Protein AF-0000000072983102 (afdb_homodimer)

Radius of gyration: 24.05 Å; Cα contacts (8 Å, |Δi|>4): 1241; chains: 2; bounding box: 44×71×60 Å

Sequence (522 aa):
MTVKVTRDIAYGDAALQKLDFYEPEKSNGAAILDIHGGGWFRGEKNKEGEMAERFAALGYTVAVPNYRLAPEAFFPAARDDVLAAFSWLREHTKGLQLGVFGSSAGGSLSVDVGLAEGVPTVSWSGIFDIRQWFADHPAVVAQPDTKTDFVKTASAKIDQGGRNDPFYKWFILNYVDSDETKFPEVEPFDRLTAQAGPLYLANSQEEIIPISGIYQLAHAAEKLGLPVTLQSIPGGQHAEGYLDEAWQGTVAFFAQYLLKGMTVKVTRDIAYGDAALQKLDFYEPEKSNGAAILDIHGGGWFRGEKNKEGEMAERFAALGYTVAVPNYRLAPEAFFPAARDDVLAAFSWLREHTKGLQLGVFGSSAGGSLSVDVGLAEGVPTVSWSGIFDIRQWFADHPAVVAQPDTKTDFVKTASAKIDQGGRNDPFYKWFILNYVDSDETKFPEVEPFDRLTAQAGPLYLANSQEEIIPISGIYQLAHAAEKLGLPVTLQSIPGGQHAEGYLDEAWQGTVAFFAQYLLKG

Structure (mmCIF, N/CA/C/O backbone):
data_AF-0000000072983102-model_v1
#
loop_
_entity.id
_entity.type
_entity.pdbx_description
1 polymer Esterase/lipase
#
loop_
_atom_site.group_PDB
_atom_site.id
_atom_site.type_symbol
_atom_site.label_atom_id
_atom_site.label_alt_id
_atom_site.label_comp_id
_atom_site.label_asym_id
_atom_site.label_entity_id
_atom_site.label_seq_id
_atom_site.pdbx_PDB_ins_code
_atom_site.Cartn_x
_atom_site.Cartn_y
_atom_site.Cartn_z
_atom_site.occupancy
_atom_site.B_iso_or_equiv
_atom_site.auth_seq_id
_atom_site.auth_comp_id
_atom_site.auth_asym_id
_atom_site.auth_atom_id
_atom_site.pdbx_PDB_model_num
ATOM 1 N N . MET A 1 1 ? -2.184 23.656 -18.609 1 65 1 MET A N 1
ATOM 2 C CA . MET A 1 1 ? -3.475 23.797 -17.953 1 65 1 MET A CA 1
ATOM 3 C C . MET A 1 1 ? -3.436 24.922 -16.922 1 65 1 MET A C 1
ATOM 5 O O . MET A 1 1 ? -2.416 25.125 -16.25 1 65 1 MET A O 1
ATOM 9 N N . THR A 1 2 ? -4.371 25.844 -17.047 1 86.12 2 THR A N 1
ATOM 10 C CA . THR A 1 2 ? -4.328 27.062 -16.25 1 86.12 2 THR A CA 1
ATOM 11 C C . THR A 1 2 ? -4.918 26.812 -14.859 1 86.12 2 THR A C 1
ATOM 13 O O . THR A 1 2 ? -5.98 26.203 -14.727 1 86.12 2 THR A O 1
ATOM 16 N N . VAL A 1 3 ? -4.18 26.938 -13.797 1 95.25 3 VAL A N 1
ATOM 17 C CA . VAL A 1 3 ? -4.625 26.875 -12.406 1 95.25 3 VAL A CA 1
ATOM 18 C C . VAL A 1 3 ? -4.801 28.281 -11.859 1 95.25 3 VAL A C 1
ATOM 20 O O . VAL A 1 3 ? -3.9 29.125 -11.984 1 95.25 3 VAL A O 1
ATOM 23 N N . LYS A 1 4 ? -6.043 28.625 -11.406 1 97.69 4 LYS A N 1
ATOM 24 C CA . LYS A 1 4 ? -6.289 29.891 -10.742 1 97.69 4 LYS A CA 1
ATOM 25 C C . LYS A 1 4 ? -5.953 29.812 -9.25 1 97.69 4 LYS A C 1
ATOM 27 O O . LYS A 1 4 ? -6.477 28.953 -8.539 1 97.69 4 LYS A O 1
ATOM 32 N N . VAL A 1 5 ? -5.129 30.734 -8.844 1 98.12 5 VAL A N 1
ATOM 33 C CA . VAL A 1 5 ? -4.699 30.703 -7.449 1 98.12 5 VAL A CA 1
ATOM 34 C C . VAL A 1 5 ? -5.176 31.969 -6.738 1 98.12 5 VAL A C 1
ATOM 36 O O . VAL A 1 5 ? -4.949 33.094 -7.219 1 98.12 5 VAL A O 1
ATOM 39 N N . THR A 1 6 ? -5.957 31.828 -5.66 1 98.5 6 THR A N 1
ATOM 40 C CA . THR A 1 6 ? -6.293 32.906 -4.727 1 98.5 6 THR A CA 1
ATOM 41 C C . THR A 1 6 ? -5.527 32.75 -3.418 1 98.5 6 THR A C 1
ATOM 43 O O . THR A 1 6 ? -5.602 31.688 -2.775 1 98.5 6 THR A O 1
ATOM 46 N N . ARG A 1 7 ? -4.844 33.781 -3.037 1 98.38 7 ARG A N 1
ATOM 47 C CA . ARG A 1 7 ? -3.926 33.656 -1.911 1 98.38 7 ARG A CA 1
ATOM 48 C C . ARG A 1 7 ? -4.492 34.312 -0.661 1 98.38 7 ARG A C 1
ATOM 50 O O . ARG A 1 7 ? -5.301 35.219 -0.754 1 98.38 7 ARG A O 1
ATOM 57 N N . ASP A 1 8 ? -4.125 33.75 0.488 1 98.5 8 ASP A N 1
ATOM 58 C CA . ASP A 1 8 ? -4.27 34.344 1.806 1 98.5 8 ASP A CA 1
ATOM 59 C C . ASP A 1 8 ? -5.742 34.562 2.158 1 98.5 8 ASP A C 1
ATOM 61 O O . ASP A 1 8 ? -6.129 35.625 2.635 1 98.5 8 ASP A O 1
ATOM 65 N N . ILE A 1 9 ? -6.52 33.531 1.816 1 98.69 9 ILE A N 1
ATOM 66 C CA . ILE A 1 9 ? -7.91 33.531 2.256 1 98.69 9 ILE A CA 1
ATOM 67 C C . ILE A 1 9 ? -7.988 33.156 3.732 1 98.69 9 ILE A C 1
ATOM 69 O O . ILE A 1 9 ? -7.465 32.125 4.145 1 98.69 9 ILE A O 1
ATOM 73 N N . ALA A 1 10 ? -8.594 34 4.578 1 98.75 10 ALA A N 1
ATOM 74 C CA . ALA A 1 10 ? -8.727 33.719 6.004 1 98.75 10 ALA A CA 1
ATOM 75 C C . ALA A 1 10 ? -9.758 32.625 6.246 1 98.75 10 ALA A C 1
ATOM 77 O O . ALA A 1 10 ? -10.875 32.688 5.715 1 98.75 10 ALA A O 1
ATOM 78 N N . TYR A 1 11 ? -9.398 31.578 6.938 1 98.69 11 TYR A N 1
ATOM 79 C CA . TYR A 1 11 ? -10.375 30.562 7.336 1 98.69 11 TYR A CA 1
ATOM 80 C C . TYR A 1 11 ? -10.594 30.594 8.844 1 98.69 11 TYR A C 1
ATOM 82 O O . TYR A 1 11 ? -11.359 29.781 9.375 1 98.69 11 TYR A O 1
ATOM 90 N N . GLY A 1 12 ? -9.961 31.453 9.57 1 98.31 12 GLY A N 1
ATOM 91 C CA . GLY A 1 12 ? -10.055 31.703 11 1 98.31 12 GLY A CA 1
ATOM 92 C C . GLY A 1 12 ? -9.57 33.094 11.406 1 98.31 12 GLY A C 1
ATOM 93 O O . GLY A 1 12 ? -9.258 33.906 10.555 1 98.31 12 GLY A O 1
ATOM 94 N N . ASP A 1 13 ? -9.391 33.344 12.734 1 97.69 13 ASP A N 1
ATOM 95 C CA . ASP A 1 13 ? -9.156 34.688 13.234 1 97.69 13 ASP A CA 1
ATOM 96 C C . ASP A 1 13 ? -7.668 34.938 13.461 1 97.69 13 ASP A C 1
ATOM 98 O O . ASP A 1 13 ? -7.223 36.094 13.477 1 97.69 13 ASP A O 1
ATOM 102 N N . ALA A 1 14 ? -6.945 33.844 13.609 1 98 14 ALA A N 1
ATOM 103 C CA . ALA A 1 14 ? -5.52 34.031 13.867 1 98 14 ALA A CA 1
ATOM 104 C C . ALA A 1 14 ? -4.777 34.438 12.594 1 98 14 ALA A C 1
ATOM 106 O O . ALA A 1 14 ? -5.211 34.094 11.484 1 98 14 ALA A O 1
ATOM 107 N N . ALA A 1 15 ? -3.654 35.062 12.703 1 97.56 15 ALA A N 1
ATOM 108 C CA . ALA A 1 15 ? -2.873 35.594 11.586 1 97.56 15 ALA A CA 1
ATOM 109 C C . ALA A 1 15 ? -2.451 34.469 10.641 1 97.56 15 ALA A C 1
ATOM 111 O O . ALA A 1 15 ? -2.373 34.656 9.43 1 97.56 15 ALA A O 1
ATOM 112 N N . LEU A 1 16 ? -2.188 33.281 11.203 1 97.94 16 LEU A N 1
ATOM 113 C CA . LEU A 1 16 ? -1.693 32.188 10.398 1 97.94 16 LEU A CA 1
ATOM 114 C C . LEU A 1 16 ? -2.848 31.375 9.82 1 97.94 16 LEU A C 1
ATOM 116 O O . LEU A 1 16 ? -2.639 30.5 8.977 1 97.94 16 LEU A O 1
ATOM 120 N N . GLN A 1 17 ? -4.016 31.656 10.172 1 98.69 17 GLN A N 1
ATOM 121 C CA . GLN A 1 17 ? -5.164 30.906 9.688 1 98.69 17 GLN A CA 1
ATOM 122 C C . GLN A 1 17 ? -5.633 31.422 8.328 1 98.69 17 GLN A C 1
ATOM 124 O O . GLN A 1 17 ? -6.785 31.828 8.18 1 98.69 17 GLN A O 1
ATOM 129 N N . LYS A 1 18 ? -4.742 31.297 7.449 1 98.75 18 LYS A N 1
ATOM 130 C CA . LYS A 1 18 ? -4.965 31.641 6.051 1 98.75 18 LYS A CA 1
ATOM 131 C C . LYS A 1 18 ? -4.609 30.484 5.129 1 98.75 18 LYS A C 1
ATOM 133 O O . LYS A 1 18 ? -3.74 29.672 5.453 1 98.75 18 LYS A O 1
ATOM 138 N N . LEU A 1 19 ? -5.316 30.391 4.008 1 98.88 19 LEU A N 1
ATOM 139 C CA . LEU A 1 19 ? -5.023 29.328 3.055 1 98.88 19 LEU A CA 1
ATOM 140 C C . LEU A 1 19 ? -4.957 29.875 1.633 1 98.88 19 LEU A C 1
ATOM 142 O O . LEU A 1 19 ? -5.438 30.984 1.363 1 98.88 19 LEU A O 1
ATOM 146 N N . ASP A 1 20 ? -4.25 29.266 0.793 1 98.88 20 ASP A N 1
ATOM 147 C CA . ASP A 1 20 ? -4.273 29.484 -0.652 1 98.88 20 ASP A CA 1
ATOM 148 C C . ASP A 1 20 ? -5.199 28.469 -1.335 1 98.88 20 ASP A C 1
ATOM 150 O O . ASP A 1 20 ? -5.246 27.297 -0.949 1 98.88 20 ASP A O 1
ATOM 154 N N . PHE A 1 21 ? -5.891 28.969 -2.32 1 98.75 21 PHE A N 1
ATOM 155 C CA . PHE A 1 21 ? -6.914 28.172 -3 1 98.75 21 PHE A CA 1
ATOM 156 C C . PHE A 1 21 ? -6.582 28.016 -4.48 1 98.75 21 PHE A C 1
ATOM 158 O O . PHE A 1 21 ? -6.395 29.016 -5.188 1 98.75 21 PHE A O 1
ATOM 165 N N . TYR A 1 22 ? -6.383 26.781 -4.891 1 98.75 22 TYR A N 1
ATOM 166 C CA . TYR A 1 22 ? -6.027 26.438 -6.262 1 98.75 22 TYR A CA 1
ATOM 167 C C . TYR A 1 22 ? -7.215 25.828 -6.996 1 98.75 22 TYR A C 1
ATOM 169 O O . TYR A 1 22 ? -7.711 24.766 -6.609 1 98.75 22 TYR A O 1
ATOM 177 N N . GLU A 1 23 ? -7.648 26.469 -8.055 1 98.38 23 GLU A N 1
ATOM 178 C CA . GLU A 1 23 ? -8.773 25.984 -8.852 1 98.38 23 GLU A CA 1
ATOM 179 C C . GLU A 1 23 ? -8.312 25.5 -10.227 1 98.38 23 GLU A C 1
ATOM 181 O O . GLU A 1 23 ? -7.715 26.266 -10.984 1 98.38 23 GLU A O 1
ATOM 186 N N . PRO A 1 24 ? -8.609 24.25 -10.453 1 98.19 24 PRO A N 1
ATOM 187 C CA . PRO A 1 24 ? -8.227 23.734 -11.773 1 98.19 24 PRO A CA 1
ATOM 188 C C . PRO A 1 24 ? -9.07 24.328 -12.906 1 98.19 24 PRO A C 1
ATOM 190 O O . PRO A 1 24 ? -10.156 24.859 -12.648 1 98.19 24 PRO A O 1
ATOM 193 N N . GLU A 1 25 ? -8.539 24.266 -14.094 1 95.69 25 GLU A N 1
ATOM 194 C CA . GLU A 1 25 ? -9.297 24.703 -15.258 1 95.69 25 GLU A CA 1
ATOM 195 C C . GLU A 1 25 ? -10.57 23.875 -15.43 1 95.69 25 GLU A C 1
ATOM 197 O O . GLU A 1 25 ? -11.648 24.422 -15.664 1 95.69 25 GLU A O 1
ATOM 202 N N . LYS A 1 26 ? -10.406 22.609 -15.352 1 96.31 26 LYS A N 1
ATOM 203 C CA . LYS A 1 26 ? -11.523 21.672 -15.391 1 96.31 26 LYS A CA 1
ATOM 204 C C . LYS A 1 26 ? -11.57 20.812 -14.133 1 96.31 26 LYS A C 1
ATOM 206 O O . LYS A 1 26 ? -10.719 19.953 -13.93 1 96.31 26 LYS A O 1
ATOM 211 N N . SER A 1 27 ? -12.586 21.062 -13.375 1 97.19 27 SER A N 1
ATOM 212 C CA . SER A 1 27 ? -12.727 20.312 -12.125 1 97.19 27 SER A CA 1
ATOM 213 C C . SER A 1 27 ? -13.055 18.859 -12.391 1 97.19 27 SER A C 1
ATOM 215 O O . SER A 1 27 ? -13.852 18.547 -13.273 1 97.19 27 SER A O 1
ATOM 217 N N . ASN A 1 28 ? -12.484 17.953 -11.625 1 97.94 28 ASN A N 1
ATOM 218 C CA . ASN A 1 28 ? -12.836 16.547 -11.719 1 97.94 28 ASN A CA 1
ATOM 219 C C . ASN A 1 28 ? -13.898 16.156 -10.695 1 97.94 28 ASN A C 1
ATOM 221 O O . ASN A 1 28 ? -14.164 14.977 -10.492 1 97.94 28 ASN A O 1
ATOM 225 N N . GLY A 1 29 ? -14.383 17.172 -9.906 1 98.06 29 GLY A N 1
ATOM 226 C CA . GLY A 1 29 ? -15.469 16.922 -8.969 1 98.06 29 GLY A CA 1
ATOM 227 C C . GLY A 1 29 ? -14.977 16.641 -7.559 1 98.06 29 GLY A C 1
ATOM 228 O O . GLY A 1 29 ? -15.758 16.234 -6.691 1 98.06 29 GLY A O 1
ATOM 229 N N . ALA A 1 30 ? -13.688 16.844 -7.234 1 98.81 30 ALA A N 1
ATOM 230 C CA . ALA A 1 30 ? -13.141 16.562 -5.91 1 98.81 30 ALA A CA 1
ATOM 231 C C . ALA A 1 30 ? -12.227 17.688 -5.441 1 98.81 30 ALA A C 1
ATOM 233 O O . ALA A 1 30 ? -11.703 18.453 -6.254 1 98.81 30 ALA A O 1
ATOM 234 N N . ALA A 1 31 ? -12.031 17.844 -4.18 1 98.88 31 ALA A N 1
ATOM 235 C CA . ALA A 1 31 ? -11.148 18.828 -3.559 1 98.88 31 ALA A CA 1
ATOM 236 C C . ALA A 1 31 ? -10.266 18.188 -2.494 1 98.88 31 ALA A C 1
ATOM 238 O O . ALA A 1 31 ? -10.672 17.219 -1.841 1 98.88 31 ALA A O 1
ATOM 239 N N . ILE A 1 32 ? -9.109 18.688 -2.361 1 98.94 32 ILE A N 1
ATOM 240 C CA . ILE A 1 32 ? -8.125 18.156 -1.429 1 98.94 32 ILE A CA 1
ATOM 241 C C . ILE A 1 32 ? -7.617 19.266 -0.517 1 98.94 32 ILE A C 1
ATOM 243 O O . ILE A 1 32 ? -7.297 20.375 -0.984 1 98.94 32 ILE A O 1
ATOM 247 N N . LEU A 1 33 ? -7.652 19.078 0.792 1 98.94 33 LEU A N 1
ATOM 248 C CA . LEU A 1 33 ? -6.852 19.891 1.705 1 98.94 33 LEU A CA 1
ATOM 249 C C . LEU A 1 33 ? -5.406 19.391 1.74 1 98.94 33 LEU A C 1
ATOM 251 O O . LEU A 1 33 ? -5.152 18.234 2.084 1 98.94 33 LEU A O 1
ATOM 255 N N . ASP A 1 34 ? -4.496 20.188 1.312 1 98.94 34 ASP A N 1
ATOM 256 C CA . ASP A 1 34 ? -3.072 19.859 1.294 1 98.94 34 ASP A CA 1
ATOM 257 C C . ASP A 1 34 ? -2.338 20.531 2.447 1 98.94 34 ASP A C 1
ATOM 259 O O . ASP A 1 34 ? -2.15 21.75 2.436 1 98.94 34 ASP A O 1
ATOM 263 N N . ILE A 1 35 ? -1.804 19.734 3.424 1 98.88 35 ILE A N 1
ATOM 264 C CA . ILE A 1 35 ? -1.27 20.266 4.672 1 98.88 35 ILE A CA 1
ATOM 265 C C . ILE A 1 35 ? 0.255 20.172 4.66 1 98.88 35 ILE A C 1
ATOM 267 O O . ILE A 1 35 ? 0.823 19.094 4.496 1 98.88 35 ILE A O 1
ATOM 271 N N . HIS A 1 36 ? 0.906 21.297 4.859 1 97.88 36 HIS A N 1
ATOM 272 C CA . HIS A 1 36 ? 2.361 21.344 4.789 1 97.88 36 HIS A CA 1
ATOM 273 C C . HIS A 1 36 ? 2.996 20.734 6.031 1 97.88 36 HIS A C 1
ATOM 275 O O . HIS A 1 36 ? 2.367 20.672 7.09 1 97.88 36 HIS A O 1
ATOM 281 N N . GLY A 1 37 ? 4.234 20.297 5.852 1 96.31 37 GLY A N 1
ATOM 282 C CA . GLY A 1 37 ? 5.023 19.812 6.973 1 96.31 37 GLY A CA 1
ATOM 283 C C . GLY A 1 37 ? 5.727 20.922 7.73 1 96.31 37 GLY A C 1
ATOM 284 O O . GLY A 1 37 ? 5.281 22.078 7.707 1 96.31 37 GLY A O 1
ATOM 285 N N . GLY A 1 38 ? 6.742 20.5 8.555 1 94.69 38 GLY A N 1
ATOM 286 C CA . GLY A 1 38 ? 7.535 21.484 9.273 1 94.69 38 GLY A CA 1
ATOM 287 C C . GLY A 1 38 ? 7.672 21.172 10.75 1 94.69 38 GLY A C 1
ATOM 288 O O . GLY A 1 38 ? 8.086 22.031 11.539 1 94.69 38 GLY A O 1
ATOM 289 N N . GLY A 1 39 ? 7.285 19.969 11.156 1 95.25 39 GLY A N 1
ATOM 290 C CA . GLY A 1 39 ? 7.469 19.547 12.531 1 95.25 39 GLY A CA 1
ATOM 291 C C . GLY A 1 39 ? 6.613 20.312 13.516 1 95.25 39 GLY A C 1
ATOM 292 O O . GLY A 1 39 ? 7 20.5 14.672 1 95.25 39 GLY A O 1
ATOM 293 N N . TRP A 1 40 ? 5.578 20.953 13.023 1 97.31 40 TRP A N 1
ATOM 294 C CA . TRP A 1 40 ? 4.598 21.734 13.773 1 97.31 40 TRP A CA 1
ATOM 295 C C . TRP A 1 40 ? 5.199 23.047 14.266 1 97.31 40 TRP A C 1
ATOM 297 O O . TRP A 1 40 ? 4.559 23.781 15.008 1 97.31 40 TRP A O 1
ATOM 307 N N . PHE A 1 41 ? 6.469 23.375 13.93 1 96.38 41 PHE A N 1
ATOM 308 C CA . PHE A 1 41 ? 7.074 24.578 14.484 1 96.38 41 PHE A CA 1
ATOM 309 C C . PHE A 1 41 ? 7.574 25.484 13.375 1 96.38 41 PHE A C 1
ATOM 311 O O . PHE A 1 41 ? 8.047 26.594 13.641 1 96.38 41 PHE A O 1
ATOM 318 N N . ARG A 1 42 ? 7.539 25 12.234 1 93.44 42 ARG A N 1
ATOM 319 C CA . ARG A 1 42 ? 7.855 25.797 11.047 1 93.44 42 ARG A CA 1
ATOM 320 C C . ARG A 1 42 ? 7.008 25.359 9.852 1 93.44 42 ARG A C 1
ATOM 322 O O . ARG A 1 42 ? 6.176 24.453 9.977 1 93.44 42 ARG A O 1
ATOM 329 N N . GLY A 1 43 ? 7.238 26 8.664 1 92.81 43 GLY A N 1
ATOM 330 C CA . GLY A 1 43 ? 6.512 25.703 7.438 1 92.81 43 GLY A CA 1
ATOM 331 C C . GLY A 1 43 ? 5.531 26.781 7.039 1 92.81 43 GLY A C 1
ATOM 332 O O . GLY A 1 43 ? 5.18 27.641 7.855 1 92.81 43 GLY A O 1
ATOM 333 N N . GLU A 1 44 ? 5.141 26.688 5.836 1 94.88 44 GLU A N 1
ATOM 334 C CA . GLU A 1 44 ? 4.199 27.656 5.273 1 94.88 44 GLU A CA 1
ATOM 335 C C . GLU A 1 44 ? 3.527 27.109 4.02 1 94.88 44 GLU A C 1
ATOM 337 O O . GLU A 1 44 ? 4.102 26.266 3.32 1 94.88 44 GLU A O 1
ATOM 342 N N . LYS A 1 45 ? 2.35 27.656 3.721 1 96.19 45 LYS A N 1
ATOM 343 C CA . LYS A 1 45 ? 1.513 27.188 2.615 1 96.19 45 LYS A CA 1
ATOM 344 C C . LYS A 1 45 ? 2.207 27.406 1.274 1 96.19 45 LYS A C 1
ATOM 346 O O . LYS A 1 45 ? 1.999 26.641 0.332 1 96.19 45 LYS A O 1
ATOM 351 N N . ASN A 1 46 ? 3.105 28.359 1.175 1 93.94 46 ASN A N 1
ATOM 352 C CA . ASN A 1 46 ? 3.768 28.672 -0.088 1 93.94 46 ASN A CA 1
ATOM 353 C C . ASN A 1 46 ? 4.664 27.531 -0.547 1 93.94 46 ASN A C 1
ATOM 355 O O . ASN A 1 46 ? 4.941 27.391 -1.74 1 93.94 46 ASN A O 1
ATOM 359 N N . LYS A 1 47 ? 5.105 26.703 0.392 1 92 47 LYS A N 1
ATOM 360 C CA . LYS A 1 47 ? 5.996 25.594 0.078 1 92 47 LYS A CA 1
ATOM 361 C C . LYS A 1 47 ? 5.238 24.453 -0.578 1 92 47 LYS A C 1
ATOM 363 O O . LYS A 1 47 ? 5.844 23.531 -1.139 1 92 47 LYS A O 1
ATOM 368 N N . GLU A 1 48 ? 3.939 24.594 -0.549 1 95.5 48 GLU A N 1
ATOM 369 C CA . GLU A 1 48 ? 3.123 23.516 -1.095 1 95.5 48 GLU A CA 1
ATOM 370 C C . GLU A 1 48 ? 2.605 23.859 -2.488 1 95.5 48 GLU A C 1
ATOM 372 O O . GLU A 1 48 ? 1.749 23.156 -3.031 1 95.5 48 GLU A O 1
ATOM 377 N N . GLY A 1 49 ? 3.045 24.953 -3.043 1 96.06 49 GLY A N 1
ATOM 378 C CA . GLY A 1 49 ? 2.543 25.391 -4.332 1 96.06 49 GLY A CA 1
ATOM 379 C C . GLY A 1 49 ? 2.693 24.344 -5.426 1 96.06 49 GLY A C 1
ATOM 380 O O . GLY A 1 49 ? 1.746 24.078 -6.164 1 96.06 49 GLY A O 1
ATOM 381 N N . GLU A 1 50 ? 3.873 23.734 -5.52 1 95.44 50 GLU A N 1
ATOM 382 C CA . GLU A 1 50 ? 4.121 22.734 -6.555 1 95.44 50 GLU A CA 1
ATOM 383 C C . GLU A 1 50 ? 3.213 21.531 -6.383 1 95.44 50 GLU A C 1
ATOM 385 O O . GLU A 1 50 ? 2.646 21.031 -7.359 1 95.44 50 GLU A O 1
ATOM 390 N N . MET A 1 51 ? 3.113 21.031 -5.172 1 97.31 51 MET A N 1
ATOM 391 C CA . MET A 1 51 ? 2.24 19.891 -4.902 1 97.31 51 MET A CA 1
ATOM 392 C C . MET A 1 51 ? 0.793 20.219 -5.25 1 97.31 51 MET A C 1
ATOM 394 O O . MET A 1 51 ? 0.108 19.438 -5.895 1 97.31 51 MET A O 1
ATOM 398 N N . ALA A 1 52 ? 0.348 21.406 -4.852 1 98.25 52 ALA A N 1
ATOM 399 C CA . ALA A 1 52 ? -1.015 21.844 -5.141 1 98.25 52 ALA A CA 1
ATOM 400 C C . ALA A 1 52 ? -1.265 21.906 -6.645 1 98.25 52 ALA A C 1
ATOM 402 O O . ALA A 1 52 ? -2.322 21.484 -7.121 1 98.25 52 ALA A O 1
ATOM 403 N N . GLU A 1 53 ? -0.322 22.422 -7.328 1 97.88 53 GLU A N 1
ATOM 404 C CA . GLU A 1 53 ? -0.449 22.531 -8.773 1 97.88 53 GLU A CA 1
ATOM 405 C C . GLU A 1 53 ? -0.486 21.156 -9.43 1 97.88 53 GLU A C 1
ATOM 407 O O . GLU A 1 53 ? -1.176 20.953 -10.438 1 97.88 53 GLU A O 1
ATOM 412 N N . ARG A 1 54 ? 0.303 20.203 -8.914 1 97.69 54 ARG A N 1
ATOM 413 C CA . ARG A 1 54 ? 0.25 18.844 -9.43 1 97.69 54 ARG A CA 1
ATOM 414 C C . ARG A 1 54 ? -1.153 18.25 -9.289 1 97.69 54 ARG A C 1
ATOM 416 O O . ARG A 1 54 ? -1.674 17.641 -10.219 1 97.69 54 ARG A O 1
ATOM 423 N N . PHE A 1 55 ? -1.758 18.422 -8.125 1 98.5 55 PHE A N 1
ATOM 424 C CA . PHE A 1 55 ? -3.117 17.938 -7.914 1 98.5 55 PHE A CA 1
ATOM 425 C C . PHE A 1 55 ? -4.102 18.688 -8.812 1 98.5 55 PHE A C 1
ATOM 427 O O . PHE A 1 55 ? -4.992 18.078 -9.406 1 98.5 55 PHE A O 1
ATOM 434 N N . ALA A 1 56 ? -3.922 20 -8.898 1 98.62 56 ALA A N 1
ATOM 435 C CA . ALA A 1 56 ? -4.816 20.797 -9.727 1 98.62 56 ALA A CA 1
ATOM 436 C C . ALA A 1 56 ? -4.742 20.391 -11.188 1 98.62 56 ALA A C 1
ATOM 438 O O . ALA A 1 56 ? -5.746 20.422 -11.906 1 98.62 56 ALA A O 1
ATOM 439 N N . ALA A 1 57 ? -3.58 20.031 -11.648 1 97.81 57 ALA A N 1
ATOM 440 C CA . ALA A 1 57 ? -3.387 19.578 -13.023 1 97.81 57 ALA A CA 1
ATOM 441 C C . ALA A 1 57 ? -4.203 18.328 -13.305 1 97.81 57 ALA A C 1
ATOM 443 O O . ALA A 1 57 ? -4.551 18.047 -14.453 1 97.81 57 ALA A O 1
ATOM 444 N N . LEU A 1 58 ? -4.527 17.594 -12.273 1 97.69 58 LEU A N 1
ATOM 445 C CA . LEU A 1 58 ? -5.34 16.391 -12.414 1 97.69 58 LEU A CA 1
ATOM 446 C C . LEU A 1 58 ? -6.82 16.719 -12.234 1 97.69 58 LEU A C 1
ATOM 448 O O . LEU A 1 58 ? -7.664 15.82 -12.258 1 97.69 58 LEU A O 1
ATOM 452 N N . GLY A 1 59 ? -7.129 17.969 -11.945 1 98.38 59 GLY A N 1
ATOM 453 C CA . GLY A 1 59 ? -8.508 18.422 -11.883 1 98.38 59 GLY A CA 1
ATOM 454 C C . GLY A 1 59 ? -9 18.625 -10.461 1 98.38 59 GLY A C 1
ATOM 455 O O . GLY A 1 59 ? -10.164 18.984 -10.25 1 98.38 59 GLY A O 1
ATOM 456 N N . TYR A 1 60 ? -8.172 18.422 -9.469 1 98.75 60 TYR A N 1
ATOM 457 C CA . TYR A 1 60 ? -8.586 18.609 -8.086 1 98.75 60 TYR A CA 1
ATOM 458 C C . TYR A 1 60 ? -8.578 20.078 -7.703 1 98.75 60 TYR A C 1
ATOM 460 O O . TYR A 1 60 ? -7.656 20.812 -8.07 1 98.75 60 TYR A O 1
ATOM 468 N N . THR A 1 61 ? -9.562 20.516 -7.043 1 98.75 61 THR A N 1
ATOM 469 C CA . THR A 1 61 ? -9.477 21.766 -6.293 1 98.75 61 THR A CA 1
ATOM 470 C C . THR A 1 61 ? -8.664 21.578 -5.016 1 98.75 61 THR A C 1
ATOM 472 O O . THR A 1 61 ? -8.812 20.578 -4.324 1 98.75 61 THR A O 1
ATOM 475 N N . VAL A 1 62 ? -7.766 22.531 -4.762 1 98.94 62 VAL A N 1
ATOM 476 C CA . VAL A 1 62 ? -6.855 22.297 -3.646 1 98.94 62 VAL A CA 1
ATOM 477 C C . VAL A 1 62 ? -6.832 23.516 -2.73 1 98.94 62 VAL A C 1
ATOM 479 O O . VAL A 1 62 ? -6.73 24.656 -3.201 1 98.94 62 VAL A O 1
ATOM 482 N N . ALA A 1 63 ? -6.98 23.344 -1.432 1 98.94 63 ALA A N 1
ATOM 483 C CA . ALA A 1 63 ? -6.715 24.344 -0.411 1 98.94 63 ALA A CA 1
ATOM 484 C C . ALA A 1 63 ? -5.449 24.016 0.374 1 98.94 63 ALA A C 1
ATOM 486 O O . ALA A 1 63 ? -5.258 22.875 0.803 1 98.94 63 ALA A O 1
ATOM 487 N N . VAL A 1 64 ? -4.609 24.969 0.524 1 98.88 64 VAL A N 1
ATOM 488 C CA . VAL A 1 64 ? -3.352 24.812 1.249 1 98.88 64 VAL A CA 1
ATOM 489 C C . VAL A 1 64 ? -3.307 25.781 2.428 1 98.88 64 VAL A C 1
ATOM 491 O O . VAL A 1 64 ? -3.014 26.969 2.254 1 98.88 64 VAL A O 1
ATOM 494 N N . PRO A 1 65 ? -3.521 25.297 3.666 1 98.94 65 PRO A N 1
ATOM 495 C CA . PRO A 1 65 ? -3.566 26.188 4.82 1 98.94 65 PRO A CA 1
ATOM 496 C C . PRO A 1 65 ? -2.203 26.359 5.492 1 98.94 65 PRO A C 1
ATOM 498 O O . PRO A 1 65 ? -1.397 25.422 5.504 1 98.94 65 PRO A O 1
ATOM 501 N N . ASN A 1 66 ? -2.002 27.531 5.953 1 98.75 66 ASN A N 1
ATOM 502 C CA . ASN A 1 66 ? -1.152 27.656 7.133 1 98.75 66 ASN A CA 1
ATOM 503 C C . ASN A 1 66 ? -1.895 27.25 8.398 1 98.75 66 ASN A C 1
ATOM 505 O O . ASN A 1 66 ? -3.123 27.172 8.406 1 98.75 66 ASN A O 1
ATOM 509 N N . TYR A 1 67 ? -1.219 26.891 9.383 1 98.81 67 TYR A N 1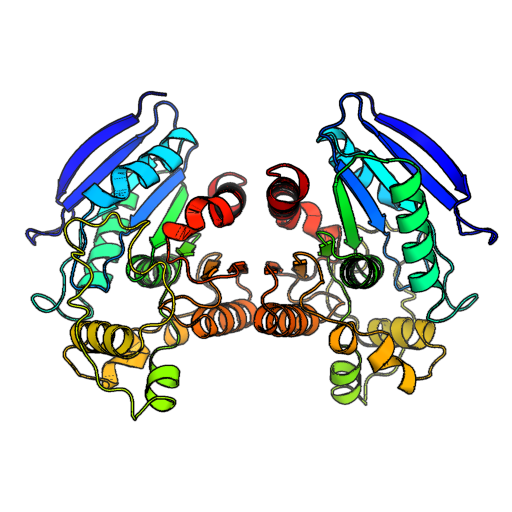
ATOM 510 C CA . TYR A 1 67 ? -1.77 26.625 10.711 1 98.81 67 TYR A CA 1
ATOM 511 C C . TYR A 1 67 ? -0.854 27.172 11.797 1 98.81 67 TYR A C 1
ATOM 513 O O . TYR A 1 67 ? 0.314 27.469 11.539 1 98.81 67 TYR A O 1
ATOM 521 N N . ARG A 1 68 ? -1.335 27.422 12.977 1 98.69 68 ARG A N 1
ATOM 522 C CA . ARG A 1 68 ? -0.535 27.969 14.07 1 98.69 68 ARG A CA 1
ATOM 523 C C . ARG A 1 68 ? 0.579 27 14.469 1 98.69 68 ARG A C 1
ATOM 525 O O . ARG A 1 68 ? 0.402 25.781 14.414 1 98.69 68 ARG A O 1
ATOM 532 N N . LEU A 1 69 ? 1.723 27.531 14.836 1 98.31 69 LEU A N 1
ATOM 533 C CA . LEU A 1 69 ? 2.941 26.766 15.023 1 98.31 69 LEU A CA 1
ATOM 534 C C . LEU A 1 69 ? 3.426 26.844 16.469 1 98.31 69 LEU A C 1
ATOM 536 O O . LEU A 1 69 ? 3.297 27.891 17.109 1 98.31 69 LEU A O 1
ATOM 540 N N . ALA A 1 70 ? 3.895 25.797 16.953 1 97.81 70 ALA A N 1
ATOM 541 C CA . ALA A 1 70 ? 4.641 25.797 18.203 1 97.81 70 ALA A CA 1
ATOM 542 C C . ALA A 1 70 ? 5.969 26.531 18.047 1 97.81 70 ALA A C 1
ATOM 544 O O . ALA A 1 70 ? 6.559 26.547 16.969 1 97.81 70 ALA A O 1
ATOM 545 N N . PRO A 1 71 ? 6.492 27.219 19.016 1 97.25 71 PRO A N 1
ATOM 546 C CA . PRO A 1 71 ? 5.961 27.172 20.375 1 97.25 71 PRO A CA 1
ATOM 547 C C . PRO A 1 71 ? 4.941 28.281 20.641 1 97.25 71 PRO A C 1
ATOM 549 O O . PRO A 1 71 ? 4.41 28.391 21.75 1 97.25 71 PRO A O 1
ATOM 552 N N . GLU A 1 72 ? 4.656 29.109 19.656 1 98.06 72 GLU A N 1
ATOM 553 C CA . GLU A 1 72 ? 3.656 30.156 19.875 1 98.06 72 GLU A CA 1
ATOM 554 C C . GLU A 1 72 ? 2.277 29.547 20.125 1 98.06 72 GLU A C 1
ATOM 556 O O . GLU A 1 72 ? 1.465 30.125 20.859 1 98.06 72 GLU A O 1
ATOM 561 N N . ALA A 1 73 ? 1.981 28.5 19.562 1 98.5 73 ALA A N 1
ATOM 562 C CA . ALA A 1 73 ? 0.753 27.734 19.766 1 98.5 73 ALA A CA 1
ATOM 563 C C . ALA A 1 73 ? 1.048 26.234 19.859 1 98.5 73 ALA A C 1
ATOM 565 O O . ALA A 1 73 ? 1.337 25.578 18.859 1 98.5 73 ALA A O 1
ATOM 566 N N . PHE A 1 74 ? 0.933 25.641 21 1 98.62 74 PHE A N 1
ATOM 567 C CA . PHE A 1 74 ? 1.199 24.219 21.25 1 98.62 74 PHE A CA 1
ATOM 568 C C . PHE A 1 74 ? 0.001 23.375 20.844 1 98.62 74 PHE A C 1
ATOM 570 O O . PHE A 1 74 ? -1.064 23.906 20.531 1 98.62 74 PHE A O 1
ATOM 577 N N . PHE A 1 75 ? 0.122 22.016 20.781 1 98.62 75 PHE A N 1
ATOM 578 C CA . PHE A 1 75 ? -0.995 21.078 20.625 1 98.62 75 PHE A CA 1
ATOM 579 C C . PHE A 1 75 ? -2.119 21.422 21.594 1 98.62 75 PHE A C 1
ATOM 581 O O . PHE A 1 75 ? -1.868 21.734 22.75 1 98.62 75 PHE A O 1
ATOM 588 N N . PRO A 1 76 ? -3.275 21.516 21.016 1 98.62 76 PRO A N 1
ATOM 589 C CA . PRO A 1 76 ? -3.756 20.969 19.75 1 98.62 76 PRO A CA 1
ATOM 590 C C . PRO A 1 76 ? -4.031 22.047 18.703 1 98.62 76 PRO A C 1
ATOM 592 O O . PRO A 1 76 ? -4.871 21.875 17.828 1 98.62 76 PRO A O 1
ATOM 595 N N . ALA A 1 77 ? -3.357 23.172 18.766 1 98.81 77 ALA A N 1
ATOM 596 C CA . ALA A 1 77 ? -3.66 24.328 17.938 1 98.81 77 ALA A CA 1
ATOM 597 C C . ALA A 1 77 ? -3.588 23.984 16.453 1 98.81 77 ALA A C 1
ATOM 599 O O . ALA A 1 77 ? -4.492 24.312 15.688 1 98.81 77 ALA A O 1
ATOM 600 N N . ALA A 1 78 ? -2.512 23.328 16.047 1 98.88 78 ALA A N 1
ATOM 601 C CA . ALA A 1 78 ? -2.338 22.953 14.648 1 98.88 78 ALA A CA 1
ATOM 602 C C . ALA A 1 78 ? -3.477 22.062 14.172 1 98.88 78 ALA A C 1
ATOM 604 O O . ALA A 1 78 ? -4.027 22.266 13.094 1 98.88 78 ALA A O 1
ATOM 605 N N . ARG A 1 79 ? -3.82 21.031 14.969 1 98.81 79 ARG A N 1
ATOM 606 C CA . ARG A 1 79 ? -4.914 20.141 14.625 1 98.81 79 ARG A CA 1
ATOM 607 C C . ARG A 1 79 ? -6.23 20.891 14.492 1 98.81 79 ARG A C 1
ATOM 609 O O . ARG A 1 79 ? -6.973 20.688 13.523 1 98.81 79 ARG A O 1
ATOM 616 N N . ASP A 1 80 ? -6.516 21.766 15.492 1 98.81 80 ASP A N 1
ATOM 617 C CA . ASP A 1 80 ? -7.734 22.562 15.438 1 98.81 80 ASP A CA 1
ATOM 618 C C . ASP A 1 80 ? -7.785 23.406 14.172 1 98.81 80 ASP A C 1
ATOM 620 O O . ASP A 1 80 ? -8.844 23.547 13.555 1 98.81 80 ASP A O 1
ATOM 624 N N . ASP A 1 81 ? -6.668 23.938 13.812 1 98.94 81 ASP A N 1
ATOM 625 C CA . ASP A 1 81 ? -6.602 24.828 12.656 1 98.94 81 ASP A CA 1
ATOM 626 C C . ASP A 1 81 ? -6.879 24.062 11.359 1 98.94 81 ASP A C 1
ATOM 628 O O . ASP A 1 81 ? -7.648 24.516 10.516 1 98.94 81 ASP A O 1
ATOM 632 N N . VAL A 1 82 ? -6.289 22.891 11.188 1 98.94 82 VAL A N 1
ATOM 633 C CA . VAL A 1 82 ? -6.484 22.172 9.922 1 98.94 82 VAL A CA 1
ATOM 634 C C . VAL A 1 82 ? -7.91 21.625 9.852 1 98.94 82 VAL A C 1
ATOM 636 O O . VAL A 1 82 ? -8.484 21.516 8.773 1 98.94 82 VAL A O 1
ATOM 639 N N . LEU A 1 83 ? -8.508 21.281 11 1 98.88 83 LEU A N 1
ATOM 640 C CA . LEU A 1 83 ? -9.914 20.922 11.016 1 98.88 83 LEU A CA 1
ATOM 641 C C . LEU A 1 83 ? -10.789 22.094 10.594 1 98.88 83 LEU A C 1
ATOM 643 O O . LEU A 1 83 ? -11.742 21.922 9.828 1 98.88 83 LEU A O 1
ATOM 647 N N . ALA A 1 84 ? -10.438 23.297 11.07 1 98.94 84 ALA A N 1
ATOM 648 C CA . ALA A 1 84 ? -11.156 24.5 10.664 1 98.94 84 ALA A CA 1
ATOM 649 C C . ALA A 1 84 ? -10.977 24.766 9.172 1 98.94 84 ALA A C 1
ATOM 651 O O . ALA A 1 84 ? -11.922 25.156 8.484 1 98.94 84 ALA A O 1
ATOM 652 N N . ALA A 1 85 ? -9.758 24.609 8.695 1 98.94 85 ALA A N 1
ATOM 653 C CA . ALA A 1 85 ? -9.477 24.781 7.27 1 98.94 85 ALA A CA 1
ATOM 654 C C . ALA A 1 85 ? -10.289 23.812 6.422 1 98.94 85 ALA A C 1
ATOM 656 O O . ALA A 1 85 ? -10.789 24.156 5.352 1 98.94 85 ALA A O 1
ATOM 657 N N . PHE A 1 86 ? -10.383 22.578 6.859 1 98.94 86 PHE A N 1
ATOM 658 C CA . PHE A 1 86 ? -11.172 21.578 6.145 1 98.94 86 PHE A CA 1
ATOM 659 C C . PHE A 1 86 ? -12.648 21.984 6.121 1 98.94 86 PHE A C 1
ATOM 661 O O . PHE A 1 86 ? -13.32 21.828 5.102 1 98.94 86 PHE A O 1
ATOM 668 N N . SER A 1 87 ? -13.141 22.438 7.258 1 98.81 87 SER A N 1
ATOM 669 C CA . SER A 1 87 ? -14.516 22.922 7.316 1 98.81 87 SER A CA 1
ATOM 670 C C . SER A 1 87 ? -14.742 24.047 6.316 1 98.81 87 SER A C 1
ATOM 672 O O . SER A 1 87 ? -15.773 24.094 5.641 1 98.81 87 SER A O 1
ATOM 674 N N . TRP A 1 88 ? -13.812 24.984 6.234 1 98.81 88 TRP A N 1
ATOM 675 C CA . TRP A 1 88 ? -13.883 26.047 5.238 1 98.81 88 TRP A CA 1
ATOM 676 C C . TRP A 1 88 ? -13.961 25.469 3.828 1 98.81 88 TRP A C 1
ATOM 678 O O . TRP A 1 88 ? -14.789 25.891 3.021 1 98.81 88 TRP A O 1
ATOM 688 N N . LEU A 1 89 ? -13.07 24.531 3.533 1 98.88 89 LEU A N 1
ATOM 689 C CA . LEU A 1 89 ? -13.039 23.891 2.221 1 98.88 89 LEU A CA 1
ATOM 690 C C . LEU A 1 89 ? -14.391 23.266 1.893 1 98.88 89 LEU A C 1
ATOM 692 O O . LEU A 1 89 ? -14.891 23.406 0.777 1 98.88 89 LEU A O 1
ATOM 696 N N . ARG A 1 90 ? -14.93 22.516 2.832 1 98.62 90 ARG A N 1
ATOM 697 C CA . ARG A 1 90 ? -16.219 21.859 2.658 1 98.62 90 ARG A CA 1
ATOM 698 C C . ARG A 1 90 ? -17.312 22.859 2.293 1 98.62 90 ARG A C 1
ATOM 700 O O . ARG A 1 90 ? -18.078 22.641 1.36 1 98.62 90 ARG A O 1
ATOM 707 N N . GLU A 1 91 ? -17.328 23.969 2.998 1 98.25 91 GLU A N 1
ATOM 708 C CA . GLU A 1 91 ? -18.344 25 2.764 1 98.25 91 GLU A CA 1
ATOM 709 C C . GLU A 1 91 ? -18.125 25.688 1.415 1 98.25 91 GLU A C 1
ATOM 711 O O . GLU A 1 91 ? -19.094 26.031 0.739 1 98.25 91 GLU A O 1
ATOM 716 N N . HIS A 1 92 ? -16.891 25.844 0.997 1 98.06 92 HIS A N 1
ATOM 717 C CA . HIS A 1 92 ? -16.562 26.641 -0.19 1 98.06 92 HIS A CA 1
ATOM 718 C C . HIS A 1 92 ? -16.625 25.781 -1.448 1 98.06 92 HIS A C 1
ATOM 720 O O . HIS A 1 92 ? -16.625 26.297 -2.564 1 98.06 92 HIS A O 1
ATOM 726 N N . THR A 1 93 ? -16.562 24.453 -1.264 1 98 93 THR A N 1
ATOM 727 C CA . THR A 1 93 ? -16.609 23.531 -2.398 1 98 93 THR A CA 1
ATOM 728 C C . THR A 1 93 ? -17.797 22.578 -2.279 1 98 93 THR A C 1
ATOM 730 O O . THR A 1 93 ? -17.641 21.359 -2.449 1 98 93 THR A O 1
ATOM 733 N N . LYS A 1 94 ? -18.938 23.125 -1.938 1 95.25 94 LYS A N 1
ATOM 734 C CA . LYS A 1 94 ? -20.141 22.297 -1.762 1 95.25 94 LYS A CA 1
ATOM 735 C C . LYS A 1 94 ? -20.406 21.438 -2.988 1 95.25 94 LYS A C 1
ATOM 737 O O . LYS A 1 94 ? -20.312 21.906 -4.121 1 95.25 94 LYS A O 1
ATOM 742 N N . GLY A 1 95 ? -20.562 20.141 -2.76 1 94.62 95 GLY A N 1
ATOM 743 C CA . GLY A 1 95 ? -20.859 19.219 -3.846 1 94.62 95 GLY A CA 1
ATOM 744 C C . GLY A 1 95 ? -19.656 18.422 -4.293 1 94.62 95 GLY A C 1
ATOM 745 O O . GLY A 1 95 ? -19.797 17.391 -4.969 1 94.62 95 GLY A O 1
ATOM 746 N N . LEU A 1 96 ? -18.516 18.875 -3.969 1 97.88 96 LEU A N 1
ATOM 747 C CA . LEU A 1 96 ? -17.312 18.125 -4.348 1 97.88 96 LEU A CA 1
ATOM 748 C C . LEU A 1 96 ? -17.016 17.031 -3.336 1 97.88 96 LEU A C 1
ATOM 750 O O . LEU A 1 96 ? -17.344 17.156 -2.154 1 97.88 96 LEU A O 1
ATOM 754 N N . GLN A 1 97 ? -16.422 15.945 -3.783 1 98.5 97 GLN A N 1
ATOM 755 C CA . GLN A 1 97 ? -15.867 14.938 -2.887 1 98.5 97 GLN A CA 1
ATOM 756 C C . GLN A 1 97 ? -14.578 15.43 -2.234 1 98.5 97 GLN A C 1
ATOM 758 O O . GLN A 1 97 ? -13.75 16.078 -2.887 1 98.5 97 GLN A O 1
ATOM 763 N N . LEU A 1 98 ? -14.43 15.211 -0.944 1 98.81 98 LEU A N 1
ATOM 764 C CA . LEU A 1 98 ? -13.328 15.836 -0.223 1 98.81 98 LEU A CA 1
ATOM 765 C C . LEU A 1 98 ? -12.312 14.789 0.24 1 98.81 98 LEU A C 1
ATOM 767 O O . LEU A 1 98 ? -12.695 13.703 0.681 1 98.81 98 LEU A O 1
ATOM 771 N N . GLY A 1 99 ? -11.062 15.07 0.113 1 98.88 99 GLY A N 1
ATOM 772 C CA . GLY A 1 99 ? -9.961 14.312 0.682 1 98.88 99 GLY A CA 1
ATOM 773 C C . GLY A 1 99 ? -8.922 15.188 1.362 1 98.88 99 GLY A C 1
ATOM 774 O O . GLY A 1 99 ? -9.062 16.406 1.395 1 98.88 99 GLY A O 1
ATOM 775 N N . VAL A 1 100 ? -7.934 14.594 1.942 1 98.94 100 VAL A N 1
ATOM 776 C CA . VAL A 1 100 ? -6.879 15.328 2.625 1 98.94 100 VAL A CA 1
ATOM 777 C C . VAL A 1 100 ? -5.527 14.664 2.357 1 98.94 100 VAL A C 1
ATOM 779 O O . VAL A 1 100 ? -5.438 13.438 2.287 1 98.94 100 VAL A O 1
ATOM 782 N N . PHE A 1 101 ? -4.562 15.445 2.102 1 98.94 101 PHE A N 1
ATOM 783 C CA . PHE A 1 101 ? -3.168 15.07 1.904 1 98.94 101 PHE A CA 1
ATOM 784 C C . PHE A 1 101 ? -2.26 15.852 2.85 1 98.94 101 PHE A C 1
ATOM 786 O O . PHE A 1 101 ? -2.514 17.016 3.137 1 98.94 101 PHE A O 1
ATOM 793 N N . GLY A 1 102 ? -1.208 15.195 3.344 1 98.69 102 GLY A N 1
ATOM 794 C CA . GLY A 1 102 ? -0.207 15.922 4.113 1 98.69 102 GLY A CA 1
ATOM 795 C C . GLY A 1 102 ? 1.146 15.234 4.121 1 98.69 102 GLY A C 1
ATOM 796 O O . GLY A 1 102 ? 1.238 14.031 3.887 1 98.69 102 GLY A O 1
ATOM 797 N N . SER A 1 103 ? 2.207 16.016 4.418 1 97.06 103 SER A N 1
ATOM 798 C CA . SER A 1 103 ? 3.582 15.539 4.461 1 97.06 103 SER A CA 1
ATOM 799 C C . SER A 1 103 ? 4.234 15.828 5.809 1 97.06 103 SER A C 1
ATOM 801 O O . SER A 1 103 ? 4.109 16.938 6.336 1 97.06 103 SER A O 1
ATOM 803 N N . SER A 1 104 ? 4.949 14.805 6.328 1 96.62 104 SER A N 1
ATOM 804 C CA . SER A 1 104 ? 5.66 14.961 7.594 1 96.62 104 SER A CA 1
ATOM 805 C C . SER A 1 104 ? 4.699 15.297 8.727 1 96.62 104 SER A C 1
ATOM 807 O O . SER A 1 104 ? 3.746 14.562 8.984 1 96.62 104 SER A O 1
ATOM 809 N N . ALA A 1 105 ? 4.891 16.516 9.422 1 97.56 105 ALA A N 1
ATOM 810 C CA . ALA A 1 105 ? 3.914 16.953 10.414 1 97.56 105 ALA A CA 1
ATOM 811 C C . ALA A 1 105 ? 2.537 17.125 9.789 1 97.56 105 ALA A C 1
ATOM 813 O O . ALA A 1 105 ? 1.516 16.859 10.422 1 97.56 105 ALA A O 1
ATOM 814 N N . GLY A 1 106 ? 2.531 17.531 8.531 1 98.38 106 GLY A N 1
ATOM 815 C CA . GLY A 1 106 ? 1.286 17.609 7.781 1 98.38 106 GLY A CA 1
ATOM 816 C C . GLY A 1 106 ? 0.649 16.25 7.555 1 98.38 106 GLY A C 1
ATOM 817 O O . GLY A 1 106 ? -0.576 16.141 7.473 1 98.38 106 GLY A O 1
ATOM 818 N N . GLY A 1 107 ? 1.494 15.211 7.395 1 98.69 107 GLY A N 1
ATOM 819 C CA . GLY A 1 107 ? 0.983 13.852 7.297 1 98.69 107 GLY A CA 1
ATOM 820 C C . GLY A 1 107 ? 0.268 13.398 8.555 1 98.69 107 GLY A C 1
ATOM 821 O O . GLY A 1 107 ? -0.727 12.672 8.477 1 98.69 107 GLY A O 1
ATOM 822 N N . SER A 1 108 ? 0.762 13.82 9.727 1 98.69 108 SER A N 1
ATOM 823 C CA . SER A 1 108 ? 0.07 13.555 10.984 1 98.69 108 SER A CA 1
ATOM 824 C C . SER A 1 108 ? -1.272 14.273 11.039 1 98.69 108 SER A C 1
ATOM 826 O O . SER A 1 108 ? -2.287 13.68 11.414 1 98.69 108 SER A O 1
ATOM 828 N N . LEU A 1 109 ? -1.222 15.477 10.641 1 98.88 109 LEU A N 1
ATOM 829 C CA . LEU A 1 109 ? -2.416 16.312 10.688 1 98.88 109 LEU A CA 1
ATOM 830 C C . LEU A 1 109 ? -3.455 15.836 9.68 1 98.88 109 LEU A C 1
ATOM 832 O O . LEU A 1 109 ? -4.66 15.938 9.93 1 98.88 109 LEU A O 1
ATOM 836 N N . SER A 1 110 ? -2.996 15.344 8.5 1 98.94 110 SER A N 1
ATOM 837 C CA . SER A 1 110 ? -3.945 14.805 7.531 1 98.94 110 SER A CA 1
ATOM 838 C C . SER A 1 110 ? -4.73 13.633 8.109 1 98.94 110 SER A C 1
ATOM 840 O O . SER A 1 110 ? -5.93 13.5 7.871 1 98.94 110 SER A O 1
ATOM 842 N N . VAL A 1 111 ? -4.07 12.789 8.867 1 98.88 111 VAL A N 1
ATOM 843 C CA . VAL A 1 111 ? -4.75 11.656 9.492 1 98.88 111 VAL A CA 1
ATOM 844 C C . VAL A 1 111 ? -5.73 12.164 10.547 1 98.88 111 VAL A C 1
ATOM 846 O O . VAL A 1 111 ? -6.84 11.641 10.672 1 98.88 111 VAL A O 1
ATOM 849 N N . ASP A 1 112 ? -5.324 13.25 11.312 1 98.62 112 ASP A N 1
ATOM 850 C CA . ASP A 1 112 ? -6.266 13.867 12.242 1 98.62 112 ASP A CA 1
ATOM 851 C C . ASP A 1 112 ? -7.551 14.281 11.531 1 98.62 112 ASP A C 1
ATOM 853 O O . ASP A 1 112 ? -8.648 13.984 12 1 98.62 112 ASP A O 1
ATOM 857 N N . VAL A 1 113 ? -7.387 14.922 10.406 1 98.69 113 VAL A N 1
ATOM 858 C CA . VAL A 1 113 ? -8.531 15.383 9.625 1 98.69 113 VAL A CA 1
ATOM 859 C C . VAL A 1 113 ? -9.328 14.188 9.109 1 98.69 113 VAL A C 1
ATOM 861 O O . VAL A 1 113 ? -10.547 14.141 9.234 1 98.69 113 VAL A O 1
ATOM 864 N N . GLY A 1 114 ? -8.641 13.234 8.508 1 98.38 114 GLY A N 1
ATOM 865 C CA . GLY A 1 114 ? -9.281 12.062 7.938 1 98.38 114 GLY A CA 1
ATOM 866 C C . GLY A 1 114 ? -10.125 11.297 8.938 1 98.38 114 GLY A C 1
ATOM 867 O O . GLY A 1 114 ? -11.219 10.828 8.617 1 98.38 114 GLY A O 1
ATOM 868 N N . LEU A 1 115 ? -9.617 11.117 10.133 1 97.88 115 LEU A N 1
ATOM 869 C CA . LEU A 1 115 ? -10.344 10.422 11.195 1 97.88 115 LEU A CA 1
ATOM 870 C C . LEU A 1 115 ? -11.586 11.195 11.602 1 97.88 115 LEU A C 1
ATOM 872 O O . LEU A 1 115 ? -12.664 10.609 11.758 1 97.88 115 LEU A O 1
ATOM 876 N N . ALA A 1 116 ? -11.453 12.484 11.727 1 97.94 116 ALA A N 1
ATOM 877 C CA . ALA A 1 116 ? -12.547 13.32 12.219 1 97.94 116 ALA A CA 1
ATOM 878 C C . ALA A 1 116 ? -13.648 13.453 11.172 1 97.94 116 ALA A C 1
ATOM 880 O O . ALA A 1 116 ? -14.836 13.492 11.508 1 97.94 116 ALA A O 1
ATOM 881 N N . GLU A 1 117 ? -13.281 13.477 9.898 1 98.38 117 GLU A N 1
ATOM 882 C CA . GLU A 1 117 ? -14.227 13.875 8.859 1 98.38 117 GLU A CA 1
ATOM 883 C C . GLU A 1 117 ? -14.648 12.68 8.016 1 98.38 117 GLU A C 1
ATOM 885 O O . GLU A 1 117 ? -15.586 12.773 7.215 1 98.38 117 GLU A O 1
ATOM 890 N N . GLY A 1 118 ? -13.984 11.531 8.172 1 98.44 118 GLY A N 1
ATOM 891 C CA . GLY A 1 118 ? -14.328 10.32 7.441 1 98.44 118 GLY A CA 1
ATOM 892 C C . GLY A 1 118 ? -14.047 10.414 5.953 1 98.44 118 GLY A C 1
ATOM 893 O O . GLY A 1 118 ? -14.859 9.992 5.133 1 98.44 118 GLY A O 1
ATOM 894 N N . VAL A 1 119 ? -12.898 10.984 5.598 1 98.69 119 VAL A N 1
ATOM 895 C CA . VAL A 1 119 ? -12.602 11.203 4.184 1 98.69 119 VAL A CA 1
ATOM 896 C C . VAL A 1 119 ? -11.32 10.469 3.799 1 98.69 119 VAL A C 1
ATOM 898 O O . VAL A 1 119 ? -10.5 10.156 4.66 1 98.69 119 VAL A O 1
ATOM 901 N N . PRO A 1 120 ? -11.141 10.18 2.467 1 98.81 120 PRO A N 1
ATOM 902 C CA . PRO A 1 120 ? -9.875 9.594 2.016 1 98.81 120 PRO A CA 1
ATOM 903 C C . PRO A 1 120 ? -8.664 10.43 2.4 1 98.81 120 PRO A C 1
ATOM 905 O O . PRO A 1 120 ? -8.664 11.648 2.213 1 98.81 120 PRO A O 1
ATOM 908 N N . THR A 1 121 ? -7.652 9.766 2.932 1 98.94 121 THR A N 1
ATOM 909 C CA . THR A 1 121 ? -6.52 10.445 3.553 1 98.94 121 THR A CA 1
ATOM 910 C C . THR A 1 121 ? -5.199 9.883 3.031 1 98.94 121 THR A C 1
ATOM 912 O O . THR A 1 121 ? -5.008 8.664 3.008 1 98.94 121 THR A O 1
ATOM 915 N N . VAL A 1 122 ? -4.324 10.75 2.592 1 98.94 122 VAL A N 1
ATOM 916 C CA . VAL A 1 122 ? -2.957 10.383 2.236 1 98.94 122 VAL A CA 1
ATOM 917 C C . VAL A 1 122 ? -1.979 11.039 3.209 1 98.94 122 VAL A C 1
ATOM 919 O O . VAL A 1 122 ? -2.021 12.258 3.416 1 98.94 122 VAL A O 1
ATOM 922 N N . SER A 1 123 ? -1.139 10.273 3.82 1 98.94 123 SER A N 1
ATOM 923 C CA . SER A 1 123 ? -0.11 10.727 4.75 1 98.94 123 SER A CA 1
ATOM 924 C C . SER A 1 123 ? 1.279 10.289 4.289 1 98.94 123 SER A C 1
ATOM 926 O O . SER A 1 123 ? 1.565 9.094 4.203 1 98.94 123 SER A O 1
ATOM 928 N N . TRP A 1 124 ? 2.098 11.258 3.934 1 98.69 124 TRP A N 1
ATOM 929 C CA . TRP A 1 124 ? 3.51 11.016 3.654 1 98.69 124 TRP A CA 1
ATOM 930 C C . TRP A 1 124 ? 4.367 11.344 4.871 1 98.69 124 TRP A C 1
ATOM 932 O O . TRP A 1 124 ? 4.48 12.508 5.266 1 98.69 124 TRP A O 1
ATOM 942 N N . SER A 1 125 ? 4.957 10.344 5.5 1 98 125 SER A N 1
ATOM 943 C CA . SER A 1 125 ? 5.879 10.5 6.621 1 98 125 SER A CA 1
ATOM 944 C C . SER A 1 125 ? 5.164 11.062 7.848 1 98 125 SER A C 1
ATOM 946 O O . SER A 1 125 ? 5.695 11.938 8.531 1 98 125 SER A O 1
ATOM 948 N N . GLY A 1 126 ? 3.896 10.609 8.07 1 98.5 126 GLY A N 1
ATOM 949 C CA . GLY A 1 126 ? 3.211 10.984 9.297 1 98.5 126 GLY A CA 1
ATOM 950 C C . GLY A 1 126 ? 3.865 10.422 10.539 1 98.5 126 GLY A C 1
ATOM 951 O O . GLY A 1 126 ? 4.496 9.359 10.492 1 98.5 126 GLY A O 1
ATOM 952 N N . ILE A 1 127 ? 3.662 11.055 11.641 1 98.38 127 ILE A N 1
ATOM 953 C CA . ILE A 1 127 ? 4.285 10.719 12.914 1 98.38 127 ILE A CA 1
ATOM 954 C C . ILE A 1 127 ? 3.246 10.094 13.844 1 98.38 127 ILE A C 1
ATOM 956 O O . ILE A 1 127 ? 2.395 10.789 14.398 1 98.38 127 ILE A O 1
ATOM 960 N N . PHE A 1 128 ? 3.363 8.75 14.094 1 98.31 128 PHE A N 1
ATOM 961 C CA . PHE A 1 128 ? 2.232 8.117 14.758 1 98.31 128 PHE A CA 1
ATOM 962 C C . PHE A 1 128 ? 2.703 7.262 15.93 1 98.31 128 PHE A C 1
ATOM 964 O O . PHE A 1 128 ? 1.903 6.879 16.781 1 98.31 128 PHE A O 1
ATOM 971 N N . ASP A 1 129 ? 3.914 6.848 16.047 1 97 129 ASP A N 1
ATOM 972 C CA . ASP A 1 129 ? 4.414 5.961 17.094 1 97 129 ASP A CA 1
ATOM 973 C C . ASP A 1 129 ? 5.246 6.73 18.109 1 97 129 ASP A C 1
ATOM 975 O O . ASP A 1 129 ? 6.379 6.352 18.406 1 97 129 ASP A O 1
ATOM 979 N N . ILE A 1 130 ? 4.684 7.812 18.594 1 98.31 130 ILE A N 1
ATOM 980 C CA . ILE A 1 130 ? 5.426 8.742 19.438 1 98.31 130 ILE A CA 1
ATOM 981 C C . ILE A 1 130 ? 5.668 8.125 20.812 1 98.31 130 ILE A C 1
ATOM 983 O O . ILE A 1 130 ? 6.812 8.008 21.25 1 98.31 130 ILE A O 1
ATOM 987 N N . ARG A 1 131 ? 4.613 7.664 21.484 1 97.81 131 ARG A N 1
ATOM 988 C CA . ARG A 1 131 ? 4.695 7.168 22.859 1 97.81 131 ARG A CA 1
ATOM 989 C C . ARG A 1 131 ? 5.664 5.992 22.953 1 97.81 131 ARG A C 1
ATOM 991 O O . ARG A 1 131 ? 6.562 5.988 23.797 1 97.81 131 ARG A O 1
ATOM 998 N N . GLN A 1 132 ? 5.492 4.996 22.109 1 97.75 132 GLN A N 1
ATOM 999 C CA . GLN A 1 132 ? 6.344 3.814 22.141 1 97.75 132 GLN A CA 1
ATOM 1000 C C . GLN A 1 132 ? 7.793 4.168 21.797 1 97.75 132 GLN A C 1
ATOM 1002 O O . GLN A 1 132 ? 8.727 3.646 22.422 1 97.75 132 GLN A O 1
ATOM 1007 N N . TRP A 1 133 ? 7.973 5.031 20.797 1 98 133 TRP A N 1
ATOM 1008 C CA . TRP A 1 133 ? 9.328 5.418 20.422 1 98 133 TRP A CA 1
ATOM 1009 C C . TRP A 1 133 ? 10.047 6.09 21.594 1 98 133 TRP A C 1
ATOM 1011 O O . TRP A 1 133 ? 11.211 5.789 21.875 1 98 133 TRP A O 1
ATOM 1021 N N . PHE A 1 134 ? 9.367 7.023 22.266 1 98.19 134 PHE A N 1
ATOM 1022 C CA . PHE A 1 134 ? 9.953 7.719 23.406 1 98.19 134 PHE A CA 1
ATOM 1023 C C . PHE A 1 134 ? 10.297 6.738 24.531 1 98.19 134 PHE A C 1
ATOM 1025 O O . PHE A 1 134 ? 11.359 6.844 25.141 1 98.19 134 PHE A O 1
ATOM 1032 N N . ALA A 1 135 ? 9.422 5.789 24.766 1 98.12 135 ALA A N 1
ATOM 1033 C CA . ALA A 1 135 ? 9.672 4.762 25.781 1 98.12 135 ALA A CA 1
ATOM 1034 C C . ALA A 1 135 ? 10.898 3.926 25.422 1 98.12 135 ALA A C 1
ATOM 1036 O O . ALA A 1 135 ? 11.664 3.533 26.297 1 98.12 135 ALA A O 1
ATOM 1037 N N . ASP A 1 136 ? 11.094 3.688 24.172 1 97.94 136 ASP A N 1
ATOM 1038 C CA . ASP A 1 136 ? 12.172 2.822 23.703 1 97.94 136 ASP A CA 1
ATOM 1039 C C . ASP A 1 136 ? 13.492 3.584 23.625 1 97.94 136 ASP A C 1
ATOM 1041 O O . ASP A 1 136 ? 14.555 2.979 23.484 1 97.94 136 ASP A O 1
ATOM 1045 N N . HIS A 1 137 ? 13.438 4.926 23.672 1 97.75 137 HIS A N 1
ATOM 1046 C CA . HIS A 1 137 ? 14.641 5.715 23.453 1 97.75 137 HIS A CA 1
ATOM 1047 C C . HIS A 1 137 ? 14.844 6.73 24.562 1 97.75 137 HIS A C 1
ATOM 1049 O O . HIS A 1 137 ? 15.062 7.914 24.312 1 97.75 137 HIS A O 1
ATOM 1055 N N . PRO A 1 138 ? 14.883 6.32 25.812 1 96.62 138 PRO A N 1
ATOM 1056 C CA . PRO A 1 138 ? 14.992 7.25 26.938 1 96.62 138 PRO A CA 1
ATOM 1057 C C . PRO A 1 138 ? 16.328 7.988 26.969 1 96.62 138 PRO A C 1
ATOM 1059 O O . PRO A 1 138 ? 16.422 9.086 27.516 1 96.62 138 PRO A O 1
ATOM 1062 N N . ALA A 1 139 ? 17.375 7.473 26.266 1 97.81 139 ALA A N 1
ATOM 1063 C CA . ALA A 1 139 ? 18.719 8.031 26.359 1 97.81 139 ALA A CA 1
ATOM 1064 C C . ALA A 1 139 ? 18.922 9.148 25.344 1 97.81 139 ALA A C 1
ATOM 1066 O O . ALA A 1 139 ? 19.875 9.914 25.438 1 97.81 139 ALA A O 1
ATOM 1067 N N . VAL A 1 140 ? 18.047 9.156 24.344 1 97.5 140 VAL A N 1
ATOM 1068 C CA . VAL A 1 140 ? 18.188 10.203 23.344 1 97.5 140 VAL A CA 1
ATOM 1069 C C . VAL A 1 140 ? 17.922 11.57 23.984 1 97.5 140 VAL A C 1
ATOM 1071 O O . VAL A 1 140 ? 16.922 11.742 24.688 1 97.5 140 VAL A O 1
ATOM 1074 N N . VAL A 1 141 ? 18.812 12.539 23.75 1 97.38 141 VAL A N 1
ATOM 1075 C CA . VAL A 1 141 ? 18.656 13.906 24.25 1 97.38 141 VAL A CA 1
ATOM 1076 C C . VAL A 1 141 ? 18.141 14.797 23.125 1 97.38 141 VAL A C 1
ATOM 1078 O O . VAL A 1 141 ? 18.75 14.891 22.062 1 97.38 141 VAL A O 1
ATOM 1081 N N . ALA A 1 142 ? 17.016 15.43 23.328 1 96.75 142 ALA A N 1
ATOM 1082 C CA . ALA A 1 142 ? 16.391 16.312 22.359 1 96.75 142 ALA A CA 1
ATOM 1083 C C . ALA A 1 142 ? 17.312 17.484 22.016 1 96.75 142 ALA A C 1
ATOM 1085 O O . ALA A 1 142 ? 17.828 18.156 22.906 1 96.75 142 ALA A O 1
ATOM 1086 N N . GLN A 1 143 ? 17.484 17.656 20.656 1 94.19 143 GLN A N 1
ATOM 1087 C CA . GLN A 1 143 ? 18.297 18.766 20.172 1 94.19 143 GLN A CA 1
ATOM 1088 C C . GLN A 1 143 ? 17.734 19.328 18.875 1 94.19 143 GLN A C 1
ATOM 1090 O O . GLN A 1 143 ? 17.344 18.578 17.984 1 94.19 143 GLN A O 1
ATOM 1095 N N . PRO A 1 144 ? 17.609 20.672 18.812 1 90.44 144 PRO A N 1
ATOM 1096 C CA . PRO A 1 144 ? 17.203 21.25 17.531 1 90.44 144 PRO A CA 1
ATOM 1097 C C . PRO A 1 144 ? 18.219 21 16.422 1 90.44 144 PRO A C 1
ATOM 1099 O O . PRO A 1 144 ? 19.391 20.75 16.703 1 90.44 144 PRO A O 1
ATOM 1102 N N . ASP A 1 145 ? 17.719 20.781 15.211 1 78.81 145 ASP A N 1
ATOM 1103 C CA . ASP A 1 145 ? 18.625 20.625 14.078 1 78.81 145 ASP A CA 1
ATOM 1104 C C . ASP A 1 145 ? 19.141 21.984 13.602 1 78.81 145 ASP A C 1
ATOM 1106 O O . ASP A 1 145 ? 18.375 22.828 13.148 1 78.81 145 ASP A O 1
ATOM 1110 N N . THR A 1 146 ? 20.422 22.312 13.82 1 66.69 146 THR A N 1
ATOM 1111 C CA . THR A 1 146 ? 21.031 23.594 13.484 1 66.69 146 THR A CA 1
ATOM 1112 C C . THR A 1 146 ? 21.75 23.516 12.141 1 66.69 146 THR A C 1
ATOM 1114 O O . THR A 1 146 ? 22.297 24.516 11.656 1 66.69 146 THR A O 1
ATOM 1117 N N . LYS A 1 147 ? 21.953 22.484 11.695 1 60.97 147 LYS A N 1
ATOM 1118 C CA . LYS A 1 147 ? 22.781 22.344 10.492 1 60.97 147 LYS A CA 1
ATOM 1119 C C . LYS A 1 147 ? 21.953 22.656 9.242 1 60.97 147 LYS A C 1
ATOM 1121 O O . LYS A 1 147 ? 22.5 23.156 8.25 1 60.97 147 LYS A O 1
ATOM 1126 N N . THR A 1 148 ? 20.688 22.312 9.242 1 56.47 148 THR A N 1
ATOM 1127 C CA . THR A 1 148 ? 19.875 22.469 8.047 1 56.47 148 THR A CA 1
ATOM 1128 C C . THR A 1 148 ? 19.125 23.797 8.062 1 56.47 148 THR A C 1
ATOM 1130 O O . THR A 1 148 ? 18.422 24.109 9.023 1 56.47 148 THR A O 1
ATOM 1133 N N . ASP A 1 149 ? 19.672 24.797 7.223 1 52.25 149 ASP A N 1
ATOM 1134 C CA . ASP A 1 149 ? 18.906 26.031 7.102 1 52.25 149 ASP A CA 1
ATOM 1135 C C . ASP A 1 149 ? 17.516 25.75 6.551 1 52.25 149 ASP A C 1
ATOM 1137 O O . ASP A 1 149 ? 17.328 25.672 5.332 1 52.25 149 ASP A O 1
ATOM 1141 N N . PHE A 1 150 ? 16.578 25.344 7.316 1 53.97 150 PHE A N 1
ATOM 1142 C CA . PHE A 1 150 ? 15.258 24.812 7.008 1 53.97 150 PHE A CA 1
ATOM 1143 C C . PHE A 1 150 ? 14.359 25.891 6.418 1 53.97 150 PHE A C 1
ATOM 1145 O O . PHE A 1 150 ? 13.344 25.594 5.789 1 53.97 150 PHE A O 1
ATOM 1152 N N . VAL A 1 151 ? 14.625 27.172 6.648 1 48.22 151 VAL A N 1
ATOM 1153 C CA . VAL A 1 151 ? 13.828 28.266 6.094 1 48.22 151 VAL A CA 1
ATOM 1154 C C . VAL A 1 151 ? 14.016 28.312 4.578 1 48.22 151 VAL A C 1
ATOM 1156 O O . VAL A 1 151 ? 13.07 28.609 3.842 1 48.22 151 VAL A O 1
ATOM 1159 N N . LYS A 1 152 ? 15.227 27.984 4.176 1 53.81 152 LYS A N 1
ATOM 1160 C CA . LYS A 1 152 ? 15.555 28.156 2.762 1 53.81 152 LYS A CA 1
ATOM 1161 C C . LYS A 1 152 ? 15.508 26.812 2.027 1 53.81 152 LYS A C 1
ATOM 1163 O O . LYS A 1 152 ? 15.477 26.781 0.795 1 53.81 152 LYS A O 1
ATOM 1168 N N . THR A 1 153 ? 15.375 25.719 2.82 1 58.28 153 THR A N 1
ATOM 1169 C CA . THR A 1 153 ? 15.461 24.406 2.195 1 58.28 153 THR A CA 1
ATOM 1170 C C . THR A 1 153 ? 14.078 23.906 1.801 1 58.28 153 THR A C 1
ATOM 1172 O O . THR A 1 153 ? 13.148 23.922 2.611 1 58.28 153 THR A O 1
ATOM 1175 N N . ALA A 1 154 ? 14.078 23.688 0.487 1 57.91 154 ALA A N 1
ATOM 1176 C CA . ALA A 1 154 ? 12.836 23.125 -0.032 1 57.91 154 ALA A CA 1
ATOM 1177 C C . ALA A 1 154 ? 12.438 21.875 0.753 1 57.91 154 ALA A C 1
ATOM 1179 O O . ALA A 1 154 ? 13.297 21.094 1.157 1 57.91 154 ALA A O 1
ATOM 1180 N N . SER A 1 155 ? 11.219 21.734 1.075 1 60.03 155 SER A N 1
ATOM 1181 C CA . SER A 1 155 ? 10.688 20.594 1.808 1 60.03 155 SER A CA 1
ATOM 1182 C C . SER A 1 155 ? 11.227 19.266 1.257 1 60.03 155 SER A C 1
ATOM 1184 O O . SER A 1 155 ? 11.539 18.359 2.02 1 60.03 155 SER A O 1
ATOM 1186 N N . ALA A 1 156 ? 11.469 19.172 -0.06 1 59.75 156 ALA A N 1
ATOM 1187 C CA . ALA A 1 156 ? 11.938 17.953 -0.725 1 59.75 156 ALA A CA 1
ATOM 1188 C C . ALA A 1 156 ? 13.391 17.656 -0.353 1 59.75 156 ALA A C 1
ATOM 1190 O O . ALA A 1 156 ? 13.883 16.547 -0.585 1 59.75 156 ALA A O 1
ATOM 1191 N N . LYS A 1 157 ? 14.078 18.516 0.269 1 62.62 157 LYS A N 1
ATOM 1192 C CA . LYS A 1 157 ? 15.492 18.328 0.567 1 62.62 157 LYS A CA 1
ATOM 1193 C C . LYS A 1 157 ? 15.727 18.234 2.072 1 62.62 157 LYS A C 1
ATOM 1195 O O . LYS A 1 157 ? 16.859 18.016 2.516 1 62.62 157 LYS A O 1
ATOM 1200 N N . ILE A 1 158 ? 14.719 18.453 2.729 1 58.06 158 ILE A N 1
ATOM 1201 C CA . ILE A 1 158 ? 14.859 18.453 4.18 1 58.06 158 ILE A CA 1
ATOM 1202 C C . ILE A 1 158 ? 15.172 17.047 4.664 1 58.06 158 ILE A C 1
ATOM 1204 O O . ILE A 1 158 ? 14.445 16.094 4.352 1 58.06 158 ILE A O 1
ATOM 1208 N N . ASP A 1 159 ? 16.156 17 5.293 1 62.38 159 ASP A N 1
ATOM 1209 C CA . ASP A 1 159 ? 16.672 15.836 6.027 1 62.38 159 ASP A CA 1
ATOM 1210 C C . ASP A 1 159 ? 16.516 14.555 5.211 1 62.38 159 ASP A C 1
ATOM 1212 O O . ASP A 1 159 ? 15.914 13.586 5.68 1 62.38 159 ASP A O 1
ATOM 1216 N N . GLN A 1 160 ? 17.016 14.594 3.99 1 67.19 160 GLN A N 1
ATOM 1217 C CA . GLN A 1 160 ? 17.047 13.461 3.074 1 67.19 160 GLN A CA 1
ATOM 1218 C C . GLN A 1 160 ? 18.266 12.578 3.334 1 67.19 160 GLN A C 1
ATOM 1220 O O . GLN A 1 160 ? 18.703 11.836 2.451 1 67.19 160 GLN A O 1
ATOM 1225 N N . GLY A 1 161 ? 18.641 12.641 4.707 1 73.62 161 GLY A N 1
ATOM 1226 C CA . GLY A 1 161 ? 19.859 11.906 5.004 1 73.62 161 GLY A CA 1
ATOM 1227 C C . GLY A 1 161 ? 19.641 10.773 5.992 1 73.62 161 GLY A C 1
ATOM 1228 O O . GLY A 1 161 ? 20.562 10.008 6.273 1 73.62 161 GLY A O 1
ATOM 1229 N N . GLY A 1 162 ? 18.438 10.727 6.422 1 86.5 162 GLY A N 1
ATOM 1230 C CA . GLY A 1 162 ? 18.234 9.578 7.285 1 86.5 162 GLY A CA 1
ATOM 1231 C C . GLY A 1 162 ? 17.828 9.961 8.703 1 86.5 162 GLY A C 1
ATOM 1232 O O . GLY A 1 162 ? 17.219 11.008 8.914 1 86.5 162 GLY A O 1
ATOM 1233 N N . ARG A 1 163 ? 18.203 9.117 9.688 1 89.12 163 ARG A N 1
ATOM 1234 C CA . ARG A 1 163 ? 17.75 9.258 11.07 1 89.12 163 ARG A CA 1
ATOM 1235 C C . ARG A 1 163 ? 18.375 10.477 11.734 1 89.12 163 ARG A C 1
ATOM 1237 O O . ARG A 1 163 ? 19.531 10.805 11.453 1 89.12 163 ARG A O 1
ATOM 1244 N N . ASN A 1 164 ? 17.609 11.156 12.523 1 92.5 164 ASN A N 1
ATOM 1245 C CA . ASN A 1 164 ? 18.016 12.234 13.422 1 92.5 164 ASN A CA 1
ATOM 1246 C C . ASN A 1 164 ? 17.188 12.234 14.703 1 92.5 164 ASN A C 1
ATOM 1248 O O . ASN A 1 164 ? 16.297 13.078 14.867 1 92.5 164 ASN A O 1
ATOM 1252 N N . ASP A 1 165 ? 17.594 11.312 15.594 1 95.06 165 ASP A N 1
ATOM 1253 C CA . ASP A 1 165 ? 16.781 11 16.766 1 95.06 165 ASP A CA 1
ATOM 1254 C C . ASP A 1 165 ? 16.703 12.195 17.719 1 95.06 165 ASP A C 1
ATOM 1256 O O . ASP A 1 165 ? 15.633 12.5 18.25 1 95.06 165 ASP A O 1
ATOM 1260 N N . PRO A 1 166 ? 17.844 12.961 17.906 1 95.44 166 PRO A N 1
ATOM 1261 C CA . PRO A 1 166 ? 17.734 14.133 18.781 1 95.44 166 PRO A CA 1
ATOM 1262 C C . PRO A 1 166 ? 16.766 15.18 18.25 1 95.44 166 PRO A C 1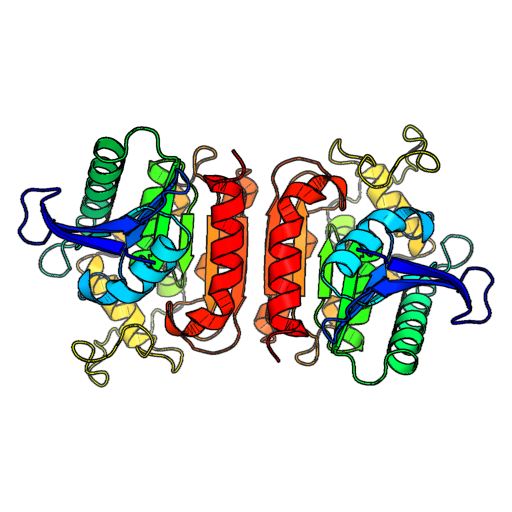
ATOM 1264 O O . PRO A 1 166 ? 15.977 15.742 19.016 1 95.44 166 PRO A O 1
ATOM 1267 N N . PHE A 1 167 ? 16.797 15.398 17 1 94.5 167 PHE A N 1
ATOM 1268 C CA . PHE A 1 167 ? 15.906 16.391 16.406 1 94.5 167 PHE A CA 1
ATOM 1269 C C . PHE A 1 167 ? 14.469 15.883 16.406 1 94.5 167 PHE A C 1
ATOM 1271 O O . PHE A 1 167 ? 13.539 16.641 16.688 1 94.5 167 PHE A O 1
ATOM 1278 N N . TYR A 1 168 ? 14.266 14.586 16.094 1 96.06 168 TYR A N 1
ATOM 1279 C CA . TYR A 1 168 ? 12.953 13.953 16.141 1 96.06 168 TYR A CA 1
ATOM 1280 C C . TYR A 1 168 ? 12.305 14.133 17.516 1 96.06 168 TYR A C 1
ATOM 1282 O O . TYR A 1 168 ? 11.156 14.57 17.609 1 96.06 168 TYR A O 1
ATOM 1290 N N . LYS A 1 169 ? 13.07 13.859 18.469 1 97.56 169 LYS A N 1
ATOM 1291 C CA . LYS A 1 169 ? 12.586 14 19.844 1 97.56 169 LYS A CA 1
ATOM 1292 C C . LYS A 1 169 ? 12.273 15.461 20.172 1 97.56 169 LYS A C 1
ATOM 1294 O O . LYS A 1 169 ? 11.258 15.758 20.797 1 97.56 169 LYS A O 1
ATOM 1299 N N . TRP A 1 170 ? 13.117 16.328 19.672 1 97.06 170 TRP A N 1
ATOM 1300 C CA . TRP A 1 170 ? 13.031 17.734 20.016 1 97.06 170 TRP A CA 1
ATOM 1301 C C . TRP A 1 170 ? 11.75 18.359 19.469 1 97.06 170 TRP A C 1
ATOM 1303 O O . TRP A 1 170 ? 11.016 19.031 20.188 1 97.06 170 TRP A O 1
ATOM 1313 N N . PHE A 1 171 ? 11.391 18.125 18.172 1 96.44 171 PHE A N 1
ATOM 1314 C CA . PHE A 1 171 ? 10.258 18.844 17.609 1 96.44 171 PHE A CA 1
ATOM 1315 C C . PHE A 1 171 ? 8.945 18.281 18.141 1 96.44 171 PHE A C 1
ATOM 1317 O O . PHE A 1 171 ? 7.926 18.984 18.141 1 96.44 171 PHE A O 1
ATOM 1324 N N . ILE A 1 172 ? 8.938 16.984 18.562 1 98.25 172 ILE A N 1
ATOM 1325 C CA . ILE A 1 172 ? 7.742 16.422 19.188 1 98.25 172 ILE A CA 1
ATOM 1326 C C . ILE A 1 172 ? 7.523 17.062 20.547 1 98.25 172 ILE A C 1
ATOM 1328 O O . ILE A 1 172 ? 6.406 17.469 20.875 1 98.25 172 ILE A O 1
ATOM 1332 N N . LEU A 1 173 ? 8.609 17.125 21.312 1 98.5 173 LEU A N 1
ATOM 1333 C CA . LEU A 1 173 ? 8.5 17.75 22.625 1 98.5 173 LEU A CA 1
ATOM 1334 C C . LEU A 1 173 ? 8.117 19.219 22.484 1 98.5 173 LEU A C 1
ATOM 1336 O O . LEU A 1 173 ? 7.328 19.734 23.281 1 98.5 173 LEU A O 1
ATOM 1340 N N . ASN A 1 174 ? 8.727 19.875 21.484 1 98.06 174 ASN A N 1
ATOM 1341 C CA . ASN A 1 174 ? 8.367 21.266 21.219 1 98.06 174 ASN A CA 1
ATOM 1342 C C . ASN A 1 174 ? 6.879 21.422 20.938 1 98.06 174 ASN A C 1
ATOM 1344 O O . ASN A 1 174 ? 6.238 22.359 21.422 1 98.06 174 ASN A O 1
ATOM 1348 N N . TYR A 1 175 ? 6.273 20.484 20.234 1 98.56 175 TYR A N 1
ATOM 1349 C CA . TYR A 1 175 ? 4.879 20.516 19.812 1 98.56 175 TYR A CA 1
ATOM 1350 C C . TYR A 1 175 ? 3.947 20.422 21.016 1 98.56 175 TYR A C 1
ATOM 1352 O O . TYR A 1 175 ? 2.908 21.094 21.047 1 98.56 175 TYR A O 1
ATOM 1360 N N . VAL A 1 176 ? 4.379 19.656 22.078 1 98.81 176 VAL A N 1
ATOM 1361 C CA . VAL A 1 176 ? 3.465 19.344 23.172 1 98.81 176 VAL A CA 1
ATOM 1362 C C . VAL A 1 176 ? 3.896 20.109 24.422 1 98.81 176 VAL A C 1
ATOM 1364 O O . VAL A 1 176 ? 3.518 19.75 25.547 1 98.81 176 VAL A O 1
ATOM 1367 N N . ASP A 1 177 ? 4.746 21.125 24.312 1 98.5 177 ASP A N 1
ATOM 1368 C CA . ASP A 1 177 ? 5.242 21.922 25.422 1 98.5 177 ASP A CA 1
ATOM 1369 C C . ASP A 1 177 ? 5.895 21.047 26.484 1 98.5 177 ASP A C 1
ATOM 1371 O O . ASP A 1 177 ? 5.613 21.203 27.672 1 98.5 177 ASP A O 1
ATOM 1375 N N . SER A 1 178 ? 6.617 20.047 26.031 1 97.94 178 SER A N 1
ATOM 1376 C CA . SER A 1 178 ? 7.379 19.109 26.859 1 97.94 178 SER A CA 1
ATOM 1377 C C . SER A 1 178 ? 6.465 18.312 27.781 1 97.94 178 SER A C 1
ATOM 1379 O O . SER A 1 178 ? 6.902 17.812 28.812 1 97.94 178 SER A O 1
ATOM 1381 N N . ASP A 1 179 ? 5.195 18.219 27.469 1 98.5 179 ASP A N 1
ATOM 1382 C CA . ASP A 1 179 ? 4.223 17.453 28.25 1 98.5 179 ASP A CA 1
ATOM 1383 C C . ASP A 1 179 ? 3.918 16.125 27.594 1 98.5 179 ASP A C 1
ATOM 1385 O O . ASP A 1 179 ? 2.996 16.016 26.781 1 98.5 179 ASP A O 1
ATOM 1389 N N . GLU A 1 180 ? 4.59 15.117 27.953 1 98.06 180 GLU A N 1
ATOM 1390 C CA . GLU A 1 180 ? 4.5 13.789 27.344 1 98.06 180 GLU A CA 1
ATOM 1391 C C . GLU A 1 180 ? 3.141 13.148 27.594 1 98.06 180 GLU A C 1
ATOM 1393 O O . GLU A 1 180 ? 2.771 12.172 26.938 1 98.06 180 GLU A O 1
ATOM 1398 N N . THR A 1 181 ? 2.379 13.625 28.578 1 98.12 181 THR A N 1
ATOM 1399 C CA . THR A 1 181 ? 1.057 13.086 28.859 1 98.12 181 THR A CA 1
ATOM 1400 C C . THR A 1 181 ? 0.101 13.352 27.703 1 98.12 181 THR A C 1
ATOM 1402 O O . THR A 1 181 ? -0.976 12.758 27.625 1 98.12 181 THR A O 1
ATOM 1405 N N . LYS A 1 182 ? 0.457 14.172 26.734 1 98.38 182 LYS A N 1
ATOM 1406 C CA . LYS A 1 182 ? -0.376 14.531 25.594 1 98.38 182 LYS A CA 1
ATOM 1407 C C . LYS A 1 182 ? -0.184 13.547 24.438 1 98.38 182 LYS A C 1
ATOM 1409 O O . LYS A 1 182 ? -0.963 13.547 23.484 1 98.38 182 LYS A O 1
ATOM 1414 N N . PHE A 1 183 ? 0.825 12.648 24.531 1 98.5 183 PHE A N 1
ATOM 1415 C CA . PHE A 1 183 ? 1.195 11.766 23.438 1 98.5 183 PHE A CA 1
ATOM 1416 C C . PHE A 1 183 ? -0.005 10.961 22.969 1 98.5 183 PHE A C 1
ATOM 1418 O O . PHE A 1 183 ? -0.264 10.867 21.766 1 98.5 183 PHE A O 1
ATOM 1425 N N . PRO A 1 184 ? -0.865 10.383 23.859 1 97.75 184 PRO A N 1
ATOM 1426 C CA . PRO A 1 184 ? -2.012 9.602 23.391 1 97.75 184 PRO A CA 1
ATOM 1427 C C . PRO A 1 184 ? -2.996 10.43 22.578 1 97.75 184 PRO A C 1
ATOM 1429 O O . PRO A 1 184 ? -3.658 9.898 21.672 1 97.75 184 PRO A O 1
ATOM 1432 N N . GLU A 1 185 ? -3.037 11.719 22.875 1 97.81 185 GLU A N 1
ATOM 1433 C CA . GLU A 1 185 ? -3.953 12.586 22.125 1 97.81 185 GLU A CA 1
ATOM 1434 C C . GLU A 1 185 ? -3.363 12.992 20.781 1 97.81 185 GLU A C 1
ATOM 1436 O O . GLU A 1 185 ? -4.098 13.219 19.812 1 97.81 185 GLU A O 1
ATOM 1441 N N . VAL A 1 186 ? -2.041 13.109 20.719 1 98.31 186 VAL A N 1
ATOM 1442 C CA . VAL A 1 186 ? -1.37 13.469 19.469 1 98.31 186 VAL A CA 1
ATOM 1443 C C . VAL A 1 186 ? -1.486 12.312 18.484 1 98.31 186 VAL A C 1
ATOM 1445 O O . VAL A 1 186 ? -1.764 12.531 17.297 1 98.31 186 VAL A O 1
ATOM 1448 N N . GLU A 1 187 ? -1.234 11.102 18.953 1 98 187 GLU A N 1
ATOM 1449 C CA . GLU A 1 187 ? -1.321 9.922 18.109 1 98 187 GLU A CA 1
ATOM 1450 C C . GLU A 1 187 ? -2.771 9.578 17.781 1 98 187 GLU A C 1
ATOM 1452 O O . GLU A 1 187 ? -3.676 9.867 18.562 1 98 187 GLU A O 1
ATOM 1457 N N . PRO A 1 188 ? -3.002 9.008 16.703 1 98.12 188 PRO A N 1
ATOM 1458 C CA . PRO A 1 188 ? -4.371 8.867 16.188 1 98.12 188 PRO A CA 1
ATOM 1459 C C . PRO A 1 188 ? -5.098 7.664 16.797 1 98.12 188 PRO A C 1
ATOM 1461 O O . PRO A 1 188 ? -6.312 7.527 16.625 1 98.12 188 PRO A O 1
ATOM 1464 N N . PHE A 1 189 ? -4.496 6.789 17.547 1 97.88 189 PHE A N 1
ATOM 1465 C CA . PHE A 1 189 ? -4.953 5.426 17.797 1 97.88 189 PHE A CA 1
ATOM 1466 C C . PHE A 1 189 ? -6.25 5.426 18.594 1 97.88 189 PHE A C 1
ATOM 1468 O O . PHE A 1 189 ? -7.172 4.668 18.281 1 97.88 189 PHE A O 1
ATOM 1475 N N . ASP A 1 190 ? -6.395 6.312 19.594 1 96.38 190 ASP A N 1
ATOM 1476 C CA . ASP A 1 190 ? -7.578 6.336 20.438 1 96.38 190 ASP A CA 1
ATOM 1477 C C . ASP A 1 190 ? -8.773 6.941 19.703 1 96.38 190 ASP A C 1
ATOM 1479 O O . ASP A 1 190 ? -9.914 6.793 20.141 1 96.38 190 ASP A O 1
ATOM 1483 N N . ARG A 1 191 ? -8.5 7.613 18.594 1 97.06 191 ARG A N 1
ATOM 1484 C CA . ARG A 1 191 ? -9.555 8.297 17.875 1 97.06 191 ARG A CA 1
ATOM 1485 C C . ARG A 1 191 ? -9.953 7.516 16.625 1 97.06 191 ARG A C 1
ATOM 1487 O O . ARG A 1 191 ? -10.922 7.875 15.938 1 97.06 191 ARG A O 1
ATOM 1494 N N . LEU A 1 192 ? -9.266 6.535 16.328 1 97.31 192 LEU A N 1
ATOM 1495 C CA . LEU A 1 192 ? -9.547 5.711 15.156 1 97.31 192 LEU A CA 1
ATOM 1496 C C . LEU A 1 192 ? -10.852 4.941 15.328 1 97.31 192 LEU A C 1
ATOM 1498 O O . LEU A 1 192 ? -11.062 4.305 16.359 1 97.31 192 LEU A O 1
ATOM 1502 N N . THR A 1 193 ? -11.773 5.07 14.422 1 97.56 193 THR A N 1
ATOM 1503 C CA . THR A 1 193 ? -13.031 4.344 14.398 1 97.56 193 THR A CA 1
ATOM 1504 C C . THR A 1 193 ? -13.328 3.812 13 1 97.56 193 THR A C 1
ATOM 1506 O O . THR A 1 193 ? -12.641 4.172 12.039 1 97.56 193 THR A O 1
ATOM 1509 N N . ALA A 1 194 ? -14.367 3.021 12.906 1 96.25 194 ALA A N 1
ATOM 1510 C CA . ALA A 1 194 ? -14.773 2.463 11.617 1 96.25 194 ALA A CA 1
ATOM 1511 C C . ALA A 1 194 ? -15.344 3.545 10.703 1 96.25 194 ALA A C 1
ATOM 1513 O O . ALA A 1 194 ? -15.523 3.32 9.508 1 96.25 194 ALA A O 1
ATOM 1514 N N . GLN A 1 195 ? -15.562 4.754 11.25 1 96.5 195 GLN A N 1
ATOM 1515 C CA . GLN A 1 195 ? -16.125 5.848 10.469 1 96.5 195 GLN A CA 1
ATOM 1516 C C . GLN A 1 195 ? -15.039 6.641 9.758 1 96.5 195 GLN A C 1
ATOM 1518 O O . GLN A 1 195 ? -15.328 7.48 8.906 1 96.5 195 GLN A O 1
ATOM 1523 N N . ALA A 1 196 ? -13.75 6.324 10.109 1 97.19 196 ALA A N 1
ATOM 1524 C CA . ALA A 1 196 ? -12.641 6.984 9.414 1 97.19 196 ALA A CA 1
ATOM 1525 C C . ALA A 1 196 ? -12.641 6.629 7.93 1 97.19 196 ALA A C 1
ATOM 1527 O O . ALA A 1 196 ? -13.273 5.656 7.516 1 97.19 196 ALA A O 1
ATOM 1528 N N . GLY A 1 197 ? -12.086 7.469 7.141 1 97.19 197 GLY A N 1
ATOM 1529 C CA . GLY A 1 197 ? -11.969 7.188 5.719 1 97.19 197 GLY A CA 1
ATOM 1530 C C . GLY A 1 197 ? -10.797 6.293 5.375 1 97.19 197 GLY A C 1
ATOM 1531 O O . GLY A 1 197 ? -10.016 5.922 6.258 1 97.19 197 GLY A O 1
ATOM 1532 N N . PRO A 1 198 ? -10.695 5.949 4.098 1 98.44 198 PRO A N 1
ATOM 1533 C CA . PRO A 1 198 ? -9.555 5.16 3.621 1 98.44 198 PRO A CA 1
ATOM 1534 C C . PRO A 1 198 ? -8.219 5.855 3.863 1 98.44 198 PRO A C 1
ATOM 1536 O O . PRO A 1 198 ? -8.133 7.086 3.789 1 98.44 198 PRO A O 1
ATOM 1539 N N . LEU A 1 199 ? -7.18 5.062 4.102 1 98.88 199 LEU A N 1
ATOM 1540 C CA . LEU A 1 199 ? -5.871 5.613 4.438 1 98.88 199 LEU A CA 1
ATOM 1541 C C . LEU A 1 199 ? -4.816 5.152 3.436 1 98.88 199 LEU A C 1
ATOM 1543 O O . LEU A 1 199 ? -4.754 3.971 3.096 1 98.88 199 LEU A O 1
ATOM 1547 N N . TYR A 1 200 ? -4.066 6.043 2.916 1 98.94 200 TYR A N 1
ATOM 1548 C CA . TYR A 1 200 ? -2.795 5.805 2.238 1 98.94 200 TYR A CA 1
ATOM 1549 C C . TYR A 1 200 ? -1.629 6.332 3.064 1 98.94 200 TYR A C 1
ATOM 1551 O O . TYR A 1 200 ? -1.5 7.543 3.268 1 98.94 200 TYR A O 1
ATOM 1559 N N . LEU A 1 201 ? -0.783 5.438 3.541 1 98.94 201 LEU A N 1
ATOM 1560 C CA . LEU A 1 201 ? 0.319 5.754 4.441 1 98.94 201 LEU A CA 1
ATOM 1561 C C . LEU A 1 201 ? 1.66 5.41 3.807 1 98.94 201 LEU A C 1
ATOM 1563 O O . LEU A 1 201 ? 1.927 4.242 3.506 1 98.94 201 LEU A O 1
ATOM 1567 N N . ALA A 1 202 ? 2.51 6.41 3.607 1 98.81 202 ALA A N 1
ATOM 1568 C CA . ALA A 1 202 ? 3.814 6.16 2.998 1 98.81 202 ALA A CA 1
ATOM 1569 C C . ALA A 1 202 ? 4.941 6.664 3.893 1 98.81 202 ALA A C 1
ATOM 1571 O O . ALA A 1 202 ? 4.82 7.723 4.516 1 98.81 202 ALA A O 1
ATOM 1572 N N . ASN A 1 203 ? 5.988 5.961 3.963 1 98.19 203 ASN A N 1
ATOM 1573 C CA . ASN A 1 203 ? 7.203 6.332 4.676 1 98.19 203 ASN A CA 1
ATOM 1574 C C . ASN A 1 203 ? 8.445 5.711 4.039 1 98.19 203 ASN A C 1
ATOM 1576 O O . ASN A 1 203 ? 8.414 4.555 3.611 1 98.19 203 ASN A O 1
ATOM 1580 N N . SER A 1 204 ? 9.562 6.531 3.992 1 97.44 204 SER A N 1
ATOM 1581 C CA . SER A 1 204 ? 10.852 5.891 3.756 1 97.44 204 SER A CA 1
ATOM 1582 C C . SER A 1 204 ? 11.266 5.035 4.949 1 97.44 204 SER A C 1
ATOM 1584 O O . SER A 1 204 ? 10.883 5.316 6.086 1 97.44 204 SER A O 1
ATOM 1586 N N . GLN A 1 205 ? 12.047 4.047 4.684 1 96.88 205 GLN A N 1
ATOM 1587 C CA . GLN A 1 205 ? 12.398 3.027 5.664 1 96.88 205 GLN A CA 1
ATOM 1588 C C . GLN A 1 205 ? 13.438 3.551 6.652 1 96.88 205 GLN A C 1
ATOM 1590 O O . GLN A 1 205 ? 13.492 3.105 7.801 1 96.88 205 GLN A O 1
ATOM 1595 N N . GLU A 1 206 ? 14.242 4.52 6.258 1 95.06 206 GLU A N 1
ATOM 1596 C CA . GLU A 1 206 ? 15.359 4.988 7.074 1 95.06 206 GLU A CA 1
ATOM 1597 C C . GLU A 1 206 ? 15.383 6.512 7.16 1 95.06 206 GLU A C 1
ATOM 1599 O O . GLU A 1 206 ? 16.453 7.125 7.113 1 95.06 206 GLU A O 1
ATOM 1604 N N . GLU A 1 207 ? 14.25 7.078 7.164 1 95.06 207 GLU A N 1
ATOM 1605 C CA . GLU A 1 207 ? 14.172 8.531 7.293 1 95.06 207 GLU A CA 1
ATOM 1606 C C . GLU A 1 207 ? 14.078 8.953 8.758 1 95.06 207 GLU A C 1
ATOM 1608 O O . GLU A 1 207 ? 14.258 8.125 9.656 1 95.06 207 GLU A O 1
ATOM 1613 N N . ILE A 1 208 ? 13.828 10.25 8.969 1 94.31 208 ILE A N 1
ATOM 1614 C CA . ILE A 1 208 ? 13.797 10.844 10.297 1 94.31 208 ILE A CA 1
ATOM 1615 C C . ILE A 1 208 ? 12.586 10.32 11.07 1 94.31 208 ILE A C 1
ATOM 1617 O O . ILE A 1 208 ? 12.641 10.156 12.289 1 94.31 208 ILE A O 1
ATOM 1621 N N . ILE A 1 209 ? 11.469 10.023 10.344 1 96.75 209 ILE A N 1
ATOM 1622 C CA . ILE A 1 209 ? 10.266 9.508 10.977 1 96.75 209 ILE A CA 1
ATOM 1623 C C . ILE A 1 209 ? 10.32 7.98 11.016 1 96.75 209 ILE A C 1
ATOM 1625 O O . ILE A 1 209 ? 10.398 7.332 9.969 1 96.75 209 ILE A O 1
ATOM 1629 N N . PRO A 1 210 ? 10.305 7.43 12.195 1 96.12 210 PRO A N 1
ATOM 1630 C CA . PRO A 1 210 ? 10.297 5.965 12.273 1 96.12 210 PRO A CA 1
ATOM 1631 C C . PRO A 1 210 ? 9.141 5.336 11.508 1 96.12 210 PRO A C 1
ATOM 1633 O O . PRO A 1 210 ? 7.992 5.77 11.648 1 96.12 210 PRO A O 1
ATOM 1636 N N . ILE A 1 211 ? 9.43 4.297 10.758 1 96.94 211 ILE A N 1
ATOM 1637 C CA . ILE A 1 211 ? 8.445 3.676 9.875 1 96.94 211 ILE A CA 1
ATOM 1638 C C . ILE A 1 211 ? 7.461 2.854 10.695 1 96.94 211 ILE A C 1
ATOM 1640 O O . ILE A 1 211 ? 6.383 2.498 10.211 1 96.94 211 ILE A O 1
ATOM 1644 N N . SER A 1 212 ? 7.754 2.541 12 1 97 212 SER A N 1
ATOM 1645 C CA . SER A 1 212 ? 6.883 1.756 12.867 1 97 212 SER A CA 1
ATOM 1646 C C . SER A 1 212 ? 5.5 2.385 12.977 1 97 212 SER A C 1
ATOM 1648 O O . SER A 1 212 ? 4.5 1.678 13.133 1 97 212 SER A O 1
ATOM 1650 N N . GLY A 1 213 ? 5.43 3.705 12.852 1 97.88 213 GLY A N 1
ATOM 1651 C CA . GLY A 1 213 ? 4.168 4.414 13 1 97.88 213 GLY A CA 1
ATOM 1652 C C . GLY A 1 213 ? 3.135 4.02 11.961 1 97.88 213 GLY A C 1
ATOM 1653 O O . GLY A 1 213 ? 1.979 3.756 12.297 1 97.88 213 GLY A O 1
ATOM 1654 N N . ILE A 1 214 ? 3.555 3.949 10.703 1 98.38 214 ILE A N 1
ATOM 1655 C CA . ILE A 1 214 ? 2.566 3.676 9.664 1 98.38 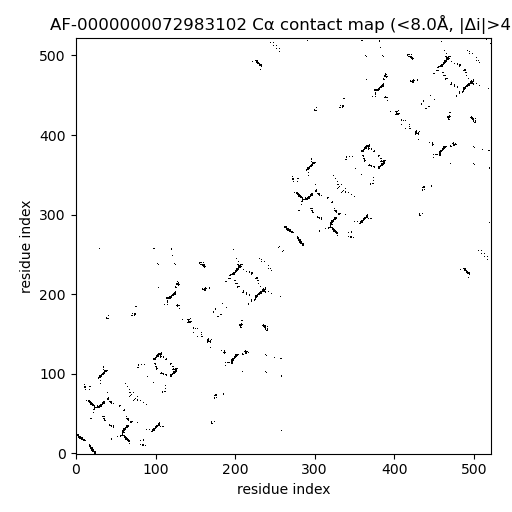214 ILE A CA 1
ATOM 1656 C C . ILE A 1 214 ? 2.184 2.199 9.695 1 98.38 214 ILE A C 1
ATOM 1658 O O . ILE A 1 214 ? 1.045 1.84 9.383 1 98.38 214 ILE A O 1
ATOM 1662 N N . TYR A 1 215 ? 3.074 1.273 10.125 1 98.12 215 TYR A N 1
ATOM 1663 C CA . TYR A 1 215 ? 2.711 -0.132 10.273 1 98.12 215 TYR A CA 1
ATOM 1664 C C . TYR A 1 215 ? 1.681 -0.314 11.383 1 98.12 215 TYR A C 1
ATOM 1666 O O . TYR A 1 215 ? 0.694 -1.034 11.211 1 98.12 215 TYR A O 1
ATOM 1674 N N . GLN A 1 216 ? 1.923 0.379 12.508 1 98 216 GLN A N 1
ATOM 1675 C CA . GLN A 1 216 ? 0.985 0.289 13.625 1 98 216 GLN A CA 1
ATOM 1676 C C . GLN A 1 216 ? -0.384 0.841 13.234 1 98 216 GLN A C 1
ATOM 1678 O O . GLN A 1 216 ? -1.412 0.223 13.523 1 98 216 GLN A O 1
ATOM 1683 N N . LEU A 1 217 ? -0.341 1.996 12.625 1 98.69 217 LEU A N 1
ATOM 1684 C CA . LEU A 1 217 ? -1.6 2.631 12.25 1 98.69 217 LEU A CA 1
ATOM 1685 C C . LEU A 1 217 ? -2.342 1.792 11.211 1 98.69 217 LEU A C 1
ATOM 1687 O O . LEU A 1 217 ? -3.561 1.619 11.305 1 98.69 217 LEU A O 1
ATOM 1691 N N . ALA A 1 218 ? -1.666 1.276 10.203 1 98.62 218 ALA A N 1
ATOM 1692 C CA . ALA A 1 218 ? -2.275 0.433 9.18 1 98.62 218 ALA A CA 1
ATOM 1693 C C . ALA A 1 218 ? -2.953 -0.784 9.805 1 98.62 218 ALA A C 1
ATOM 1695 O O . ALA A 1 218 ? -4.094 -1.108 9.461 1 98.62 218 ALA A O 1
ATOM 1696 N N . HIS A 1 219 ? -2.248 -1.431 10.672 1 97.62 219 HIS A N 1
ATOM 1697 C CA . HIS A 1 219 ? -2.781 -2.633 11.297 1 97.62 219 HIS A CA 1
ATOM 1698 C C . HIS A 1 219 ? -4.008 -2.314 12.148 1 97.62 219 HIS A C 1
ATOM 1700 O O . HIS A 1 219 ? -5 -3.047 12.109 1 97.62 219 HIS A O 1
ATOM 1706 N N . ALA A 1 220 ? -3.936 -1.216 12.938 1 98.06 220 ALA A N 1
ATOM 1707 C CA . ALA A 1 220 ? -5.074 -0.798 13.75 1 98.06 220 ALA A CA 1
ATOM 1708 C C . ALA A 1 220 ? -6.285 -0.481 12.883 1 98.06 220 ALA A C 1
ATOM 1710 O O . ALA A 1 220 ? -7.41 -0.865 13.211 1 98.06 220 ALA A O 1
ATOM 1711 N N . ALA A 1 221 ? -6.059 0.216 11.812 1 98.56 221 ALA A N 1
ATOM 1712 C CA . ALA A 1 221 ? -7.133 0.604 10.898 1 98.56 221 ALA A CA 1
ATOM 1713 C C . ALA A 1 221 ? -7.754 -0.62 10.234 1 98.56 221 ALA A C 1
ATOM 1715 O O . ALA A 1 221 ? -8.977 -0.709 10.102 1 98.56 221 ALA A O 1
ATOM 1716 N N . GLU A 1 222 ? -6.879 -1.536 9.805 1 97.88 222 GLU A N 1
ATOM 1717 C CA . GLU A 1 222 ? -7.332 -2.779 9.188 1 97.88 222 GLU A CA 1
ATOM 1718 C C . GLU A 1 222 ? -8.281 -3.539 10.109 1 97.88 222 GLU A C 1
ATOM 1720 O O . GLU A 1 222 ? -9.312 -4.043 9.672 1 97.88 222 GLU A O 1
ATOM 1725 N N . LYS A 1 223 ? -8 -3.605 11.352 1 96.88 223 LYS A N 1
ATOM 1726 C CA . LYS A 1 223 ? -8.797 -4.336 12.328 1 96.88 223 LYS A CA 1
ATOM 1727 C C . LYS A 1 223 ? -10.18 -3.711 12.492 1 96.88 223 LYS A C 1
ATOM 1729 O O . LYS A 1 223 ? -11.117 -4.367 12.945 1 96.88 223 LYS A O 1
ATOM 1734 N N . LEU A 1 224 ? -10.281 -2.467 12.133 1 97.44 224 LEU A N 1
ATOM 1735 C CA . LEU A 1 224 ? -11.555 -1.764 12.234 1 97.44 224 LEU A CA 1
ATOM 1736 C C . LEU A 1 224 ? -12.297 -1.8 10.906 1 97.44 224 LEU A C 1
ATOM 1738 O O . LEU A 1 224 ? -13.352 -1.174 10.766 1 97.44 224 LEU A O 1
ATOM 1742 N N . GLY A 1 225 ? -11.742 -2.426 9.922 1 97.44 225 GLY A N 1
ATOM 1743 C CA . GLY A 1 225 ? -12.414 -2.596 8.641 1 97.44 225 GLY A CA 1
ATOM 1744 C C . GLY A 1 225 ? -12.156 -1.456 7.672 1 97.44 225 GLY A C 1
ATOM 1745 O O . GLY A 1 225 ? -12.883 -1.294 6.688 1 97.44 225 GLY A O 1
ATOM 1746 N N . LEU A 1 226 ? -11.18 -0.634 7.91 1 98.19 226 LEU A N 1
ATOM 1747 C CA . LEU A 1 226 ? -10.883 0.492 7.031 1 98.19 226 LEU A CA 1
ATOM 1748 C C . LEU A 1 226 ? -10.023 0.052 5.852 1 98.19 226 LEU A C 1
ATOM 1750 O O . LEU A 1 226 ? -9.141 -0.798 6.004 1 98.19 226 LEU A O 1
ATOM 1754 N N . PRO A 1 227 ? -10.242 0.633 4.641 1 98.31 227 PRO A N 1
ATOM 1755 C CA . PRO A 1 227 ? -9.273 0.435 3.555 1 98.31 227 PRO A CA 1
ATOM 1756 C C . PRO A 1 227 ? -7.922 1.088 3.84 1 98.31 227 PRO A C 1
ATOM 1758 O O . PRO A 1 227 ? -7.871 2.244 4.266 1 98.31 227 PRO A O 1
ATOM 1761 N N . VAL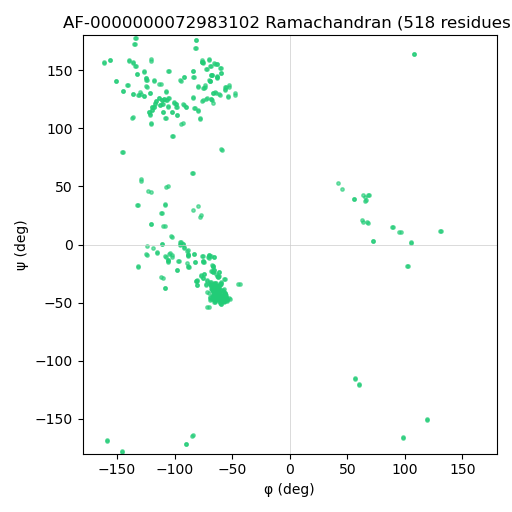 A 1 228 ? -6.848 0.323 3.67 1 98.62 228 VAL A N 1
ATOM 1762 C CA . VAL A 1 228 ? -5.523 0.862 3.963 1 98.62 228 VAL A CA 1
ATOM 1763 C C . VAL A 1 228 ? -4.551 0.471 2.854 1 98.62 228 VAL A C 1
ATOM 1765 O O . VAL A 1 228 ? -4.539 -0.677 2.406 1 98.62 228 VAL A O 1
ATOM 1768 N N . THR A 1 229 ? -3.861 1.397 2.352 1 98.88 229 THR A N 1
ATOM 1769 C CA . THR A 1 229 ? -2.654 1.166 1.564 1 98.88 229 THR A CA 1
ATOM 1770 C C . THR A 1 229 ? -1.422 1.684 2.299 1 98.88 229 THR A C 1
ATOM 1772 O O . THR A 1 229 ? -1.367 2.854 2.682 1 98.88 229 THR A O 1
ATOM 1775 N N . LEU A 1 230 ? -0.517 0.817 2.562 1 98.88 230 LEU A N 1
ATOM 1776 C CA . LEU A 1 230 ? 0.76 1.146 3.188 1 98.88 230 LEU A CA 1
ATOM 1777 C C . LEU A 1 230 ? 1.904 1.014 2.188 1 98.88 230 LEU A C 1
ATOM 1779 O O . LEU A 1 230 ? 2.031 -0.013 1.516 1 98.88 230 LEU A O 1
ATOM 1783 N N . GLN A 1 231 ? 2.68 2.049 2.02 1 98.88 231 GLN A N 1
ATOM 1784 C CA . GLN A 1 231 ? 3.83 2.025 1.123 1 98.88 231 GLN A CA 1
ATOM 1785 C C . GLN A 1 231 ? 5.125 2.295 1.884 1 98.88 231 GLN A C 1
ATOM 1787 O O . GLN A 1 231 ? 5.293 3.363 2.475 1 98.88 231 GLN A O 1
ATOM 1792 N N . SER A 1 232 ? 6.012 1.299 1.923 1 98.56 232 SER A N 1
ATOM 1793 C CA . SER A 1 232 ? 7.352 1.378 2.496 1 98.56 232 SER A CA 1
ATOM 1794 C C . SER A 1 232 ? 8.398 1.615 1.415 1 98.56 232 SER A C 1
ATOM 1796 O O . SER A 1 232 ? 8.562 0.797 0.507 1 98.56 232 SER A O 1
ATOM 1798 N N . ILE A 1 233 ? 9.094 2.699 1.479 1 97.88 233 ILE A N 1
ATOM 1799 C CA . ILE A 1 233 ? 10.023 3.146 0.449 1 97.88 233 ILE A CA 1
ATOM 1800 C C . ILE A 1 233 ? 11.461 3.041 0.967 1 97.88 233 ILE A C 1
ATOM 1802 O O . ILE A 1 233 ? 11.789 3.594 2.018 1 97.88 233 ILE A O 1
ATOM 1806 N N . PRO A 1 234 ? 12.383 2.336 0.298 1 96.31 234 PRO A N 1
ATOM 1807 C CA . PRO A 1 234 ? 13.773 2.24 0.757 1 96.31 234 PRO A CA 1
ATOM 1808 C C . PRO A 1 234 ? 14.461 3.6 0.845 1 96.31 234 PRO A C 1
ATOM 1810 O O . PRO A 1 234 ? 14.109 4.52 0.102 1 96.31 234 PRO A O 1
ATOM 1813 N N . GLY A 1 235 ? 15.406 3.658 1.727 1 94.88 235 GLY A N 1
ATOM 1814 C CA . GLY A 1 235 ? 16.25 4.84 1.812 1 94.88 235 GLY A CA 1
ATOM 1815 C C . GLY A 1 235 ? 15.82 5.805 2.896 1 94.88 235 GLY A C 1
ATOM 1816 O O . GLY A 1 235 ? 15.109 5.426 3.83 1 94.88 235 GLY A O 1
ATOM 1817 N N . GLY A 1 236 ? 16.391 7.039 2.812 1 94.19 236 GLY A N 1
ATOM 1818 C CA . GLY A 1 236 ? 16.219 7.992 3.898 1 94.19 236 GLY A CA 1
ATOM 1819 C C . GLY A 1 236 ? 15.547 9.281 3.463 1 94.19 236 GLY A C 1
ATOM 1820 O O . GLY A 1 236 ? 15.586 10.281 4.18 1 94.19 236 GLY A O 1
ATOM 1821 N N . GLN A 1 237 ? 14.867 9.25 2.254 1 94.19 237 GLN A N 1
ATOM 1822 C CA . GLN A 1 237 ? 14.172 10.438 1.784 1 94.19 237 GLN A CA 1
ATOM 1823 C C . GLN A 1 237 ? 12.969 10.758 2.664 1 94.19 237 GLN A C 1
ATOM 1825 O O . GLN A 1 237 ? 12.297 9.844 3.158 1 94.19 237 GLN A O 1
ATOM 1830 N N . HIS A 1 238 ? 12.703 12.008 2.826 1 95 238 HIS A N 1
ATOM 1831 C CA . HIS A 1 238 ? 11.664 12.445 3.75 1 95 238 HIS A CA 1
ATOM 1832 C C . HIS A 1 238 ? 10.531 13.148 3.01 1 95 238 HIS A C 1
ATOM 1834 O O . HIS A 1 238 ? 10.773 14.062 2.219 1 95 238 HIS A O 1
ATOM 1840 N N . ALA A 1 239 ? 9.258 12.602 3.211 1 94.38 239 ALA A N 1
ATOM 1841 C CA . ALA A 1 239 ? 8.039 13.266 2.756 1 94.38 239 ALA A CA 1
ATOM 1842 C C . ALA A 1 239 ? 8.094 13.539 1.256 1 94.38 239 ALA A C 1
ATOM 1844 O O . ALA A 1 239 ? 8.242 12.617 0.453 1 94.38 239 ALA A O 1
ATOM 1845 N N . GLU A 1 240 ? 8.102 14.812 0.819 1 93.75 240 GLU A N 1
ATOM 1846 C CA . GLU A 1 240 ? 8.086 15.148 -0.603 1 93.75 240 GLU A CA 1
ATOM 1847 C C . GLU A 1 240 ? 9.398 14.75 -1.276 1 93.75 240 GLU A C 1
ATOM 1849 O O . GLU A 1 240 ? 9.484 14.719 -2.506 1 93.75 240 GLU A O 1
ATOM 1854 N N . GLY A 1 241 ? 10.422 14.367 -0.427 1 93.94 241 GLY A N 1
ATOM 1855 C CA . GLY A 1 241 ? 11.672 13.859 -0.971 1 93.94 241 GLY A CA 1
ATOM 1856 C C . GLY A 1 241 ? 11.508 12.586 -1.775 1 93.94 241 GLY A C 1
ATOM 1857 O O . GLY A 1 241 ? 12.32 12.281 -2.648 1 93.94 241 GLY A O 1
ATOM 1858 N N . TYR A 1 242 ? 10.484 11.805 -1.457 1 95.38 242 TYR A N 1
ATOM 1859 C CA . TYR A 1 242 ? 10.234 10.586 -2.215 1 95.38 242 TYR A CA 1
ATOM 1860 C C . TYR A 1 242 ? 8.992 10.734 -3.092 1 95.38 242 TYR A C 1
ATOM 1862 O O . TYR A 1 242 ? 8.25 9.773 -3.291 1 95.38 242 TYR A O 1
ATOM 1870 N N . LEU A 1 243 ? 8.766 11.93 -3.602 1 96.06 243 LEU A N 1
ATOM 1871 C CA . LEU A 1 243 ? 7.641 12.242 -4.48 1 96.06 243 LEU A CA 1
ATOM 1872 C C . LEU A 1 243 ? 7.586 11.273 -5.656 1 96.06 243 LEU A C 1
ATOM 1874 O O . LEU A 1 243 ? 6.52 10.742 -5.977 1 96.06 243 LEU A O 1
ATOM 1878 N N . ASP A 1 244 ? 8.664 11.016 -6.285 1 94.44 244 ASP A N 1
ATOM 1879 C CA . ASP A 1 244 ? 8.703 10.172 -7.477 1 94.44 244 ASP A CA 1
ATOM 1880 C C . ASP A 1 244 ? 8.195 8.766 -7.168 1 94.44 244 ASP A C 1
ATOM 1882 O O . ASP A 1 244 ? 7.562 8.125 -8.016 1 94.44 244 ASP A O 1
ATOM 1886 N N . GLU A 1 245 ? 8.461 8.273 -5.961 1 95.69 245 GLU A N 1
ATOM 1887 C CA . GLU A 1 245 ? 8.086 6.914 -5.586 1 95.69 245 GLU A CA 1
ATOM 1888 C C . GLU A 1 245 ? 6.613 6.844 -5.184 1 95.69 245 GLU A C 1
ATOM 1890 O O . GLU A 1 245 ? 5.941 5.836 -5.43 1 95.69 245 GLU A O 1
ATOM 1895 N N . ALA A 1 246 ? 6.109 7.914 -4.633 1 97.25 246 ALA A N 1
ATOM 1896 C CA . ALA A 1 246 ? 4.816 7.809 -3.963 1 97.25 246 ALA A CA 1
ATOM 1897 C C . ALA A 1 246 ? 3.713 8.445 -4.801 1 97.25 246 ALA A C 1
ATOM 1899 O O . ALA A 1 246 ? 2.525 8.234 -4.543 1 97.25 246 ALA A O 1
ATOM 1900 N N . TRP A 1 247 ? 4.066 9.219 -5.828 1 97.38 247 TRP A N 1
ATOM 1901 C CA . TRP A 1 247 ? 3.09 10.055 -6.527 1 97.38 247 TRP A CA 1
ATOM 1902 C C . TRP A 1 247 ? 2.045 9.188 -7.227 1 97.38 247 TRP A C 1
ATOM 1904 O O . TRP A 1 247 ? 0.842 9.391 -7.043 1 97.38 247 TRP A O 1
ATOM 1914 N N . GLN A 1 248 ? 2.418 8.203 -7.945 1 96.25 248 GLN A N 1
ATOM 1915 C CA . GLN A 1 248 ? 1.468 7.422 -8.734 1 96.25 248 GLN A CA 1
ATOM 1916 C C . GLN A 1 248 ? 0.503 6.66 -7.828 1 96.25 248 GLN A C 1
ATOM 1918 O O . GLN A 1 248 ? -0.68 6.523 -8.148 1 96.25 248 GLN A O 1
ATOM 1923 N N . GLY A 1 249 ? 1.054 6.094 -6.703 1 97 249 GLY A N 1
ATOM 1924 C CA . GLY A 1 249 ? 0.171 5.449 -5.742 1 97 249 GLY A CA 1
ATOM 1925 C C . GLY A 1 249 ? -0.828 6.406 -5.121 1 97 249 GLY A C 1
ATOM 1926 O O . GLY A 1 249 ? -1.996 6.059 -4.934 1 97 249 GLY A O 1
ATOM 1927 N N . THR A 1 250 ? -0.382 7.613 -4.844 1 98.5 250 THR A N 1
ATOM 1928 C CA . THR A 1 250 ? -1.239 8.648 -4.281 1 98.5 250 THR A CA 1
ATOM 1929 C C . THR A 1 250 ? -2.357 9.016 -5.254 1 98.5 250 THR A C 1
ATOM 1931 O O . THR A 1 250 ? -3.525 9.086 -4.863 1 98.5 250 THR A O 1
ATOM 1934 N N . VAL A 1 251 ? -1.988 9.195 -6.512 1 97.75 251 VAL A N 1
ATOM 1935 C CA . VAL A 1 251 ? -2.953 9.555 -7.547 1 97.75 251 VAL A CA 1
ATOM 1936 C C . VAL A 1 251 ? -3.986 8.438 -7.695 1 97.75 251 VAL A C 1
ATOM 1938 O O . VAL A 1 251 ? -5.191 8.703 -7.738 1 97.75 251 VAL A O 1
ATOM 1941 N N . ALA A 1 252 ? -3.553 7.195 -7.742 1 96.44 252 ALA A N 1
ATOM 1942 C CA . ALA A 1 252 ? -4.457 6.059 -7.883 1 96.44 252 ALA A CA 1
ATOM 1943 C C . ALA A 1 252 ? -5.41 5.965 -6.695 1 96.44 252 ALA A C 1
ATOM 1945 O O . ALA A 1 252 ? -6.598 5.672 -6.867 1 96.44 252 ALA A O 1
ATOM 1946 N N . PHE A 1 253 ? -4.871 6.191 -5.492 1 98.19 253 PHE A N 1
ATOM 1947 C CA . PHE A 1 253 ? -5.668 6.129 -4.273 1 98.19 253 PHE A CA 1
ATOM 1948 C C . PHE A 1 253 ? -6.793 7.16 -4.305 1 98.19 253 PHE A C 1
ATOM 1950 O O . PHE A 1 253 ? -7.961 6.82 -4.094 1 98.19 253 PHE A O 1
ATOM 1957 N N . PHE A 1 254 ? -6.441 8.422 -4.617 1 98.38 254 PHE A N 1
ATOM 1958 C CA . PHE A 1 254 ? -7.457 9.469 -4.633 1 98.38 254 PHE A CA 1
ATOM 1959 C C . PHE A 1 254 ? -8.445 9.242 -5.77 1 98.38 254 PHE A C 1
ATOM 1961 O O . PHE A 1 254 ? -9.641 9.523 -5.629 1 98.38 254 PHE A O 1
ATOM 1968 N N . ALA A 1 255 ? -7.988 8.797 -6.918 1 97.19 255 ALA A N 1
ATOM 1969 C CA . ALA A 1 255 ? -8.914 8.484 -8.008 1 97.19 255 ALA A CA 1
ATOM 1970 C C . ALA A 1 255 ? -9.938 7.441 -7.574 1 97.19 255 ALA A C 1
ATOM 1972 O O . ALA A 1 255 ? -11.125 7.578 -7.855 1 97.19 255 ALA A O 1
ATOM 1973 N N . GLN A 1 256 ? -9.484 6.434 -6.887 1 96 256 GLN A N 1
ATOM 1974 C CA . GLN A 1 256 ? -10.344 5.336 -6.449 1 96 256 GLN A CA 1
ATOM 1975 C C . GLN A 1 256 ? -11.414 5.828 -5.477 1 96 256 GLN A C 1
ATOM 1977 O O . GLN A 1 256 ? -12.57 5.43 -5.57 1 96 256 GLN A O 1
ATOM 1982 N N . TYR A 1 257 ? -11.055 6.691 -4.586 1 97.5 257 TYR A N 1
ATOM 1983 C CA . TYR A 1 257 ? -11.945 6.945 -3.461 1 97.5 257 TYR A CA 1
ATOM 1984 C C . TYR A 1 257 ? -12.648 8.289 -3.613 1 97.5 257 TYR A C 1
ATOM 1986 O O . TYR A 1 257 ? -13.625 8.578 -2.91 1 97.5 257 TYR A O 1
ATOM 1994 N N . LEU A 1 258 ? -12.094 9.109 -4.543 1 97.81 258 LEU A N 1
ATOM 1995 C CA . LEU A 1 258 ? -12.734 10.414 -4.699 1 97.81 258 LEU A CA 1
ATOM 1996 C C . LEU A 1 258 ? -13.453 10.508 -6.039 1 97.81 258 LEU A C 1
ATOM 1998 O O . LEU A 1 258 ? -14.398 11.281 -6.188 1 97.81 258 LEU A O 1
ATOM 2002 N N . LEU A 1 259 ? -12.984 9.781 -7.062 1 95 259 LEU A N 1
ATOM 2003 C CA . LEU A 1 259 ? -13.523 9.984 -8.406 1 95 259 LEU A CA 1
ATOM 2004 C C . LEU A 1 259 ? -14.398 8.805 -8.82 1 95 259 LEU A C 1
ATOM 2006 O O . LEU A 1 259 ? -15.227 8.93 -9.727 1 95 259 LEU A O 1
ATOM 2010 N N . LYS A 1 260 ? -14.07 7.438 -8.469 1 78.75 260 LYS A N 1
ATOM 2011 C CA . LYS A 1 260 ? -14.859 6.285 -8.891 1 78.75 260 LYS A CA 1
ATOM 2012 C C . LYS A 1 260 ? -16.125 6.141 -8.039 1 78.75 260 LYS A C 1
ATOM 2014 O O . LYS A 1 260 ? -16.953 5.266 -8.297 1 78.75 260 LYS A O 1
ATOM 2019 N N . GLY A 1 261 ? -16.609 7.359 -7.387 1 52.97 261 GLY A N 1
ATOM 2020 C CA . GLY A 1 261 ? -17.906 7.246 -6.727 1 52.97 261 GLY A CA 1
ATOM 2021 C C . GLY A 1 261 ? -18.875 6.359 -7.477 1 52.97 261 GLY A C 1
ATOM 2022 O O . GLY A 1 261 ? -18.719 6.121 -8.672 1 52.97 261 GLY A O 1
ATOM 2023 N N . MET B 1 1 ? -7.578 -2.348 -29.297 1 64.94 1 MET B N 1
ATOM 2024 C CA . MET B 1 1 ? -6.172 -2.738 -29.375 1 64.94 1 MET B CA 1
ATOM 2025 C C . MET B 1 1 ? -6.035 -4.246 -29.547 1 64.94 1 MET B C 1
ATOM 2027 O O . MET B 1 1 ? -6.801 -5.012 -28.953 1 64.94 1 MET B O 1
ATOM 2031 N N . THR B 1 2 ? -5.348 -4.633 -30.609 1 86.19 2 THR B N 1
ATOM 2032 C CA . THR B 1 2 ? -5.309 -6.043 -30.984 1 86.19 2 THR B CA 1
ATOM 2033 C C . THR B 1 2 ? -4.25 -6.789 -30.172 1 86.19 2 THR B C 1
ATOM 2035 O O . THR B 1 2 ? -3.129 -6.305 -30.016 1 86.19 2 THR B O 1
ATOM 2038 N N . VAL B 1 3 ? -4.59 -7.754 -29.375 1 95.31 3 VAL B N 1
ATOM 2039 C CA . VAL B 1 3 ? -3.695 -8.648 -28.641 1 95.31 3 VAL B CA 1
ATOM 2040 C C . VAL B 1 3 ? -3.566 -9.969 -29.406 1 95.31 3 VAL B C 1
ATOM 2042 O O . VAL B 1 3 ? -4.57 -10.578 -29.781 1 95.31 3 VAL B O 1
ATOM 2045 N N . LYS B 1 4 ? -2.311 -10.328 -29.797 1 97.69 4 LYS B N 1
ATOM 2046 C CA . LYS B 1 4 ? -2.053 -11.633 -30.391 1 97.69 4 LYS B CA 1
ATOM 2047 C C . LYS B 1 4 ? -1.846 -12.703 -29.328 1 97.69 4 LYS B C 1
ATOM 2049 O O . LYS B 1 4 ? -0.983 -12.555 -28.453 1 97.69 4 LYS B O 1
ATOM 2054 N N . VAL B 1 5 ? -2.613 -13.742 -29.469 1 98.12 5 VAL B N 1
ATOM 2055 C CA . VAL B 1 5 ? -2.535 -14.805 -28.469 1 98.12 5 VAL B CA 1
ATOM 2056 C C . VAL B 1 5 ? -2.047 -16.094 -29.109 1 98.12 5 VAL B C 1
ATOM 2058 O O . VAL B 1 5 ? -2.598 -16.531 -30.125 1 98.12 5 VAL B O 1
ATOM 2061 N N . THR B 1 6 ? -0.931 -16.656 -28.641 1 98.5 6 THR B N 1
ATOM 2062 C CA . THR B 1 6 ? -0.472 -18 -28.969 1 98.5 6 THR B CA 1
ATOM 2063 C C . THR B 1 6 ? -0.707 -18.969 -27.797 1 98.5 6 THR B C 1
ATOM 2065 O O . THR B 1 6 ? -0.256 -18.703 -26.688 1 98.5 6 THR B O 1
ATOM 2068 N N . ARG B 1 7 ? -1.371 -20.047 -28.094 1 98.38 7 ARG B N 1
ATOM 2069 C CA . ARG B 1 7 ? -1.818 -20.906 -27 1 98.38 7 ARG B CA 1
ATOM 2070 C C . ARG B 1 7 ? -0.97 -22.172 -26.938 1 98.38 7 ARG B C 1
ATOM 2072 O O . ARG B 1 7 ? -0.393 -22.594 -27.938 1 98.38 7 ARG B O 1
ATOM 2079 N N . ASP B 1 8 ? -0.824 -22.672 -25.703 1 98.5 8 ASP B N 1
ATOM 2080 C CA . ASP B 1 8 ? -0.332 -24.016 -25.406 1 98.5 8 ASP B CA 1
ATOM 2081 C C . ASP B 1 8 ? 1.122 -24.172 -25.844 1 98.5 8 ASP B C 1
ATOM 2083 O O . ASP B 1 8 ? 1.482 -25.188 -26.453 1 98.5 8 ASP B O 1
ATOM 2087 N N . ILE B 1 9 ? 1.878 -23.125 -25.594 1 98.75 9 ILE B N 1
ATOM 2088 C CA . ILE B 1 9 ? 3.316 -23.234 -25.797 1 98.75 9 ILE B CA 1
ATOM 2089 C C . ILE B 1 9 ? 3.953 -24.031 -24.672 1 98.75 9 ILE B C 1
ATOM 2091 O O . ILE B 1 9 ? 3.76 -23.719 -23.5 1 98.75 9 ILE B O 1
ATOM 2095 N N . ALA B 1 10 ? 4.676 -25.109 -24.969 1 98.69 10 ALA B N 1
ATOM 2096 C CA . ALA B 1 10 ? 5.332 -25.922 -23.953 1 98.69 10 ALA B CA 1
ATOM 2097 C C . ALA B 1 10 ? 6.543 -25.188 -23.359 1 98.69 10 ALA B C 1
ATOM 2099 O O . ALA B 1 10 ? 7.379 -24.672 -24.109 1 98.69 10 ALA B O 1
ATOM 2100 N N . TYR B 1 11 ? 6.598 -25.047 -22.078 1 98.69 11 TYR B N 1
ATOM 2101 C CA . TYR B 1 11 ? 7.785 -24.5 -21.438 1 98.69 11 TYR B CA 1
ATOM 2102 C C . TYR B 1 11 ? 8.508 -25.578 -20.625 1 98.69 11 TYR B C 1
ATOM 2104 O O . TYR B 1 11 ? 9.516 -25.281 -19.969 1 98.69 11 TYR B O 1
ATOM 2112 N N . GLY B 1 12 ? 8.031 -26.781 -20.594 1 98.38 12 GLY B N 1
ATOM 2113 C CA . GLY B 1 12 ? 8.578 -27.969 -19.938 1 98.38 12 GLY B CA 1
ATOM 2114 C C . GLY B 1 12 ? 8.055 -29.266 -20.531 1 98.38 12 GLY B C 1
ATOM 2115 O O . GLY B 1 12 ? 7.34 -29.25 -21.531 1 98.38 12 GLY B O 1
ATOM 2116 N N . ASP B 1 13 ? 8.32 -30.422 -19.859 1 97.62 13 ASP B N 1
ATOM 2117 C CA . ASP B 1 13 ? 8.062 -31.719 -20.453 1 97.62 13 ASP B CA 1
ATOM 2118 C C . ASP B 1 13 ? 6.723 -32.281 -19.984 1 97.62 13 ASP B C 1
ATOM 2120 O O . ASP B 1 13 ? 6.137 -33.156 -20.656 1 97.62 13 ASP B O 1
ATOM 2124 N N . ALA B 1 14 ? 6.27 -31.797 -18.875 1 97.94 14 ALA B N 1
ATOM 2125 C CA . ALA B 1 14 ? 5.012 -32.344 -18.359 1 97.94 14 ALA B CA 1
ATOM 2126 C C . ALA B 1 14 ? 3.822 -31.797 -19.141 1 97.94 14 ALA B C 1
ATOM 2128 O O . ALA B 1 14 ? 3.893 -30.703 -19.719 1 97.94 14 ALA B O 1
ATOM 2129 N N . ALA B 1 15 ? 2.719 -32.469 -19.156 1 97.5 15 ALA B N 1
ATOM 2130 C CA . ALA B 1 15 ? 1.529 -32.125 -19.922 1 97.5 15 ALA B CA 1
ATOM 2131 C C . ALA B 1 15 ? 0.991 -30.766 -19.531 1 97.5 15 ALA B C 1
ATOM 2133 O O . ALA B 1 15 ? 0.474 -30.031 -20.391 1 97.5 15 ALA B O 1
ATOM 2134 N N . LEU B 1 16 ? 1.12 -30.422 -18.266 1 97.94 16 LEU B N 1
ATOM 2135 C CA . LEU B 1 16 ? 0.556 -29.156 -17.781 1 97.94 16 LEU B CA 1
ATOM 2136 C C . LEU B 1 16 ? 1.556 -28.016 -17.938 1 97.94 16 LEU B C 1
ATOM 2138 O O . LEU B 1 16 ? 1.21 -26.859 -17.734 1 97.94 16 LEU B O 1
ATOM 2142 N N . GLN B 1 17 ? 2.715 -28.281 -18.344 1 98.69 17 GLN B N 1
ATOM 2143 C CA . GLN B 1 17 ? 3.732 -27.25 -18.484 1 98.69 17 GLN B CA 1
ATOM 2144 C C . GLN B 1 17 ? 3.621 -26.547 -19.828 1 98.69 17 GLN B C 1
ATOM 2146 O O . GLN B 1 17 ? 4.57 -26.531 -20.609 1 98.69 17 GLN B O 1
ATOM 2151 N N . LYS B 1 18 ? 2.512 -25.969 -19.969 1 98.75 18 LYS B N 1
ATOM 2152 C CA . LYS B 1 18 ? 2.186 -25.156 -21.141 1 98.75 18 LYS B CA 1
ATOM 2153 C C . LYS B 1 18 ? 1.716 -23.766 -20.734 1 98.75 18 LYS B C 1
ATOM 2155 O O . LYS B 1 18 ? 1.15 -23.578 -19.656 1 98.75 18 LYS B O 1
ATOM 2160 N N . LEU B 1 19 ? 1.997 -22.781 -21.594 1 98.88 19 LEU B N 1
ATOM 2161 C CA . LEU B 1 19 ? 1.565 -21.422 -21.281 1 98.88 19 LEU B CA 1
ATOM 2162 C C . LEU B 1 19 ? 0.934 -20.781 -22.516 1 98.88 19 LEU B C 1
ATOM 2164 O O . LEU B 1 19 ? 1.107 -21.25 -23.641 1 98.88 19 LEU B O 1
ATOM 2168 N N . ASP B 1 20 ? 0.089 -19.875 -22.344 1 98.88 20 ASP B N 1
ATOM 2169 C CA . ASP B 1 20 ? -0.415 -18.953 -23.359 1 98.88 20 ASP B CA 1
ATOM 2170 C C . ASP B 1 20 ? 0.365 -17.641 -23.359 1 98.88 20 ASP B C 1
ATOM 2172 O O . ASP B 1 20 ? 0.719 -17.125 -22.297 1 98.88 20 ASP B O 1
ATOM 2176 N N . PHE B 1 21 ? 0.591 -17.156 -24.547 1 98.81 21 PHE B N 1
ATOM 2177 C CA . PHE B 1 21 ? 1.431 -15.977 -24.734 1 98.81 21 PHE B CA 1
ATOM 2178 C C . PHE B 1 21 ? 0.644 -14.859 -25.391 1 98.81 21 PHE B C 1
ATOM 2180 O O . PHE B 1 21 ? 0.079 -15.039 -26.469 1 98.81 21 PHE B O 1
ATOM 2187 N N . TYR B 1 22 ? 0.515 -13.75 -24.672 1 98.75 22 TYR B N 1
ATOM 2188 C CA . TYR B 1 22 ? -0.229 -12.578 -25.125 1 98.75 22 TYR B CA 1
ATOM 2189 C C . TYR B 1 22 ? 0.716 -11.453 -25.531 1 98.75 22 TYR B C 1
ATOM 2191 O O . TYR B 1 22 ? 1.472 -10.945 -24.703 1 98.75 22 TYR B O 1
ATOM 2199 N N . GLU B 1 23 ? 0.655 -11.062 -26.781 1 98.38 23 GLU B N 1
ATOM 2200 C CA . GLU B 1 23 ? 1.502 -9.992 -27.297 1 98.38 23 GLU B CA 1
ATOM 2201 C C . GLU B 1 23 ? 0.682 -8.742 -27.609 1 98.38 23 GLU B C 1
ATOM 2203 O O . GLU B 1 23 ? -0.253 -8.797 -28.422 1 98.38 23 GLU B O 1
ATOM 2208 N N . PRO B 1 24 ? 1.064 -7.684 -26.953 1 98.19 24 PRO B N 1
ATOM 2209 C CA . PRO B 1 24 ? 0.339 -6.445 -27.25 1 98.19 24 PRO B CA 1
ATOM 2210 C C . PRO B 1 24 ? 0.644 -5.898 -28.641 1 98.19 24 PRO B C 1
ATOM 2212 O O . PRO B 1 24 ? 1.654 -6.266 -29.234 1 98.19 24 PRO B O 1
ATOM 2215 N N . GLU B 1 25 ? -0.241 -5.07 -29.109 1 95.69 25 GLU B N 1
ATOM 2216 C CA . GLU B 1 25 ? -0.001 -4.395 -30.391 1 95.69 25 GLU B CA 1
ATOM 2217 C C . GLU B 1 25 ? 1.247 -3.52 -30.312 1 95.69 25 GLU B C 1
ATOM 2219 O O . GLU B 1 25 ? 2.082 -3.549 -31.219 1 95.69 25 GLU B O 1
ATOM 2224 N N . LYS B 1 26 ? 1.312 -2.752 -29.312 1 96.38 26 LYS B N 1
ATOM 2225 C CA . LYS B 1 26 ? 2.479 -1.916 -29.047 1 96.38 26 LYS B CA 1
ATOM 2226 C C . LYS B 1 26 ? 3.084 -2.246 -27.672 1 96.38 26 LYS B C 1
ATOM 2228 O O . LYS B 1 26 ? 2.492 -1.946 -26.641 1 96.38 26 LYS B O 1
ATOM 2233 N N . SER B 1 27 ? 4.25 -2.805 -27.75 1 97.19 27 SER B N 1
ATOM 2234 C CA . SER B 1 27 ? 4.918 -3.188 -26.5 1 97.19 27 SER B CA 1
ATOM 2235 C C . SER B 1 27 ? 5.359 -1.96 -25.719 1 97.19 27 SER B C 1
ATOM 2237 O O . SER B 1 27 ? 5.844 -0.983 -26.297 1 97.19 27 SER B O 1
ATOM 2239 N N . ASN B 1 28 ? 5.227 -1.998 -24.422 1 97.88 28 ASN B N 1
ATOM 2240 C CA . ASN B 1 28 ? 5.73 -0.928 -23.562 1 97.88 28 ASN B CA 1
ATOM 2241 C C . ASN B 1 28 ? 7.129 -1.244 -23.031 1 97.88 28 ASN B C 1
ATOM 2243 O O . ASN B 1 28 ? 7.633 -0.558 -22.141 1 97.88 28 ASN B O 1
ATOM 2247 N N . GLY B 1 29 ? 7.691 -2.414 -23.469 1 98.06 29 GLY B N 1
ATOM 2248 C CA . GLY B 1 29 ? 9.055 -2.768 -23.094 1 98.06 29 GLY B CA 1
ATOM 2249 C C . GLY B 1 29 ? 9.125 -3.668 -21.875 1 98.06 29 GLY B C 1
ATOM 2250 O O . GLY B 1 29 ? 10.211 -3.904 -21.344 1 98.06 29 GLY B O 1
ATOM 2251 N N . ALA B 1 30 ? 8.016 -4.234 -21.391 1 98.81 30 ALA B N 1
ATOM 2252 C CA . ALA B 1 30 ? 8.008 -5.09 -20.203 1 98.81 30 ALA B CA 1
ATOM 2253 C C . ALA B 1 30 ? 7.145 -6.328 -20.422 1 98.81 30 ALA B C 1
ATOM 2255 O O . ALA B 1 30 ? 6.262 -6.332 -21.281 1 98.81 30 ALA B O 1
ATOM 2256 N N . ALA B 1 31 ? 7.371 -7.367 -19.703 1 98.88 31 ALA B N 1
ATOM 2257 C CA . ALA B 1 31 ? 6.617 -8.617 -19.75 1 98.88 31 ALA B CA 1
ATOM 2258 C C . ALA B 1 31 ? 6.258 -9.094 -18.344 1 98.88 31 ALA B C 1
ATOM 2260 O O . ALA B 1 31 ? 7.008 -8.852 -17.391 1 98.88 31 ALA B O 1
ATOM 2261 N N . ILE B 1 32 ? 5.148 -9.711 -18.234 1 98.94 32 ILE B N 1
ATOM 2262 C CA . ILE B 1 32 ? 4.637 -10.172 -16.953 1 98.94 32 ILE B CA 1
ATOM 2263 C C . ILE B 1 32 ? 4.305 -11.664 -17.047 1 98.94 32 ILE B C 1
ATOM 2265 O O . ILE B 1 32 ? 3.682 -12.109 -18 1 98.94 32 ILE B O 1
ATOM 2269 N N . LEU B 1 33 ? 4.816 -12.469 -16.125 1 98.94 33 LEU B N 1
ATOM 2270 C CA . LEU B 1 33 ? 4.262 -13.797 -15.883 1 98.94 33 LEU B CA 1
ATOM 2271 C C . LEU B 1 33 ? 3.012 -13.719 -15.016 1 98.94 33 LEU B C 1
ATOM 2273 O O . LEU B 1 33 ? 3.07 -13.234 -13.883 1 98.94 33 LEU B O 1
ATOM 2277 N N . ASP B 1 34 ? 1.893 -14.078 -15.531 1 98.94 34 ASP B N 1
ATOM 2278 C CA . ASP B 1 34 ? 0.62 -14.07 -14.812 1 98.94 34 ASP B CA 1
ATOM 2279 C C . ASP B 1 34 ? 0.231 -15.477 -14.367 1 98.94 34 ASP B C 1
ATOM 2281 O O . ASP B 1 34 ? -0.126 -16.312 -15.188 1 98.94 34 ASP B O 1
ATOM 2285 N N . ILE B 1 35 ? 0.198 -15.719 -13.016 1 98.88 35 ILE B N 1
ATOM 2286 C CA . ILE B 1 35 ? 0.048 -17.062 -12.469 1 98.88 35 ILE B CA 1
ATOM 2287 C C . ILE B 1 35 ? -1.356 -17.234 -11.898 1 98.88 35 ILE B C 1
ATOM 2289 O O . ILE B 1 35 ? -1.771 -16.469 -11.016 1 98.88 35 ILE B O 1
ATOM 2293 N N . HIS B 1 36 ? -2.064 -18.219 -12.359 1 97.81 36 HIS B N 1
ATOM 2294 C CA . HIS B 1 36 ? -3.445 -18.422 -11.945 1 97.81 36 HIS B CA 1
ATOM 2295 C C . HIS B 1 36 ? -3.518 -19.016 -10.539 1 97.81 36 HIS B C 1
ATOM 2297 O O . HIS B 1 36 ? -2.564 -19.641 -10.078 1 97.81 36 HIS B O 1
ATOM 2303 N N . GLY B 1 37 ? -4.668 -18.781 -9.914 1 96.25 37 GLY B N 1
ATOM 2304 C CA . GLY B 1 37 ? -4.945 -19.375 -8.625 1 96.25 37 GLY B CA 1
ATOM 2305 C C . GLY B 1 37 ? -5.516 -20.781 -8.734 1 96.25 37 GLY B C 1
ATOM 2306 O O . GLY B 1 37 ? -5.297 -21.469 -9.727 1 96.25 37 GLY B O 1
ATOM 2307 N N . GLY B 1 38 ? -6.105 -21.25 -7.555 1 94.56 38 GLY B N 1
ATOM 2308 C CA . GLY B 1 38 ? -6.746 -22.562 -7.566 1 94.56 38 GLY B CA 1
ATOM 2309 C C . GLY B 1 38 ? -6.324 -23.438 -6.402 1 94.56 38 GLY B C 1
ATOM 2310 O O . GLY B 1 38 ? -6.578 -24.641 -6.406 1 94.56 38 GLY B O 1
ATOM 2311 N N . GLY B 1 39 ? -5.648 -22.859 -5.434 1 95.12 39 GLY B N 1
ATOM 2312 C CA . GLY B 1 39 ? -5.285 -23.594 -4.238 1 95.12 39 GLY B CA 1
ATOM 2313 C C . GLY B 1 39 ? -4.273 -24.703 -4.5 1 95.12 39 GLY B C 1
ATOM 2314 O O . GLY B 1 39 ? -4.262 -25.719 -3.809 1 95.12 39 GLY B O 1
ATOM 2315 N N . TRP B 1 40 ? -3.578 -24.609 -5.617 1 97.31 40 TRP B N 1
ATOM 2316 C CA . TRP B 1 40 ? -2.531 -25.516 -6.059 1 97.31 40 TRP B CA 1
ATOM 2317 C C . TRP B 1 40 ? -3.125 -26.859 -6.512 1 97.31 40 TRP B C 1
ATOM 2319 O O . TRP B 1 40 ? -2.391 -27.797 -6.828 1 97.31 40 TRP B O 1
ATOM 2329 N N . PHE B 1 41 ? -4.465 -27.031 -6.512 1 96.31 41 PHE B N 1
ATOM 2330 C CA . PHE B 1 41 ? -5.02 -28.328 -6.844 1 96.31 41 PHE B CA 1
ATOM 2331 C C . PHE B 1 41 ? -6.004 -28.219 -8.008 1 96.31 41 PHE B C 1
ATOM 2333 O O . PHE B 1 41 ? -6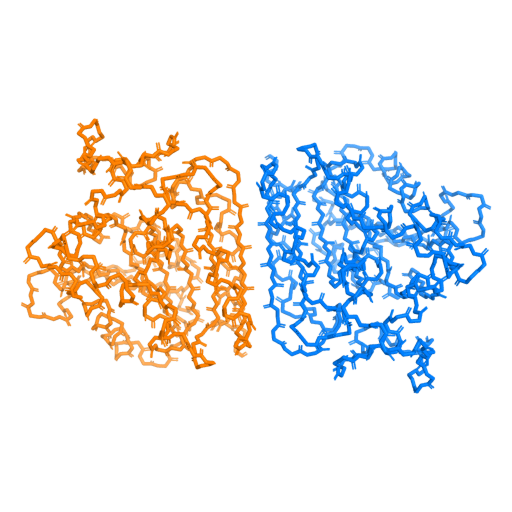.527 -29.234 -8.484 1 96.31 41 PHE B O 1
ATOM 2340 N N . ARG B 1 42 ? -6.285 -27.062 -8.344 1 93.31 42 ARG B N 1
ATOM 2341 C CA . ARG B 1 42 ? -7.105 -26.781 -9.523 1 93.31 42 ARG B CA 1
ATOM 2342 C C . ARG B 1 42 ? -6.66 -25.5 -10.211 1 93.31 42 ARG B C 1
ATOM 2344 O O . ARG B 1 42 ? -5.711 -24.859 -9.766 1 93.31 42 ARG B O 1
ATOM 2351 N N . GLY B 1 43 ? -7.387 -25.109 -11.32 1 92.75 43 GLY B N 1
ATOM 2352 C CA . GLY B 1 43 ? -7.086 -23.906 -12.086 1 92.75 43 GLY B CA 1
ATOM 2353 C C . GLY B 1 43 ? -6.469 -24.203 -13.438 1 92.75 43 GLY B C 1
ATOM 2354 O O . GLY B 1 43 ? -5.992 -25.312 -13.688 1 92.75 43 GLY B O 1
ATOM 2355 N N . GLU B 1 44 ? -6.496 -23.203 -14.234 1 94.94 44 GLU B N 1
ATOM 2356 C CA . GLU B 1 44 ? -5.957 -23.297 -15.586 1 94.94 44 GLU B CA 1
ATOM 2357 C C . GLU B 1 44 ? -5.684 -21.922 -16.172 1 94.94 44 GLU B C 1
ATOM 2359 O O . GLU B 1 44 ? -6.324 -20.938 -15.789 1 94.94 44 GLU B O 1
ATOM 2364 N N . LYS B 1 45 ? -4.789 -21.906 -17.141 1 96.25 45 LYS B N 1
ATOM 2365 C CA . LYS B 1 45 ? -4.316 -20.672 -17.766 1 96.25 45 LYS B CA 1
ATOM 2366 C C . LYS B 1 45 ? -5.457 -19.938 -18.484 1 96.25 45 LYS B C 1
ATOM 2368 O O . LYS B 1 45 ? -5.465 -18.719 -18.562 1 96.25 45 LYS B O 1
ATOM 2373 N N . ASN B 1 46 ? -6.461 -20.656 -18.922 1 94.06 46 ASN B N 1
ATOM 2374 C CA . ASN B 1 46 ? -7.555 -20.047 -19.672 1 94.06 46 ASN B CA 1
ATOM 2375 C C . ASN B 1 46 ? -8.359 -19.094 -18.812 1 94.06 46 ASN B C 1
ATOM 2377 O O . ASN B 1 46 ? -9.008 -18.172 -19.328 1 94.06 46 ASN B O 1
ATOM 2381 N N . LYS B 1 47 ? -8.32 -19.281 -17.5 1 92.12 47 LYS B N 1
ATOM 2382 C CA . LYS B 1 47 ? -9.078 -18.453 -16.562 1 92.12 47 LYS B CA 1
ATOM 2383 C C . LYS B 1 47 ? -8.422 -17.094 -16.391 1 92.12 47 LYS B C 1
ATOM 2385 O O . LYS B 1 47 ? -9.031 -16.156 -15.859 1 92.12 47 LYS B O 1
ATOM 2390 N N . GLU B 1 48 ? -7.234 -17 -16.938 1 95.56 48 GLU B N 1
ATOM 2391 C CA . GLU B 1 48 ? -6.496 -15.75 -16.766 1 95.56 48 GLU B CA 1
ATOM 2392 C C . GLU B 1 48 ? -6.547 -14.906 -18.031 1 95.56 48 GLU B C 1
ATOM 2394 O O . GLU B 1 48 ? -5.828 -13.906 -18.156 1 95.56 48 GLU B O 1
ATOM 2399 N N . GLY B 1 49 ? -7.312 -15.297 -19 1 96.12 49 GLY B N 1
ATOM 2400 C CA . GLY B 1 49 ? -7.355 -14.594 -20.266 1 96.12 49 GLY B CA 1
ATOM 2401 C C . GLY B 1 49 ? -7.707 -13.125 -20.125 1 96.12 49 GLY B C 1
ATOM 2402 O O . GLY B 1 49 ? -7.039 -12.258 -20.688 1 96.12 49 GLY B O 1
ATOM 2403 N N . GLU B 1 50 ? -8.742 -12.828 -19.344 1 95.44 50 GLU B N 1
ATOM 2404 C CA . GLU B 1 50 ? -9.172 -11.445 -19.156 1 95.44 50 GLU B CA 1
ATOM 2405 C C . GLU B 1 50 ? -8.086 -10.609 -18.484 1 95.44 50 GLU B C 1
ATOM 2407 O O . GLU B 1 50 ? -7.809 -9.484 -18.906 1 95.44 50 GLU B O 1
ATOM 2412 N N . MET B 1 51 ? -7.496 -11.148 -17.438 1 97.25 51 MET B N 1
ATOM 2413 C CA . MET B 1 51 ? -6.422 -10.445 -16.75 1 97.25 51 MET B CA 1
ATOM 2414 C C . MET B 1 51 ? -5.25 -10.188 -17.688 1 97.25 51 MET B C 1
ATOM 2416 O O . MET B 1 51 ? -4.711 -9.078 -17.734 1 97.25 51 MET B O 1
ATOM 2420 N N . ALA B 1 52 ? -4.883 -11.188 -18.453 1 98.25 52 ALA B N 1
ATOM 2421 C CA . ALA B 1 52 ? -3.785 -11.062 -19.422 1 98.25 52 ALA B CA 1
ATOM 2422 C C . ALA B 1 52 ? -4.078 -9.984 -20.453 1 98.25 52 ALA B C 1
ATOM 2424 O O . ALA B 1 52 ? -3.197 -9.195 -20.797 1 98.25 52 ALA B O 1
ATOM 2425 N N . GLU B 1 53 ? -5.262 -9.992 -20.906 1 97.88 53 GLU B N 1
ATOM 2426 C CA . GLU B 1 53 ? -5.656 -9 -21.906 1 97.88 53 GLU B CA 1
ATOM 2427 C C . GLU B 1 53 ? -5.637 -7.59 -21.312 1 97.88 53 GLU B C 1
ATOM 2429 O O . GLU B 1 53 ? -5.309 -6.625 -22.016 1 97.88 53 GLU B O 1
ATOM 2434 N N . ARG B 1 54 ? -6.047 -7.445 -20.047 1 97.69 54 ARG B N 1
ATOM 2435 C CA . ARG B 1 54 ? -5.961 -6.145 -19.391 1 97.69 54 ARG B CA 1
ATOM 2436 C C . ARG B 1 54 ? -4.523 -5.641 -19.359 1 97.69 54 ARG B C 1
ATOM 2438 O O . ARG B 1 54 ? -4.266 -4.473 -19.656 1 97.69 54 ARG B O 1
ATOM 2445 N N . PHE B 1 55 ? -3.596 -6.496 -19 1 98.5 55 PHE B N 1
ATOM 2446 C CA . PHE B 1 55 ? -2.189 -6.113 -18.984 1 98.5 55 PHE B CA 1
ATOM 2447 C C . PHE B 1 55 ? -1.696 -5.816 -20.391 1 98.5 55 PHE B C 1
ATOM 2449 O O . PHE B 1 55 ? -0.973 -4.844 -20.609 1 98.5 55 PHE B O 1
ATOM 2456 N N . ALA B 1 56 ? -2.088 -6.66 -21.344 1 98.62 56 ALA B N 1
ATOM 2457 C CA . ALA B 1 56 ? -1.664 -6.469 -22.719 1 98.62 56 ALA B CA 1
ATOM 2458 C C . ALA B 1 56 ? -2.172 -5.137 -23.266 1 98.62 56 ALA B C 1
ATOM 2460 O O . ALA B 1 56 ? -1.488 -4.488 -24.062 1 98.62 56 ALA B O 1
ATOM 2461 N N . ALA B 1 57 ? -3.35 -4.762 -22.891 1 97.81 57 ALA B N 1
ATOM 2462 C CA . ALA B 1 57 ? -3.928 -3.492 -23.328 1 97.81 57 ALA B CA 1
ATOM 2463 C C . ALA B 1 57 ? -3.078 -2.312 -22.859 1 97.81 57 ALA B C 1
ATOM 2465 O O . ALA B 1 57 ? -3.109 -1.24 -23.469 1 97.81 57 ALA B O 1
ATOM 2466 N N . LEU B 1 58 ? -2.322 -2.52 -21.828 1 97.69 58 LEU B N 1
ATOM 2467 C CA . LEU B 1 58 ? -1.43 -1.485 -21.312 1 97.69 58 LEU B CA 1
ATOM 2468 C C . LEU B 1 58 ? -0.047 -1.6 -21.953 1 97.69 58 LEU B C 1
ATOM 2470 O O . LEU B 1 58 ? 0.864 -0.845 -21.609 1 97.69 58 LEU B O 1
ATOM 2474 N N . GLY B 1 59 ? 0.151 -2.594 -22.781 1 98.38 59 GLY B N 1
ATOM 2475 C CA . GLY B 1 59 ? 1.384 -2.729 -23.547 1 98.38 59 GLY B CA 1
ATOM 2476 C C . GLY B 1 59 ? 2.295 -3.82 -23.016 1 98.38 59 GLY B C 1
ATOM 2477 O O . GLY B 1 59 ? 3.387 -4.035 -23.547 1 98.38 59 GLY B O 1
ATOM 2478 N N . TYR B 1 60 ? 1.9 -4.531 -21.984 1 98.75 60 TYR B N 1
ATOM 2479 C CA . TYR B 1 60 ? 2.729 -5.594 -21.422 1 98.75 60 TYR B CA 1
ATOM 2480 C C . TYR B 1 60 ? 2.621 -6.863 -22.266 1 98.75 60 TYR B C 1
ATOM 2482 O O . TYR B 1 60 ? 1.53 -7.234 -22.703 1 98.75 60 TYR B O 1
ATOM 2490 N N . THR B 1 61 ? 3.697 -7.492 -22.531 1 98.81 61 THR B N 1
ATOM 2491 C CA . THR B 1 61 ? 3.68 -8.891 -22.953 1 98.81 61 THR B CA 1
ATOM 2492 C C . THR B 1 61 ? 3.387 -9.812 -21.766 1 98.81 61 THR B C 1
ATOM 2494 O O . THR B 1 61 ? 3.916 -9.609 -20.672 1 98.81 61 THR B O 1
ATOM 2497 N N . VAL B 1 62 ? 2.492 -10.766 -21.984 1 98.94 62 VAL B N 1
ATOM 2498 C CA . VAL B 1 62 ? 2.064 -11.555 -20.844 1 98.94 62 VAL B CA 1
ATOM 2499 C C . VAL B 1 62 ? 2.168 -13.039 -21.156 1 98.94 62 VAL B C 1
ATOM 2501 O O . VAL B 1 62 ? 1.736 -13.484 -22.234 1 98.94 62 VAL B O 1
ATOM 2504 N N . ALA B 1 63 ? 2.785 -13.836 -20.312 1 98.94 63 ALA B N 1
ATOM 2505 C CA . ALA B 1 63 ? 2.732 -15.297 -20.344 1 98.94 63 ALA B CA 1
ATOM 2506 C C . ALA B 1 63 ? 1.873 -15.836 -19.203 1 98.94 63 ALA B C 1
ATOM 2508 O O . ALA B 1 63 ? 2.014 -15.406 -18.047 1 98.94 63 ALA B O 1
ATOM 2509 N N . VAL B 1 64 ? 0.994 -16.719 -19.516 1 98.94 64 VAL B N 1
ATOM 2510 C CA . VAL B 1 64 ? 0.104 -17.328 -18.531 1 98.94 64 VAL B CA 1
ATOM 2511 C C . VAL B 1 64 ? 0.315 -18.844 -18.516 1 98.94 64 VAL B C 1
ATOM 2513 O O . VAL B 1 64 ? -0.197 -19.547 -19.375 1 98.94 64 VAL B O 1
ATOM 2516 N N . PRO B 1 65 ? 1.014 -19.375 -17.484 1 98.94 65 PRO B N 1
ATOM 2517 C CA . PRO B 1 65 ? 1.31 -20.797 -17.453 1 98.94 65 PRO B CA 1
ATOM 2518 C C . PRO B 1 65 ? 0.25 -21.609 -16.703 1 98.94 65 PRO B C 1
ATOM 2520 O O . PRO B 1 65 ? -0.348 -21.109 -15.75 1 98.94 65 PRO B O 1
ATOM 2523 N N . ASN B 1 66 ? 0.033 -22.781 -17.219 1 98.81 66 ASN B N 1
ATOM 2524 C CA . ASN B 1 66 ? -0.371 -23.844 -16.297 1 98.81 66 ASN B CA 1
ATOM 2525 C C . ASN B 1 66 ? 0.812 -24.359 -15.484 1 98.81 66 ASN B C 1
ATOM 2527 O O . ASN B 1 66 ? 1.968 -24.125 -15.844 1 98.81 66 ASN B O 1
ATOM 2531 N N . TYR B 1 67 ? 0.573 -24.938 -14.414 1 98.81 67 TYR B N 1
ATOM 2532 C CA . TYR B 1 67 ? 1.574 -25.641 -13.617 1 98.81 67 TYR B CA 1
ATOM 2533 C C . TYR B 1 67 ? 1.011 -26.922 -13.047 1 98.81 67 TYR B C 1
ATOM 2535 O O . TYR B 1 67 ? -0.207 -27.125 -13.016 1 98.81 67 TYR B O 1
ATOM 2543 N N . ARG B 1 68 ? 1.824 -27.875 -12.68 1 98.69 68 ARG B N 1
ATOM 2544 C CA . ARG B 1 68 ? 1.368 -29.156 -12.148 1 98.69 68 ARG B CA 1
ATOM 2545 C C . ARG B 1 68 ? 0.619 -28.969 -10.828 1 98.69 68 ARG B C 1
ATOM 2547 O O . ARG B 1 68 ? 0.956 -28.078 -10.039 1 98.69 68 ARG B O 1
ATOM 2554 N N . LEU B 1 69 ? -0.394 -29.766 -10.609 1 98.31 69 LEU B N 1
ATOM 2555 C CA . LEU B 1 69 ? -1.342 -29.562 -9.516 1 98.31 69 LEU B CA 1
ATOM 2556 C C . LEU B 1 69 ? -1.31 -30.75 -8.547 1 98.31 69 LEU B C 1
ATOM 2558 O O . LEU B 1 69 ? -1.135 -31.891 -8.961 1 98.31 69 LEU B O 1
ATOM 2562 N N . ALA B 1 70 ? -1.419 -30.453 -7.332 1 97.81 70 ALA B N 1
ATOM 2563 C CA . ALA B 1 70 ? -1.682 -31.469 -6.32 1 97.81 70 ALA B CA 1
ATOM 2564 C C . ALA B 1 70 ? -3.078 -32.062 -6.488 1 97.81 70 ALA B C 1
ATOM 2566 O O . ALA B 1 70 ? -3.998 -31.375 -6.945 1 97.81 70 ALA B O 1
ATOM 2567 N N . PRO B 1 71 ? -3.34 -33.312 -6.223 1 97.31 71 PRO B N 1
ATOM 2568 C CA . PRO B 1 71 ? -2.377 -34.188 -5.559 1 97.31 71 PRO B CA 1
ATOM 2569 C C . PRO B 1 71 ? -1.517 -34.969 -6.547 1 97.31 71 PRO B C 1
ATOM 2571 O O . PRO B 1 71 ? -0.662 -35.75 -6.137 1 97.31 71 PRO B O 1
ATOM 2574 N N . GLU B 1 72 ? -1.714 -34.781 -7.844 1 98 72 GLU B N 1
ATOM 2575 C CA . GLU B 1 72 ? -0.873 -35.469 -8.805 1 98 72 GLU B CA 1
ATOM 2576 C C . GLU B 1 72 ? 0.585 -35.031 -8.688 1 98 72 GLU B C 1
ATOM 2578 O O . GLU B 1 72 ? 1.496 -35.844 -8.93 1 98 72 GLU B O 1
ATOM 2583 N N . ALA B 1 73 ? 0.826 -33.875 -8.367 1 98.5 73 ALA B N 1
ATOM 2584 C CA . ALA B 1 73 ? 2.152 -33.312 -8.109 1 98.5 73 ALA B CA 1
ATOM 2585 C C . ALA B 1 73 ? 2.143 -32.438 -6.871 1 98.5 73 ALA B C 1
ATOM 2587 O O . ALA B 1 73 ? 1.63 -31.312 -6.906 1 98.5 73 ALA B O 1
ATOM 2588 N N . PHE B 1 74 ? 2.738 -32.812 -5.789 1 98.62 74 PHE B N 1
ATOM 2589 C CA . PHE B 1 74 ? 2.791 -32.094 -4.531 1 98.62 74 PHE B CA 1
ATOM 2590 C C . PHE B 1 74 ? 3.896 -31.031 -4.562 1 98.62 74 PHE B C 1
ATOM 2592 O O . PHE B 1 74 ? 4.691 -31 -5.504 1 98.62 74 PHE B O 1
ATOM 2599 N N . PHE B 1 75 ? 3.971 -30.094 -3.576 1 98.62 75 PHE B N 1
ATOM 2600 C CA . PHE B 1 75 ? 5.098 -29.188 -3.381 1 98.62 75 PHE B CA 1
ATOM 2601 C C . PHE B 1 75 ? 6.418 -29.953 -3.438 1 98.62 75 PHE B C 1
ATOM 2603 O O . PHE B 1 75 ? 6.539 -31.031 -2.869 1 98.62 75 PHE B O 1
ATOM 2610 N N . PRO B 1 76 ? 7.285 -29.406 -4.238 1 98.62 76 PRO B N 1
ATOM 2611 C CA . PRO B 1 76 ? 7.383 -28.047 -4.773 1 98.62 76 PRO B CA 1
ATOM 2612 C C . PRO B 1 76 ? 7.113 -27.984 -6.273 1 98.62 76 PRO B C 1
ATOM 2614 O O . PRO B 1 76 ? 7.621 -27.094 -6.957 1 98.62 76 PRO B O 1
ATOM 2617 N N . ALA B 1 77 ? 6.336 -28.891 -6.816 1 98.81 77 ALA B N 1
ATOM 2618 C CA . ALA B 1 77 ? 6.156 -29.016 -8.258 1 98.81 77 ALA B CA 1
ATOM 2619 C C . ALA B 1 77 ? 5.641 -27.719 -8.867 1 98.81 77 ALA B C 1
ATOM 2621 O O . ALA B 1 77 ? 6.164 -27.25 -9.883 1 98.81 77 ALA B O 1
ATOM 2622 N N . ALA B 1 78 ? 4.605 -27.156 -8.273 1 98.88 78 ALA B N 1
ATOM 2623 C CA . ALA B 1 78 ? 4.023 -25.922 -8.789 1 98.88 78 ALA B CA 1
ATOM 2624 C C . ALA B 1 78 ? 5.059 -24.797 -8.812 1 98.88 78 ALA B C 1
ATOM 2626 O O . ALA B 1 78 ? 5.168 -24.062 -9.805 1 98.88 78 ALA B O 1
ATOM 2627 N N . ARG B 1 79 ? 5.805 -24.625 -7.719 1 98.81 79 ARG B N 1
ATOM 2628 C CA . ARG B 1 79 ? 6.84 -23.594 -7.645 1 98.81 79 ARG B CA 1
ATOM 2629 C C . ARG B 1 79 ? 7.898 -23.812 -8.719 1 98.81 79 ARG B C 1
ATOM 2631 O O . ARG B 1 79 ? 8.289 -22.859 -9.414 1 98.81 79 ARG B O 1
ATOM 2638 N N . ASP B 1 80 ? 8.367 -25.078 -8.844 1 98.81 80 ASP B N 1
ATOM 2639 C CA . ASP B 1 80 ? 9.352 -25.391 -9.867 1 98.81 80 ASP B CA 1
ATOM 2640 C C . ASP B 1 80 ? 8.844 -25.031 -11.258 1 98.81 80 ASP B C 1
ATOM 2642 O O . ASP B 1 80 ? 9.594 -24.516 -12.086 1 98.81 80 ASP B O 1
ATOM 2646 N N . ASP B 1 81 ? 7.602 -25.312 -11.477 1 98.94 81 ASP B N 1
ATOM 2647 C CA . ASP B 1 81 ? 7.008 -25.078 -12.789 1 98.94 81 ASP B CA 1
ATOM 2648 C C . ASP B 1 81 ? 6.941 -23.578 -13.102 1 98.94 81 ASP B C 1
ATOM 2650 O O . ASP B 1 81 ? 7.297 -23.156 -14.203 1 98.94 81 ASP B O 1
ATOM 2654 N N . VAL B 1 82 ? 6.516 -22.766 -12.172 1 98.94 82 VAL B N 1
ATOM 2655 C CA . VAL B 1 82 ? 6.379 -21.344 -12.484 1 98.94 82 VAL B CA 1
ATOM 2656 C C . VAL B 1 82 ? 7.758 -20.703 -12.609 1 98.94 82 VAL B C 1
ATOM 2658 O O . VAL B 1 82 ? 7.938 -19.75 -13.367 1 98.94 82 VAL B O 1
ATOM 2661 N N . LEU B 1 83 ? 8.75 -21.203 -11.883 1 98.88 83 LEU B N 1
ATOM 2662 C CA . LEU B 1 83 ? 10.125 -20.75 -12.086 1 98.88 83 LEU B CA 1
ATOM 2663 C C . LEU B 1 83 ? 10.609 -21.109 -13.492 1 98.88 83 LEU B C 1
ATOM 2665 O O . LEU B 1 83 ? 11.258 -20.297 -14.148 1 98.88 83 LEU B O 1
ATOM 2669 N N . ALA B 1 84 ? 10.258 -22.312 -13.945 1 98.94 84 ALA B N 1
ATOM 2670 C CA . ALA B 1 84 ? 10.602 -22.719 -15.305 1 98.94 84 ALA B CA 1
ATOM 2671 C C . ALA B 1 84 ? 9.883 -21.859 -16.344 1 98.94 84 ALA B C 1
ATOM 2673 O O . ALA B 1 84 ? 10.469 -21.469 -17.344 1 98.94 84 ALA B O 1
ATOM 2674 N N . ALA B 1 85 ? 8.609 -21.578 -16.094 1 98.94 85 ALA B N 1
ATOM 2675 C CA . ALA B 1 85 ? 7.84 -20.719 -16.984 1 98.94 85 ALA B CA 1
ATOM 2676 C C . ALA B 1 85 ? 8.453 -19.312 -17.062 1 98.94 85 ALA B C 1
ATOM 2678 O O . ALA B 1 85 ? 8.492 -18.703 -18.141 1 98.94 85 ALA B O 1
ATOM 2679 N N . PHE B 1 86 ? 8.883 -18.797 -15.953 1 98.94 86 PHE B N 1
ATOM 2680 C CA . PHE B 1 86 ? 9.523 -17.484 -15.93 1 98.94 86 PHE B CA 1
ATOM 2681 C C . PHE B 1 86 ? 10.82 -17.516 -16.734 1 98.94 86 PHE B C 1
ATOM 2683 O O . PHE B 1 86 ? 11.125 -16.562 -17.453 1 98.94 86 PHE B O 1
ATOM 2690 N N . SER B 1 87 ? 11.594 -18.562 -16.531 1 98.81 87 SER B N 1
ATOM 2691 C CA . SER B 1 87 ? 12.805 -18.719 -17.328 1 98.81 87 SER B CA 1
ATOM 2692 C C . SER B 1 87 ? 12.5 -18.719 -18.828 1 98.81 87 SER B C 1
ATOM 2694 O O . SER B 1 87 ? 13.219 -18.094 -19.609 1 98.81 87 SER B O 1
ATOM 2696 N N . TRP B 1 88 ? 11.477 -19.422 -19.234 1 98.81 88 TRP B N 1
ATOM 2697 C CA . TRP B 1 88 ? 11.031 -19.422 -20.625 1 98.81 88 TRP B CA 1
ATOM 2698 C C . TRP B 1 88 ? 10.711 -18 -21.078 1 98.81 88 TRP B C 1
ATOM 2700 O O . TRP B 1 88 ? 11.141 -17.562 -22.156 1 98.81 88 TRP B O 1
ATOM 2710 N N . LEU B 1 89 ? 9.93 -17.297 -20.281 1 98.88 89 LEU B N 1
ATOM 2711 C CA . LEU B 1 89 ? 9.547 -15.922 -20.594 1 98.88 89 LEU B CA 1
ATOM 2712 C C . LEU B 1 89 ? 10.781 -15.047 -20.797 1 98.88 89 LEU B C 1
ATOM 2714 O O . LEU B 1 89 ? 10.852 -14.266 -21.75 1 98.88 89 LEU B O 1
ATOM 2718 N N . ARG B 1 90 ? 11.727 -15.141 -19.875 1 98.62 90 ARG B N 1
ATOM 2719 C CA . ARG B 1 90 ? 12.969 -14.375 -19.953 1 98.62 90 ARG B CA 1
ATOM 2720 C C . ARG B 1 90 ? 13.688 -14.625 -21.266 1 98.62 90 ARG B C 1
ATOM 2722 O O . ARG B 1 90 ? 14.125 -13.68 -21.922 1 98.62 90 ARG B O 1
ATOM 2729 N N . GLU B 1 91 ? 13.773 -15.875 -21.656 1 98.31 91 GLU B N 1
ATOM 2730 C CA . GLU B 1 91 ? 14.469 -16.234 -22.875 1 98.31 91 GLU B CA 1
ATOM 2731 C C . GLU B 1 91 ? 13.711 -15.75 -24.109 1 98.31 91 GLU B C 1
ATOM 2733 O O . GLU B 1 91 ? 14.328 -15.375 -25.109 1 98.31 91 GLU B O 1
ATOM 2738 N N . HIS B 1 92 ? 12.406 -15.734 -24.078 1 98.06 92 HIS B N 1
ATOM 2739 C CA . HIS B 1 92 ? 11.578 -15.453 -25.25 1 98.06 92 HIS B CA 1
ATOM 2740 C C . HIS B 1 92 ? 11.312 -13.961 -25.375 1 98.06 92 HIS B C 1
ATOM 2742 O O . HIS B 1 92 ? 10.82 -13.508 -26.422 1 98.06 92 HIS B O 1
ATOM 2748 N N . THR B 1 93 ? 11.555 -13.219 -24.297 1 98.06 93 THR B N 1
ATOM 2749 C CA . THR B 1 93 ? 11.344 -11.773 -24.328 1 98.06 93 THR B CA 1
ATOM 2750 C C . THR B 1 93 ? 12.625 -11.031 -23.953 1 98.06 93 THR B C 1
ATOM 2752 O O . THR B 1 93 ? 12.609 -10.133 -23.109 1 98.06 93 THR B O 1
ATOM 2755 N N . LYS B 1 94 ? 13.719 -11.453 -24.547 1 95.31 94 LYS B N 1
ATOM 2756 C CA . LYS B 1 94 ? 15.016 -10.844 -24.266 1 95.31 94 LYS B CA 1
ATOM 2757 C C . LYS B 1 94 ? 14.969 -9.336 -24.453 1 95.31 94 LYS B C 1
ATOM 2759 O O . LYS B 1 94 ? 14.43 -8.844 -25.453 1 95.31 94 LYS B O 1
ATOM 2764 N N . GLY B 1 95 ? 15.406 -8.617 -23.453 1 94.75 95 GLY B N 1
ATOM 2765 C CA . GLY B 1 95 ? 15.453 -7.168 -23.547 1 94.75 95 GLY B CA 1
ATOM 2766 C C . GLY B 1 95 ? 14.305 -6.488 -22.812 1 94.75 95 GLY B C 1
ATOM 2767 O O . GLY B 1 95 ? 14.359 -5.289 -22.531 1 94.75 95 GLY B O 1
ATOM 2768 N N . LEU B 1 96 ? 13.289 -7.211 -22.547 1 97.88 96 LEU B N 1
ATOM 2769 C CA . LEU B 1 96 ? 12.164 -6.629 -21.828 1 97.88 96 LEU B CA 1
ATOM 2770 C C . LEU B 1 96 ? 12.406 -6.664 -20.312 1 97.88 96 LEU B C 1
ATOM 2772 O O . LEU B 1 96 ? 13.094 -7.555 -19.812 1 97.88 96 LEU B O 1
ATOM 2776 N N . GLN B 1 97 ? 11.867 -5.707 -19.609 1 98.5 97 GLN B N 1
ATOM 2777 C CA . GLN B 1 97 ? 11.812 -5.766 -18.156 1 98.5 97 GLN B CA 1
ATOM 2778 C C . GLN B 1 97 ? 10.773 -6.77 -17.688 1 98.5 97 GLN B C 1
ATOM 2780 O O . GLN B 1 97 ? 9.68 -6.859 -18.25 1 98.5 97 GLN B O 1
ATOM 2785 N N . LEU B 1 98 ? 11.109 -7.566 -16.688 1 98.81 98 LEU B N 1
ATOM 2786 C CA . LEU B 1 98 ? 10.234 -8.68 -16.328 1 98.81 98 LEU B CA 1
ATOM 2787 C C . LEU B 1 98 ? 9.617 -8.469 -14.945 1 98.81 98 LEU B C 1
ATOM 2789 O O . LEU B 1 98 ? 10.289 -7.992 -14.031 1 98.81 98 LEU B O 1
ATOM 2793 N N . GLY B 1 99 ? 8.375 -8.766 -14.797 1 98.88 99 GLY B N 1
ATOM 2794 C CA . GLY B 1 99 ? 7.66 -8.836 -13.531 1 98.88 99 GLY B CA 1
ATOM 2795 C C . GLY B 1 99 ? 6.797 -10.07 -13.398 1 98.88 99 GLY B C 1
ATOM 2796 O O . GLY B 1 99 ? 6.75 -10.906 -14.312 1 98.88 99 GLY B O 1
ATOM 2797 N N . VAL B 1 100 ? 6.168 -10.234 -12.281 1 98.94 100 VAL B N 1
ATOM 2798 C CA . VAL B 1 100 ? 5.305 -11.391 -12.047 1 98.94 100 VAL B CA 1
ATOM 2799 C C . VAL B 1 100 ? 4.066 -10.961 -11.266 1 98.94 100 VAL B C 1
ATOM 2801 O O . VAL B 1 100 ? 4.145 -10.094 -10.391 1 98.94 100 VAL B O 1
ATOM 2804 N N . PHE B 1 101 ? 2.963 -11.445 -11.656 1 98.94 101 PHE B N 1
ATOM 2805 C CA . PHE B 1 101 ? 1.659 -11.266 -11.031 1 98.94 101 PHE B CA 1
ATOM 2806 C C . PHE B 1 101 ? 1.019 -12.617 -10.719 1 98.94 101 PHE B C 1
ATOM 2808 O O . PHE B 1 101 ? 1.167 -13.57 -11.477 1 98.94 101 PHE B O 1
ATOM 2815 N N . GLY B 1 102 ? 0.319 -12.695 -9.586 1 98.69 102 GLY B N 1
ATOM 2816 C CA . GLY B 1 102 ? -0.457 -13.891 -9.297 1 98.69 102 GLY B CA 1
ATOM 2817 C C . GLY B 1 102 ? -1.602 -13.648 -8.336 1 98.69 102 GLY B C 1
ATOM 2818 O O . GLY B 1 102 ? -1.582 -12.68 -7.574 1 98.69 102 GLY B O 1
ATOM 2819 N N . SER B 1 103 ? -2.609 -14.555 -8.367 1 97 103 SER B N 1
ATOM 2820 C CA . SER B 1 103 ? -3.795 -14.469 -7.516 1 97 103 SER B CA 1
ATOM 2821 C C . SER B 1 103 ? -3.986 -15.742 -6.703 1 97 103 SER B C 1
ATOM 2823 O O . SER B 1 103 ? -3.865 -16.844 -7.234 1 97 103 SER B O 1
ATOM 2825 N N . SER B 1 104 ? -4.324 -15.539 -5.402 1 96.62 104 SER B N 1
ATOM 2826 C CA . SER B 1 104 ? -4.57 -16.672 -4.516 1 96.62 104 SER B CA 1
ATOM 2827 C C . SER B 1 104 ? -3.342 -17.562 -4.402 1 96.62 104 SER B C 1
ATOM 2829 O O . SER B 1 104 ? -2.258 -17.094 -4.051 1 96.62 104 SER B O 1
ATOM 2831 N N . ALA B 1 105 ? -3.473 -18.922 -4.801 1 97.5 105 ALA B N 1
ATOM 2832 C CA . ALA B 1 105 ? -2.293 -19.781 -4.855 1 97.5 105 ALA B CA 1
ATOM 2833 C C . ALA B 1 105 ? -1.26 -19.234 -5.836 1 97.5 105 ALA B C 1
ATOM 2835 O O . ALA B 1 105 ? -0.054 -19.344 -5.605 1 97.5 105 ALA B O 1
ATOM 2836 N N . GLY B 1 106 ? -1.747 -18.594 -6.887 1 98.38 106 GLY B N 1
ATOM 2837 C CA . GLY B 1 106 ? -0.858 -17.906 -7.809 1 98.38 106 GLY B CA 1
ATOM 2838 C C . GLY B 1 106 ? -0.135 -16.734 -7.18 1 98.38 106 GLY B C 1
ATOM 2839 O O . GLY B 1 106 ? 0.989 -16.406 -7.57 1 98.38 106 GLY B O 1
ATOM 2840 N N . GLY B 1 107 ? -0.813 -16.047 -6.238 1 98.69 107 GLY B N 1
ATOM 2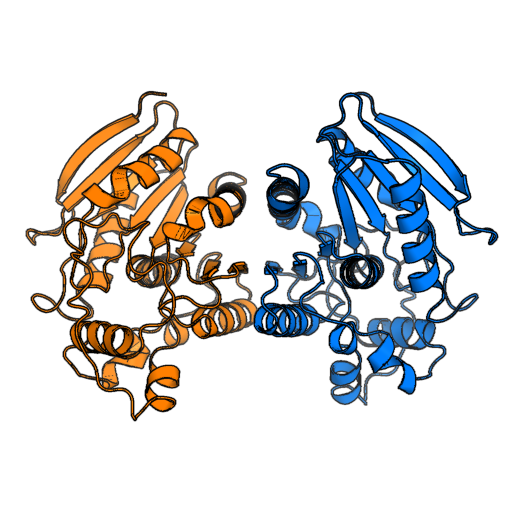841 C CA . GLY B 1 107 ? -0.164 -14.984 -5.488 1 98.69 107 GLY B CA 1
ATOM 2842 C C . GLY B 1 107 ? 0.997 -15.469 -4.645 1 98.69 107 GLY B C 1
ATOM 2843 O O . GLY B 1 107 ? 2.004 -14.773 -4.504 1 98.69 107 GLY B O 1
ATOM 2844 N N . SER B 1 108 ? 0.88 -16.688 -4.078 1 98.69 108 SER B N 1
ATOM 2845 C CA . SER B 1 108 ? 1.99 -17.312 -3.367 1 98.69 108 SER B CA 1
ATOM 2846 C C . SER B 1 108 ? 3.143 -17.625 -4.312 1 98.69 108 SER B C 1
ATOM 2848 O O . SER B 1 108 ? 4.301 -17.344 -4.004 1 98.69 108 SER B O 1
ATOM 2850 N N . LEU B 1 109 ? 2.773 -18.156 -5.402 1 98.88 109 LEU B N 1
ATOM 2851 C CA . LEU B 1 109 ? 3.768 -18.562 -6.387 1 98.88 109 LEU B CA 1
ATOM 2852 C C . LEU B 1 109 ? 4.461 -17.344 -7 1 98.88 109 LEU B C 1
ATOM 2854 O O . LEU B 1 109 ? 5.648 -17.406 -7.332 1 98.88 109 LEU B O 1
ATOM 2858 N N . SER B 1 110 ? 3.713 -16.234 -7.195 1 98.94 110 SER B N 1
ATOM 2859 C CA . SER B 1 110 ? 4.344 -15.031 -7.715 1 98.94 110 SER B CA 1
ATOM 2860 C C . SER B 1 110 ? 5.449 -14.539 -6.785 1 98.94 110 SER B C 1
ATOM 2862 O O . SER B 1 110 ? 6.504 -14.094 -7.246 1 98.94 110 SER B O 1
ATOM 2864 N N . VAL B 1 111 ? 5.223 -14.625 -5.496 1 98.88 111 VAL B N 1
ATOM 2865 C CA . VAL B 1 111 ? 6.242 -14.211 -4.539 1 98.88 111 VAL B CA 1
ATOM 2866 C C . VAL B 1 111 ? 7.434 -15.164 -4.609 1 98.88 111 VAL B C 1
ATOM 2868 O O . VAL B 1 111 ? 8.586 -14.727 -4.539 1 98.88 111 VAL B O 1
ATOM 2871 N N . ASP B 1 112 ? 7.152 -16.5 -4.797 1 98.62 112 ASP B N 1
ATOM 2872 C CA . ASP B 1 112 ? 8.242 -17.453 -5.004 1 98.62 112 ASP B CA 1
ATOM 2873 C C . ASP B 1 112 ? 9.133 -17.016 -6.172 1 98.62 112 ASP B C 1
ATOM 2875 O O . ASP B 1 112 ? 10.359 -16.984 -6.051 1 98.62 112 ASP B O 1
ATOM 2879 N N . VAL B 1 113 ? 8.492 -16.656 -7.25 1 98.69 113 VAL B N 1
ATOM 2880 C CA . VAL B 1 113 ? 9.219 -16.234 -8.445 1 98.69 113 VAL B CA 1
ATOM 2881 C C . VAL B 1 113 ? 9.961 -14.922 -8.156 1 98.69 113 VAL B C 1
ATOM 2883 O O . VAL B 1 113 ? 11.148 -14.797 -8.469 1 98.69 113 VAL B O 1
ATOM 2886 N N . GLY B 1 114 ? 9.266 -13.961 -7.598 1 98.38 114 GLY B N 1
ATOM 2887 C CA . GLY B 1 114 ? 9.852 -12.656 -7.312 1 98.38 114 GLY B CA 1
ATOM 2888 C C . GLY B 1 114 ? 11.094 -12.734 -6.441 1 98.38 114 GLY B C 1
ATOM 2889 O O . GLY B 1 114 ? 12.07 -12.016 -6.676 1 98.38 114 GLY B O 1
ATOM 2890 N N . LEU B 1 115 ? 11.055 -13.562 -5.43 1 97.88 115 LEU B N 1
ATOM 2891 C CA . LEU B 1 115 ? 12.195 -13.742 -4.535 1 97.88 115 LEU B CA 1
ATOM 2892 C C . LEU B 1 115 ? 13.375 -14.367 -5.273 1 97.88 115 LEU B C 1
ATOM 2894 O O . LEU B 1 115 ? 14.516 -13.922 -5.129 1 97.88 115 LEU B O 1
ATOM 2898 N N . ALA B 1 116 ? 13.094 -15.344 -6.086 1 97.94 116 ALA B N 1
ATOM 2899 C CA . ALA B 1 116 ? 14.148 -16.094 -6.77 1 97.94 116 ALA B CA 1
ATOM 2900 C C . ALA B 1 116 ? 14.789 -15.258 -7.871 1 97.94 116 ALA B C 1
ATOM 2902 O O . ALA B 1 116 ? 15.992 -15.344 -8.102 1 97.94 116 ALA B O 1
ATOM 2903 N N . GLU B 1 117 ? 14.008 -14.414 -8.539 1 98.44 117 GLU B N 1
ATOM 2904 C CA . GLU B 1 117 ? 14.469 -13.781 -9.773 1 98.44 117 GLU B CA 1
ATOM 2905 C C . GLU B 1 117 ? 14.766 -12.297 -9.555 1 98.44 117 GLU B C 1
ATOM 2907 O O . GLU B 1 117 ? 15.344 -11.648 -10.43 1 98.44 117 GLU B O 1
ATOM 2912 N N . GLY B 1 118 ? 14.375 -11.75 -8.406 1 98.44 118 GLY B N 1
ATOM 2913 C CA . GLY B 1 118 ? 14.641 -10.352 -8.086 1 98.44 118 GLY B CA 1
ATOM 2914 C C . GLY B 1 118 ? 13.852 -9.383 -8.953 1 98.44 118 GLY B C 1
ATOM 2915 O O . GLY B 1 118 ? 14.391 -8.383 -9.414 1 98.44 118 GLY B O 1
ATOM 2916 N N . VAL B 1 119 ? 12.57 -9.688 -9.18 1 98.69 119 VAL B N 1
ATOM 2917 C CA . VAL B 1 119 ? 11.789 -8.852 -10.086 1 98.69 119 VAL B CA 1
ATOM 2918 C C . VAL B 1 119 ? 10.586 -8.273 -9.344 1 98.69 119 VAL B C 1
ATOM 2920 O O . VAL B 1 119 ? 10.164 -8.812 -8.32 1 98.69 119 VAL B O 1
ATOM 2923 N N . PRO B 1 120 ? 10 -7.152 -9.875 1 98.81 120 PRO B N 1
ATOM 2924 C CA . PRO B 1 120 ? 8.766 -6.625 -9.289 1 98.81 120 PRO B CA 1
ATOM 2925 C C . PRO B 1 120 ? 7.641 -7.656 -9.25 1 98.81 120 PRO B C 1
ATOM 2927 O O . PRO B 1 120 ? 7.391 -8.344 -10.25 1 98.81 120 PRO B O 1
ATOM 2930 N N . THR B 1 121 ? 6.988 -7.742 -8.109 1 98.94 121 THR B N 1
ATOM 2931 C CA . THR B 1 121 ? 6.047 -8.82 -7.84 1 98.94 121 THR B CA 1
ATOM 2932 C C . THR B 1 121 ? 4.734 -8.273 -7.293 1 98.94 121 THR B C 1
ATOM 2934 O O . THR B 1 121 ? 4.73 -7.465 -6.359 1 98.94 121 THR B O 1
ATOM 2937 N N . VAL B 1 122 ? 3.635 -8.68 -7.887 1 98.94 122 VAL B N 1
ATOM 2938 C CA . VAL B 1 122 ? 2.303 -8.391 -7.363 1 98.94 122 VAL B CA 1
ATOM 2939 C C . VAL B 1 122 ? 1.627 -9.688 -6.922 1 98.94 122 VAL B C 1
ATOM 2941 O O . VAL B 1 122 ? 1.548 -10.648 -7.691 1 98.94 122 VAL B O 1
ATOM 2944 N N . SER B 1 123 ? 1.18 -9.734 -5.707 1 98.94 123 SER B N 1
ATOM 2945 C CA . SER B 1 123 ? 0.476 -10.875 -5.121 1 98.94 123 SER B CA 1
ATOM 2946 C C . SER B 1 123 ? -0.902 -10.469 -4.613 1 98.94 123 SER B C 1
ATOM 2948 O O . SER B 1 123 ? -1.014 -9.641 -3.705 1 98.94 123 SER B O 1
ATOM 2950 N N . TRP B 1 124 ? -1.933 -11 -5.238 1 98.69 124 TRP B N 1
ATOM 2951 C CA . TRP B 1 124 ? -3.301 -10.852 -4.75 1 98.69 124 TRP B CA 1
ATOM 2952 C C . TRP B 1 124 ? -3.73 -12.086 -3.965 1 98.69 124 TRP B C 1
ATOM 2954 O O . TRP B 1 124 ? -3.879 -13.172 -4.531 1 98.69 124 TRP B O 1
ATOM 2964 N N . SER B 1 125 ? -3.914 -11.945 -2.66 1 98 125 SER B N 1
ATOM 2965 C CA . SER B 1 125 ? -4.41 -13.008 -1.787 1 98 125 SER B CA 1
ATOM 2966 C C . SER B 1 125 ? -3.418 -14.164 -1.701 1 98 125 SER B C 1
ATOM 2968 O O . SER B 1 125 ? -3.811 -15.328 -1.738 1 98 125 SER B O 1
ATOM 2970 N N . GLY B 1 126 ? -2.096 -13.82 -1.677 1 98.5 126 GLY B N 1
ATOM 2971 C CA . GLY B 1 126 ? -1.1 -14.859 -1.444 1 98.5 126 GLY B CA 1
ATOM 2972 C C . GLY B 1 126 ? -1.191 -15.469 -0.061 1 98.5 126 GLY B C 1
ATOM 2973 O O . GLY B 1 126 ? -1.639 -14.82 0.886 1 98.5 126 GLY B O 1
ATOM 2974 N N . ILE B 1 127 ? -0.72 -16.656 0.08 1 98.38 127 ILE B N 1
ATOM 2975 C CA . ILE B 1 127 ? -0.809 -17.438 1.303 1 98.38 127 ILE B CA 1
ATOM 2976 C C . ILE B 1 127 ? 0.567 -17.531 1.961 1 98.38 127 ILE B C 1
ATOM 2978 O O . ILE B 1 127 ? 1.439 -18.266 1.493 1 98.38 127 ILE B O 1
ATOM 2982 N N . PHE B 1 128 ? 0.753 -16.828 3.119 1 98.31 128 PHE B N 1
ATOM 2983 C CA . PHE B 1 128 ? 2.127 -16.703 3.59 1 98.31 128 PHE B CA 1
ATOM 2984 C C . PHE B 1 128 ? 2.229 -17.047 5.07 1 98.31 128 PHE B C 1
ATOM 2986 O 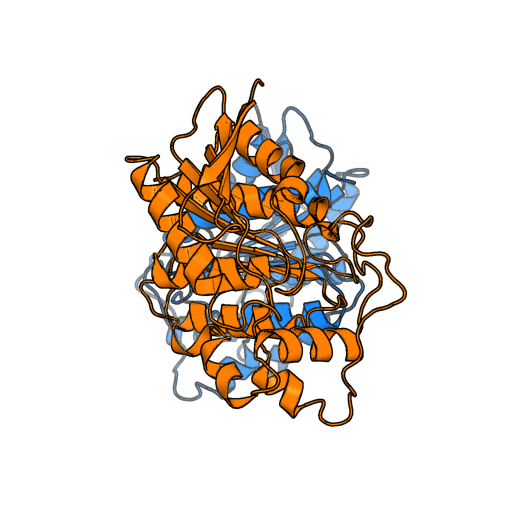O . PHE B 1 128 ? 3.324 -17.266 5.59 1 98.31 128 PHE B O 1
ATOM 2993 N N . ASP B 1 129 ? 1.203 -17.062 5.848 1 96.94 129 ASP B N 1
ATOM 2994 C CA . ASP B 1 129 ? 1.25 -17.297 7.285 1 96.94 129 ASP B CA 1
ATOM 2995 C C . ASP B 1 129 ? 0.704 -18.672 7.637 1 96.94 129 ASP B C 1
ATOM 2997 O O . ASP B 1 129 ? -0.151 -18.812 8.516 1 96.94 129 ASP B O 1
ATOM 3001 N N . ILE B 1 130 ? 1.195 -19.656 6.934 1 98.31 130 ILE B N 1
ATOM 3002 C CA . ILE B 1 130 ? 0.648 -21.016 7.02 1 98.31 130 ILE B CA 1
ATOM 3003 C C . ILE B 1 130 ? 0.99 -21.625 8.375 1 98.31 130 ILE B C 1
ATOM 3005 O O . ILE B 1 130 ? 0.099 -22.047 9.117 1 98.31 130 ILE B O 1
ATOM 3009 N N . ARG B 1 131 ? 2.275 -21.641 8.75 1 97.81 131 ARG B N 1
ATOM 3010 C CA . ARG B 1 131 ? 2.744 -22.312 9.961 1 97.81 131 ARG B CA 1
ATOM 3011 C C . ARG B 1 131 ? 2.064 -21.734 11.195 1 97.81 131 ARG B C 1
ATOM 3013 O O . ARG B 1 131 ? 1.518 -22.484 12.016 1 97.81 131 ARG B O 1
ATOM 3020 N N . GLN B 1 132 ? 2.076 -20.438 11.352 1 97.75 132 GLN B N 1
ATOM 3021 C CA . GLN B 1 132 ? 1.481 -19.781 12.516 1 97.75 132 GLN B CA 1
ATOM 3022 C C . GLN B 1 132 ? -0.029 -20 12.555 1 97.75 132 GLN B C 1
ATOM 3024 O O . GLN B 1 132 ? -0.6 -20.25 13.617 1 97.75 132 GLN B O 1
ATOM 3029 N N . TRP B 1 133 ? -0.679 -19.891 11.383 1 97.94 133 TRP B N 1
ATOM 3030 C CA . TRP B 1 133 ? -2.125 -20.078 11.344 1 97.94 133 TRP B CA 1
ATOM 3031 C C . TRP B 1 133 ? -2.498 -21.484 11.805 1 97.94 133 TRP B C 1
ATOM 3033 O O . TRP B 1 133 ? -3.436 -21.656 12.586 1 97.94 133 TRP B O 1
ATOM 3043 N N . PHE B 1 134 ? -1.776 -22.5 11.305 1 98.19 134 PHE B N 1
ATOM 3044 C CA . PHE B 1 134 ? -2.041 -23.891 11.688 1 98.19 134 PHE B CA 1
ATOM 3045 C C . PHE B 1 134 ? -1.834 -24.078 13.188 1 98.19 134 PHE B C 1
ATOM 3047 O O . PHE B 1 134 ? -2.625 -24.766 13.844 1 98.19 134 PHE B O 1
ATOM 3054 N N . ALA B 1 135 ? -0.791 -23.484 13.711 1 98.12 135 ALA B N 1
ATOM 3055 C CA . ALA B 1 135 ? -0.518 -23.562 15.141 1 98.12 135 ALA B CA 1
ATOM 3056 C C . ALA B 1 135 ? -1.646 -22.938 15.953 1 98.12 135 ALA B C 1
ATOM 3058 O O . ALA B 1 135 ? -1.997 -23.422 17.031 1 98.12 135 ALA B O 1
ATOM 3059 N N . ASP B 1 136 ? -2.213 -21.906 15.453 1 97.94 136 ASP B N 1
ATOM 3060 C CA . ASP B 1 136 ? -3.236 -21.141 16.156 1 97.94 136 ASP B CA 1
ATOM 3061 C C . ASP B 1 136 ? -4.609 -21.781 16.016 1 97.94 136 ASP B C 1
ATOM 3063 O O . ASP B 1 136 ? -5.547 -21.453 16.734 1 97.94 136 ASP B O 1
ATOM 3067 N N . HIS B 1 137 ? -4.746 -22.719 15.055 1 97.75 137 HIS B N 1
ATOM 3068 C CA . HIS B 1 137 ? -6.062 -23.281 14.766 1 97.75 137 HIS B CA 1
ATOM 3069 C C . HIS B 1 137 ? -6.023 -24.812 14.773 1 97.75 137 HIS B C 1
ATOM 3071 O O . HIS B 1 137 ? -6.5 -25.453 13.836 1 97.75 137 HIS B O 1
ATOM 3077 N N . PRO B 1 138 ? -5.586 -25.438 15.836 1 96.62 138 PRO B N 1
ATOM 3078 C CA . PRO B 1 138 ? -5.445 -26.891 15.883 1 96.62 138 PRO B CA 1
ATOM 3079 C C . PRO B 1 138 ? -6.789 -27.625 15.812 1 96.62 138 PRO B C 1
ATOM 3081 O O . PRO B 1 138 ? -6.852 -28.766 15.383 1 96.62 138 PRO B O 1
ATOM 3084 N N . ALA B 1 139 ? -7.906 -26.922 16.125 1 97.81 139 ALA B N 1
ATOM 3085 C CA . ALA B 1 139 ? -9.211 -27.578 16.234 1 97.81 139 ALA B CA 1
ATOM 3086 C C . ALA B 1 139 ? -9.914 -27.625 14.875 1 97.81 139 ALA B C 1
ATOM 3088 O O . ALA B 1 139 ? -10.891 -28.359 14.703 1 97.81 139 ALA B O 1
ATOM 3089 N N . VAL B 1 140 ? -9.461 -26.766 13.977 1 97.44 140 VAL B N 1
ATOM 3090 C CA . VAL B 1 140 ? -10.086 -26.766 12.656 1 97.44 140 VAL B CA 1
ATOM 3091 C C . VAL B 1 140 ? -9.836 -28.109 11.969 1 97.44 140 VAL B C 1
ATOM 3093 O O . VAL B 1 140 ? -8.695 -28.594 11.922 1 97.44 140 VAL B O 1
ATOM 3096 N N . VAL B 1 141 ? -10.891 -28.734 11.43 1 97.38 141 VAL B N 1
ATOM 3097 C CA . VAL B 1 141 ? -10.781 -29.984 10.688 1 97.38 141 VAL B CA 1
ATOM 3098 C C . VAL B 1 141 ? -10.82 -29.703 9.188 1 97.38 141 VAL B C 1
ATOM 3100 O O . VAL B 1 141 ? -11.766 -29.094 8.688 1 97.38 141 VAL B O 1
ATOM 3103 N N . ALA B 1 142 ? -9.812 -30.109 8.477 1 96.69 142 ALA B N 1
ATOM 3104 C CA . ALA B 1 142 ? -9.695 -29.891 7.035 1 96.69 142 ALA B CA 1
ATOM 3105 C C . ALA B 1 142 ? -10.844 -30.578 6.293 1 96.69 142 ALA B C 1
ATOM 3107 O O . ALA B 1 142 ? -11.133 -31.766 6.527 1 96.69 142 ALA B O 1
ATOM 3108 N N . GLN B 1 143 ? -11.5 -29.75 5.414 1 94.06 143 GLN B N 1
ATOM 3109 C CA . GLN B 1 143 ? -12.586 -30.281 4.594 1 94.06 143 GLN B CA 1
ATOM 3110 C C . GLN B 1 143 ? -12.594 -29.625 3.211 1 94.06 143 GLN B C 1
ATOM 3112 O O . GLN B 1 143 ? -12.422 -28.406 3.088 1 94.06 143 GLN B O 1
ATOM 3117 N N . PRO B 1 144 ? -12.695 -30.484 2.162 1 90.19 144 PRO B N 1
ATOM 3118 C CA . PRO B 1 144 ? -12.844 -29.875 0.842 1 90.19 144 PRO B CA 1
ATOM 3119 C C . PRO B 1 144 ? -14.133 -29.062 0.709 1 90.19 144 PRO B C 1
ATOM 3121 O O . PRO B 1 144 ? -15.086 -29.281 1.46 1 90.19 144 PRO B O 1
ATOM 3124 N N . ASP B 1 145 ? -14.047 -27.969 -0.044 1 78.81 145 ASP B N 1
ATOM 3125 C CA . ASP B 1 145 ? -15.25 -27.188 -0.298 1 78.81 145 ASP B CA 1
ATOM 3126 C C . ASP B 1 145 ? -16.125 -27.844 -1.369 1 78.81 145 ASP B C 1
ATOM 3128 O O . ASP B 1 145 ? -15.695 -27.984 -2.52 1 78.81 145 ASP B O 1
ATOM 3132 N N . THR B 1 146 ? -17.266 -28.422 -1.038 1 66.69 146 THR B N 1
ATOM 3133 C CA . THR B 1 146 ? -18.156 -29.141 -1.945 1 66.69 146 THR B CA 1
ATOM 3134 C C . THR B 1 146 ? -19.281 -28.219 -2.445 1 66.69 146 THR B C 1
ATOM 3136 O O . THR B 1 146 ? -20.109 -28.641 -3.26 1 66.69 146 THR B O 1
ATOM 3139 N N . LYS B 1 147 ? -19.453 -27.25 -1.91 1 60.97 147 LYS B N 1
ATOM 3140 C CA . LYS B 1 147 ? -20.609 -26.422 -2.254 1 60.97 147 LYS B CA 1
ATOM 3141 C C . LYS B 1 147 ? -20.328 -25.609 -3.52 1 60.97 147 LYS B C 1
ATOM 3143 O O . LYS B 1 147 ? -21.25 -25.328 -4.293 1 60.97 147 LYS B O 1
ATOM 3148 N N . THR B 1 148 ? -19.109 -25.172 -3.707 1 56.09 148 THR B N 1
ATOM 3149 C CA . THR B 1 148 ? -18.797 -24.281 -4.832 1 56.09 148 THR B CA 1
ATOM 3150 C C . THR B 1 148 ? -18.328 -25.094 -6.039 1 56.09 148 THR B C 1
ATOM 3152 O O . THR B 1 148 ? -17.406 -25.906 -5.934 1 56.09 148 THR B O 1
ATOM 3155 N N . ASP B 1 149 ? -19.281 -25.219 -7.043 1 52.44 149 ASP B N 1
ATOM 3156 C CA . ASP B 1 149 ? -18.828 -25.844 -8.281 1 52.44 149 ASP B CA 1
ATOM 3157 C C . ASP B 1 149 ? -17.672 -25.078 -8.906 1 52.44 149 ASP B C 1
ATOM 3159 O O . ASP B 1 149 ? -17.891 -24.109 -9.633 1 52.44 149 ASP B O 1
ATOM 3163 N N . PHE B 1 150 ? -16.5 -25.25 -8.477 1 53.47 150 PHE B N 1
ATOM 3164 C CA . PHE B 1 150 ? -15.281 -24.484 -8.75 1 53.47 150 PHE B CA 1
ATOM 3165 C C . PHE B 1 150 ? -14.852 -24.641 -10.203 1 53.47 150 PHE B C 1
ATOM 3167 O O . PHE B 1 150 ? -14.078 -23.844 -10.719 1 53.47 150 PHE B O 1
ATOM 3174 N N . VAL B 1 151 ? -15.258 -25.703 -10.898 1 48.09 151 VAL B N 1
ATOM 3175 C CA . VAL B 1 151 ? -14.93 -25.906 -12.305 1 48.09 151 VAL B CA 1
ATOM 3176 C C . VAL B 1 151 ? -15.625 -24.828 -13.148 1 48.09 151 VAL B C 1
ATOM 3178 O O . VAL B 1 151 ? -15.062 -24.359 -14.141 1 48.09 151 VAL B O 1
ATOM 3181 N N . LYS B 1 152 ? -16.797 -24.484 -12.695 1 53.53 152 LYS B N 1
ATOM 3182 C CA . LYS B 1 152 ? -17.625 -23.594 -13.516 1 53.53 152 LYS B CA 1
ATOM 3183 C C . LYS B 1 152 ? -17.578 -22.172 -12.984 1 53.53 152 LYS B C 1
ATOM 3185 O O . LYS B 1 152 ? -17.969 -21.234 -13.68 1 53.53 152 LYS B O 1
ATOM 3190 N N . THR B 1 153 ? -17 -22 -11.758 1 57.25 153 THR B N 1
ATOM 3191 C CA . THR B 1 153 ? -17.047 -20.688 -11.133 1 57.25 153 THR B CA 1
ATOM 3192 C C . THR B 1 153 ? -15.812 -19.875 -11.484 1 57.25 153 THR B C 1
ATOM 3194 O O . THR B 1 153 ? -14.688 -20.359 -11.352 1 57.25 153 THR B O 1
ATOM 3197 N N . ALA B 1 154 ? -16.219 -18.781 -12.117 1 56.78 154 ALA B N 1
ATOM 3198 C CA . ALA B 1 154 ? -15.148 -17.844 -12.445 1 56.78 154 ALA B CA 1
ATOM 3199 C C . ALA B 1 154 ? -14.312 -17.5 -11.211 1 56.78 154 ALA B C 1
ATOM 3201 O O . ALA B 1 154 ? -14.852 -17.375 -10.109 1 56.78 154 ALA B O 1
ATOM 3202 N N . SER B 1 155 ? -13.047 -17.484 -11.312 1 59 155 SER B N 1
ATOM 3203 C CA . SER B 1 155 ? -12.117 -17.156 -10.234 1 59 155 SER B CA 1
ATOM 3204 C C . SER B 1 155 ? -12.602 -15.945 -9.445 1 59 155 SER B C 1
ATOM 3206 O O . SER B 1 155 ? -12.484 -15.914 -8.219 1 59 155 SER B O 1
ATOM 3208 N N . ALA B 1 156 ? -13.258 -14.977 -10.094 1 58.22 156 ALA B N 1
ATOM 3209 C CA . ALA B 1 156 ? -13.734 -13.742 -9.469 1 58.22 156 ALA B CA 1
ATOM 3210 C C . ALA B 1 156 ? -14.898 -14.023 -8.523 1 58.22 156 ALA B C 1
ATOM 3212 O O . ALA B 1 156 ? -15.25 -13.18 -7.695 1 58.22 156 ALA B O 1
ATOM 3213 N N . LYS B 1 157 ? -15.461 -15.156 -8.531 1 61.22 157 LYS B N 1
ATOM 3214 C CA . LYS B 1 157 ? -16.641 -15.453 -7.723 1 61.22 157 LYS B CA 1
ATOM 3215 C C . LYS B 1 157 ? -16.328 -16.516 -6.664 1 61.22 157 LYS B C 1
ATOM 3217 O O . LYS B 1 157 ? -17.188 -16.828 -5.836 1 61.22 157 LYS B O 1
ATOM 3222 N N . ILE B 1 158 ? -15.211 -17 -6.797 1 57.62 158 ILE B N 1
ATOM 3223 C CA . ILE B 1 158 ? -14.852 -18.062 -5.859 1 57.62 158 ILE B CA 1
ATOM 3224 C C . ILE B 1 158 ? -14.742 -17.484 -4.449 1 57.62 158 ILE B C 1
ATOM 3226 O O . ILE B 1 158 ? -14.008 -16.531 -4.219 1 57.62 158 ILE B O 1
ATOM 3230 N N . ASP B 1 159 ? -15.484 -18.016 -3.686 1 61.59 159 ASP B N 1
ATOM 3231 C CA . ASP B 1 159 ? -15.539 -17.859 -2.236 1 61.59 159 ASP B CA 1
ATOM 3232 C C . ASP B 1 159 ? -15.453 -16.375 -1.847 1 61.59 159 ASP B C 1
ATOM 3234 O O . ASP B 1 159 ? -14.617 -15.992 -1.032 1 61.59 159 ASP B O 1
ATOM 3238 N N . GLN B 1 160 ? -16.25 -15.555 -2.514 1 65.5 160 GLN B N 1
ATOM 3239 C CA . GLN B 1 160 ? -16.406 -14.133 -2.248 1 65.5 160 GLN B CA 1
ATOM 3240 C C . GLN B 1 160 ? -17.344 -13.883 -1.068 1 65.5 160 GLN B C 1
ATOM 3242 O O . GLN B 1 160 ? -17.953 -12.82 -0.965 1 65.5 160 GLN B O 1
ATOM 3247 N N . GLY B 1 161 ? -17.219 -14.938 -0.085 1 73.81 161 GLY B N 1
ATOM 3248 C CA . GLY B 1 161 ? -18.141 -14.812 1.037 1 73.81 161 GLY B CA 1
ATOM 3249 C C . GLY B 1 161 ? -17.438 -14.789 2.381 1 73.81 161 GLY B C 1
ATOM 3250 O O . GLY B 1 161 ? -18.078 -14.625 3.42 1 73.81 161 GLY B O 1
ATOM 3251 N N . GLY B 1 162 ? -16.172 -14.906 2.248 1 86.12 162 GLY B N 1
ATOM 3252 C CA . GLY B 1 162 ? -15.516 -14.742 3.529 1 86.12 162 GLY B CA 1
ATOM 3253 C C . GLY B 1 162 ? -14.734 -15.969 3.961 1 86.12 162 GLY B C 1
ATOM 3254 O O . GLY B 1 162 ? -14.25 -16.734 3.121 1 86.12 162 GLY B O 1
ATOM 3255 N N . ARG B 1 163 ? -14.602 -16.172 5.266 1 88.94 163 ARG B N 1
ATOM 3256 C CA . ARG B 1 163 ? -13.734 -17.203 5.844 1 88.94 163 ARG B CA 1
ATOM 3257 C C . ARG B 1 163 ? -14.281 -18.594 5.574 1 88.94 163 ARG B C 1
ATOM 3259 O O . ARG B 1 163 ? -15.5 -18.797 5.566 1 88.94 163 ARG B O 1
ATOM 3266 N N . ASN B 1 164 ? -13.406 -19.5 5.281 1 92.31 164 ASN B N 1
ATOM 3267 C CA . ASN B 1 164 ? -13.641 -20.938 5.176 1 92.31 164 ASN B CA 1
ATOM 3268 C C . ASN B 1 164 ? -12.43 -21.734 5.656 1 92.31 164 ASN B C 1
ATOM 3270 O O . ASN B 1 164 ? -11.688 -22.297 4.848 1 92.31 164 ASN B O 1
ATOM 3274 N N . ASP B 1 165 ? -12.359 -21.828 6.996 1 94.88 165 ASP B N 1
ATOM 3275 C CA . ASP B 1 165 ? -11.156 -22.328 7.645 1 94.88 165 ASP B CA 1
ATOM 3276 C C . ASP B 1 165 ? -10.945 -23.812 7.324 1 94.88 165 ASP B C 1
ATOM 3278 O O . ASP B 1 165 ? -9.82 -24.234 7.059 1 94.88 165 ASP B O 1
ATOM 3282 N N . PRO B 1 166 ? -12.055 -24.641 7.273 1 95.31 166 PRO B N 1
ATOM 3283 C CA . PRO B 1 166 ? -11.844 -26.047 6.918 1 95.31 166 PRO B CA 1
ATOM 3284 C C . PRO B 1 166 ? -11.281 -26.219 5.508 1 95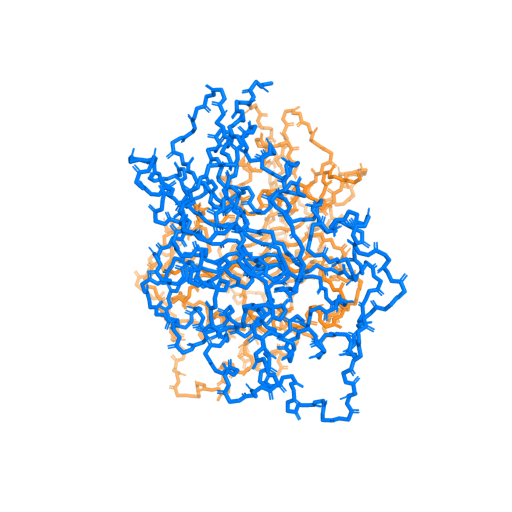.31 166 PRO B C 1
ATOM 3286 O O . PRO B 1 166 ? -10.375 -27.031 5.297 1 95.31 166 PRO B O 1
ATOM 3289 N N . PHE B 1 167 ? -11.781 -25.484 4.617 1 94.38 167 PHE B N 1
ATOM 3290 C CA . PHE B 1 167 ? -11.305 -25.578 3.24 1 94.38 167 PHE B CA 1
ATOM 3291 C C . PHE B 1 167 ? -9.891 -25.031 3.115 1 94.38 167 PHE B C 1
ATOM 3293 O O . PHE B 1 167 ? -9.055 -25.609 2.418 1 94.38 167 PHE B O 1
ATOM 3300 N N . TYR B 1 168 ? -9.609 -23.891 3.787 1 95.94 168 TYR B N 1
ATOM 3301 C CA . TYR B 1 168 ? -8.281 -23.297 3.822 1 95.94 168 TYR B CA 1
ATOM 3302 C C . TYR B 1 168 ? -7.242 -24.312 4.297 1 95.94 168 TYR B C 1
ATOM 3304 O O . TYR B 1 168 ? -6.211 -24.5 3.648 1 95.94 168 TYR B O 1
ATOM 3312 N N . LYS B 1 169 ? -7.566 -24.938 5.34 1 97.5 169 LYS B N 1
ATOM 3313 C CA . LYS B 1 169 ? -6.676 -25.938 5.898 1 97.5 169 LYS B CA 1
ATOM 3314 C C . LYS B 1 169 ? -6.5 -27.109 4.934 1 97.5 169 LYS B C 1
ATOM 3316 O O . LYS B 1 169 ? -5.387 -27.609 4.75 1 97.5 169 LYS B O 1
ATOM 3321 N N . TRP B 1 170 ? -7.582 -27.469 4.309 1 96.94 170 TRP B N 1
ATOM 3322 C CA . TRP B 1 170 ? -7.598 -28.656 3.461 1 96.94 170 TRP B CA 1
ATOM 3323 C C . TRP B 1 170 ? -6.691 -28.469 2.248 1 96.94 170 TRP B C 1
ATOM 3325 O O . TRP B 1 170 ? -5.875 -29.344 1.938 1 96.94 170 TRP B O 1
ATOM 3335 N N . PHE B 1 171 ? -6.766 -27.344 1.51 1 96.31 171 PHE B N 1
ATOM 3336 C CA . PHE B 1 171 ? -6.016 -27.234 0.263 1 96.31 171 PHE B CA 1
ATOM 3337 C C . PHE B 1 171 ? -4.527 -27.031 0.54 1 96.31 171 PHE B C 1
ATOM 3339 O O . PHE B 1 171 ? -3.688 -27.359 -0.302 1 96.31 171 PHE B O 1
ATOM 3346 N N . ILE B 1 172 ? -4.184 -26.469 1.738 1 98.19 172 ILE B N 1
ATOM 3347 C CA . ILE B 1 172 ? -2.777 -26.359 2.117 1 98.19 172 ILE B CA 1
ATOM 3348 C C . ILE B 1 172 ? -2.209 -27.75 2.393 1 98.19 172 ILE B C 1
ATOM 3350 O O . ILE B 1 172 ? -1.128 -28.094 1.906 1 98.19 172 ILE B O 1
ATOM 3354 N N . LEU B 1 173 ? -2.963 -28.5 3.178 1 98.5 173 LEU B N 1
ATOM 3355 C CA . LEU B 1 173 ? -2.52 -29.859 3.475 1 98.5 173 LEU B CA 1
ATOM 3356 C C . LEU B 1 173 ? -2.439 -30.703 2.201 1 98.5 173 LEU B C 1
ATOM 3358 O O . LEU B 1 173 ? -1.519 -31.5 2.037 1 98.5 173 LEU B O 1
ATOM 3362 N N . ASN B 1 174 ? -3.441 -30.5 1.333 1 98.06 174 ASN B N 1
ATOM 3363 C CA . ASN B 1 174 ? -3.418 -31.188 0.044 1 98.06 174 ASN B CA 1
ATOM 3364 C C . ASN B 1 174 ? -2.154 -30.859 -0.745 1 98.06 174 ASN B C 1
ATOM 3366 O O . ASN B 1 174 ? -1.54 -31.734 -1.344 1 98.06 174 ASN B O 1
ATOM 3370 N N . TYR B 1 175 ? -1.693 -29.625 -0.705 1 98.56 175 TYR B N 1
ATOM 3371 C CA . TYR B 1 175 ? -0.544 -29.125 -1.455 1 98.56 175 TYR B CA 1
ATOM 3372 C C . TYR B 1 175 ? 0.742 -29.797 -0.987 1 98.56 175 TYR B C 1
ATOM 3374 O O . TYR B 1 175 ? 1.616 -30.109 -1.798 1 98.56 175 TYR B O 1
ATOM 3382 N N . VAL B 1 176 ? 0.824 -30.094 0.365 1 98.81 176 VAL B N 1
ATOM 3383 C CA . VAL B 1 176 ? 2.092 -30.547 0.932 1 98.81 176 VAL B CA 1
ATOM 3384 C C . VAL B 1 176 ? 2.004 -32.031 1.286 1 98.81 176 VAL B C 1
ATOM 3386 O O . VAL B 1 176 ? 2.795 -32.531 2.09 1 98.81 176 VAL B O 1
ATOM 3389 N N . ASP B 1 177 ? 1.019 -32.75 0.768 1 98.5 177 ASP B N 1
ATOM 3390 C CA . ASP B 1 177 ? 0.816 -34.188 1.027 1 98.5 177 ASP B CA 1
ATOM 3391 C C . ASP B 1 177 ? 0.714 -34.469 2.525 1 98.5 177 ASP B C 1
ATOM 3393 O O . ASP B 1 177 ? 1.36 -35.375 3.039 1 98.5 177 ASP B O 1
ATOM 3397 N N . SER B 1 178 ? 0.042 -33.562 3.219 1 98 178 SER B N 1
ATOM 3398 C CA . SER B 1 178 ? -0.236 -33.656 4.648 1 98 178 SER B CA 1
ATOM 3399 C C . SER B 1 178 ? 1.053 -33.625 5.465 1 98 178 SER B C 1
ATOM 3401 O O . SER B 1 178 ? 1.08 -34.125 6.598 1 98 178 SER B O 1
ATOM 3403 N N . ASP B 1 179 ? 2.146 -33.156 4.934 1 98.5 179 ASP B N 1
ATOM 3404 C CA . ASP B 1 179 ? 3.434 -33.062 5.617 1 98.5 179 ASP B CA 1
ATOM 3405 C C . ASP B 1 179 ? 3.697 -31.625 6.09 1 98.5 179 ASP B C 1
ATOM 3407 O O . ASP B 1 179 ? 4.293 -30.828 5.363 1 98.5 179 ASP B O 1
ATOM 3411 N N . GLU B 1 180 ? 3.357 -31.312 7.258 1 98.06 180 GLU B N 1
ATOM 3412 C CA . GLU B 1 180 ? 3.432 -29.969 7.816 1 98.06 180 GLU B CA 1
ATOM 3413 C C . GLU B 1 180 ? 4.883 -29.516 7.973 1 98.06 180 GLU B C 1
ATOM 3415 O O . GLU B 1 180 ? 5.148 -28.328 8.156 1 98.06 180 GLU B O 1
ATOM 3420 N N . THR B 1 181 ? 5.848 -30.422 7.953 1 98.12 181 THR B N 1
ATOM 3421 C CA . THR B 1 181 ? 7.254 -30.047 8.062 1 98.12 181 THR B CA 1
ATOM 3422 C C . THR B 1 181 ? 7.703 -29.25 6.848 1 98.12 181 THR B C 1
ATOM 3424 O O . THR B 1 181 ? 8.766 -28.625 6.863 1 98.12 181 THR B O 1
ATOM 3427 N N . LYS B 1 182 ? 6.902 -29.172 5.793 1 98.38 182 LYS B N 1
ATOM 3428 C CA . LYS B 1 182 ? 7.23 -28.453 4.559 1 98.38 182 LYS B CA 1
ATOM 3429 C C . LYS B 1 182 ? 6.809 -26.984 4.637 1 98.38 182 LYS B C 1
ATOM 3431 O O . LYS B 1 182 ? 7.203 -26.188 3.795 1 98.38 182 LYS B O 1
ATOM 3436 N N . PHE B 1 183 ? 6.059 -26.609 5.699 1 98.5 183 PHE B N 1
ATOM 3437 C CA . PHE B 1 183 ? 5.477 -25.281 5.797 1 98.5 183 PHE B CA 1
ATOM 3438 C C . PHE B 1 183 ? 6.555 -24.203 5.68 1 98.5 183 PHE B C 1
ATOM 3440 O O . PHE B 1 183 ? 6.395 -23.234 4.934 1 98.5 183 PHE B O 1
ATOM 3447 N N . PRO B 1 184 ? 7.746 -24.344 6.332 1 97.75 184 PRO B N 1
ATOM 3448 C CA . PRO B 1 184 ? 8.773 -23.297 6.223 1 97.75 184 PRO B CA 1
ATOM 3449 C C . PRO B 1 184 ? 9.273 -23.109 4.793 1 97.75 184 PRO B C 1
ATOM 3451 O O . PRO B 1 184 ? 9.664 -22.016 4.406 1 97.75 184 PRO B O 1
ATOM 3454 N N . GLU B 1 185 ? 9.211 -24.188 4.023 1 97.81 185 GLU B N 1
ATOM 3455 C CA . GLU B 1 185 ? 9.672 -24.109 2.641 1 97.81 185 GLU B CA 1
ATOM 3456 C C . GLU B 1 185 ? 8.602 -23.5 1.74 1 97.81 185 GLU B C 1
ATOM 3458 O O . GLU B 1 185 ? 8.922 -22.844 0.744 1 97.81 185 GLU B O 1
ATOM 3463 N N . VAL B 1 186 ? 7.34 -23.734 2.072 1 98.31 186 VAL B N 1
ATOM 3464 C CA . VAL B 1 186 ? 6.238 -23.172 1.297 1 98.31 186 VAL B CA 1
ATOM 3465 C C . VAL B 1 186 ? 6.184 -21.656 1.491 1 98.31 186 VAL B C 1
ATOM 3467 O O . VAL B 1 186 ? 6.008 -20.906 0.529 1 98.31 186 VAL B O 1
ATOM 3470 N N . GLU B 1 187 ? 6.301 -21.219 2.738 1 97.94 187 GLU B N 1
ATOM 3471 C CA . GLU B 1 187 ? 6.277 -19.797 3.061 1 97.94 187 GLU B CA 1
ATOM 3472 C C . GLU B 1 187 ? 7.566 -19.109 2.621 1 97.94 187 GLU B C 1
ATOM 3474 O O . GLU B 1 187 ? 8.625 -19.734 2.576 1 97.94 187 GLU B O 1
ATOM 3479 N N . PRO B 1 188 ? 7.5 -17.906 2.311 1 98.12 188 PRO B N 1
ATOM 3480 C CA . PRO B 1 188 ? 8.617 -17.234 1.642 1 98.12 188 PRO B CA 1
ATOM 3481 C C . PRO B 1 188 ? 9.688 -16.75 2.619 1 98.12 188 PRO B C 1
ATOM 3483 O O . PRO B 1 188 ? 10.781 -16.359 2.201 1 98.12 188 PRO B O 1
ATOM 3486 N N . PHE B 1 189 ? 9.516 -16.797 3.914 1 97.88 189 PHE B N 1
ATOM 3487 C CA . PHE B 1 189 ? 10.234 -15.992 4.887 1 97.88 189 PHE B CA 1
ATOM 3488 C C . PHE B 1 189 ? 11.711 -16.375 4.922 1 97.88 189 PHE B C 1
ATOM 3490 O O . PHE B 1 189 ? 12.578 -15.5 4.977 1 97.88 189 PHE B O 1
ATOM 3497 N N . ASP B 1 190 ? 12.055 -17.672 4.828 1 96.31 190 ASP B N 1
ATOM 3498 C CA . ASP B 1 190 ? 13.445 -18.125 4.918 1 96.31 190 ASP B CA 1
ATOM 3499 C C . ASP B 1 190 ? 14.203 -17.812 3.629 1 96.31 190 ASP B C 1
ATOM 3501 O O . ASP B 1 190 ? 15.438 -17.859 3.604 1 96.31 190 ASP B O 1
ATOM 3505 N N . ARG B 1 191 ? 13.469 -17.484 2.576 1 97 191 ARG B N 1
ATOM 3506 C CA . ARG B 1 191 ? 14.086 -17.266 1.276 1 97 191 ARG B CA 1
ATOM 3507 C C . ARG B 1 191 ? 14.156 -15.773 0.955 1 97 191 ARG B C 1
ATOM 3509 O O . ARG B 1 191 ? 14.758 -15.375 -0.044 1 97 191 ARG B O 1
ATOM 3516 N N . LEU B 1 192 ? 13.562 -15.016 1.727 1 97.31 192 LEU B N 1
ATOM 3517 C CA . LEU B 1 192 ? 13.539 -13.57 1.52 1 97.31 192 LEU B CA 1
ATOM 3518 C C . LEU B 1 192 ? 14.93 -12.977 1.733 1 97.31 192 LEU B C 1
ATOM 3520 O O . LEU B 1 192 ? 15.586 -13.258 2.738 1 97.31 192 LEU B O 1
ATOM 3524 N N . THR B 1 193 ? 15.453 -12.25 0.778 1 97.56 193 THR B N 1
ATOM 3525 C CA . THR B 1 193 ? 16.734 -11.555 0.854 1 97.56 193 THR B CA 1
ATOM 3526 C C . THR B 1 193 ? 16.609 -10.141 0.298 1 97.56 193 THR B C 1
ATOM 3528 O O . THR B 1 193 ? 15.594 -9.789 -0.304 1 97.56 193 THR B O 1
ATOM 3531 N N . ALA B 1 194 ? 17.672 -9.375 0.457 1 96.31 194 ALA B N 1
ATOM 3532 C CA . ALA B 1 194 ? 17.688 -8.008 -0.048 1 96.31 194 ALA B CA 1
ATOM 3533 C C . ALA B 1 194 ? 17.734 -7.984 -1.573 1 96.31 194 ALA B C 1
ATOM 3535 O O . ALA B 1 194 ? 17.547 -6.938 -2.191 1 96.31 194 ALA B O 1
ATOM 3536 N N . GLN B 1 195 ? 17.938 -9.164 -2.193 1 96.56 195 GLN B N 1
ATOM 3537 C CA . GLN B 1 195 ? 18.031 -9.25 -3.646 1 96.56 195 GLN B CA 1
ATOM 3538 C C . GLN B 1 195 ? 16.656 -9.438 -4.273 1 96.56 195 GLN B C 1
ATOM 3540 O O . GLN B 1 195 ? 16.5 -9.344 -5.492 1 96.56 195 GLN B O 1
ATOM 3545 N N . ALA B 1 196 ? 15.633 -9.672 -3.395 1 97.25 196 ALA B N 1
ATOM 3546 C CA . ALA B 1 196 ? 14.266 -9.789 -3.91 1 97.25 196 ALA B CA 1
ATOM 3547 C C . ALA B 1 196 ? 13.812 -8.477 -4.547 1 97.25 196 ALA B C 1
ATOM 3549 O O . ALA B 1 196 ? 14.398 -7.426 -4.305 1 97.25 196 ALA B O 1
ATOM 3550 N N . GLY B 1 197 ? 12.898 -8.562 -5.434 1 97.12 197 GLY B N 1
ATOM 3551 C CA . GLY B 1 197 ? 12.344 -7.363 -6.051 1 97.12 197 GLY B CA 1
ATOM 3552 C C . GLY B 1 197 ? 11.273 -6.695 -5.207 1 97.12 197 GLY B C 1
ATOM 3553 O O . GLY B 1 197 ? 10.906 -7.203 -4.145 1 97.12 197 GLY B O 1
ATOM 3554 N N . PRO B 1 198 ? 10.797 -5.555 -5.688 1 98.44 198 PRO B N 1
ATOM 3555 C CA . PRO B 1 198 ? 9.703 -4.855 -5.016 1 98.44 198 PRO B CA 1
ATOM 3556 C C . PRO B 1 198 ? 8.438 -5.707 -4.91 1 98.44 198 PRO B C 1
ATOM 3558 O O . PRO B 1 198 ? 8.141 -6.496 -5.812 1 98.44 198 PRO B O 1
ATOM 3561 N N . LEU B 1 199 ? 7.684 -5.5 -3.844 1 98.88 199 LEU B N 1
ATOM 3562 C CA . LEU B 1 199 ? 6.5 -6.312 -3.594 1 98.88 199 LEU B CA 1
ATOM 3563 C C . LEU B 1 199 ? 5.254 -5.441 -3.5 1 98.88 199 LEU B C 1
ATOM 3565 O O . LEU B 1 199 ? 5.262 -4.406 -2.824 1 98.88 199 LEU B O 1
ATOM 3569 N N . TYR B 1 200 ? 4.234 -5.781 -4.195 1 98.94 200 TYR B N 1
ATOM 3570 C CA . TYR B 1 200 ? 2.859 -5.328 -4 1 98.94 200 TYR B CA 1
ATOM 3571 C C . TYR B 1 200 ? 1.98 -6.465 -3.486 1 98.94 200 TYR B C 1
ATOM 3573 O O . TYR B 1 200 ? 1.74 -7.441 -4.199 1 98.94 200 TYR B O 1
ATOM 3581 N N . LEU B 1 201 ? 1.501 -6.336 -2.26 1 98.94 201 LEU B N 1
ATOM 3582 C CA . LEU B 1 201 ? 0.738 -7.371 -1.571 1 98.94 201 LEU B CA 1
ATOM 3583 C C . LEU B 1 201 ? -0.669 -6.879 -1.245 1 98.94 201 LEU B C 1
ATOM 3585 O O . LEU B 1 201 ? -0.838 -5.914 -0.497 1 98.94 201 LEU B O 1
ATOM 3589 N N . ALA B 1 202 ? -1.679 -7.551 -1.792 1 98.81 202 ALA B N 1
ATOM 3590 C CA . ALA B 1 202 ? -3.057 -7.141 -1.531 1 98.81 202 ALA B CA 1
ATOM 3591 C C . ALA B 1 202 ? -3.879 -8.305 -0.978 1 98.81 202 ALA B C 1
ATOM 3593 O O . ALA B 1 202 ? -3.719 -9.445 -1.411 1 98.81 202 ALA B O 1
ATOM 3594 N N . ASN B 1 203 ? -4.715 -8.031 -0.067 1 98.19 203 ASN B N 1
ATOM 3595 C CA . ASN B 1 203 ? -5.656 -8.992 0.509 1 98.19 203 ASN B CA 1
ATOM 3596 C C . ASN B 1 203 ? -6.926 -8.297 1.002 1 98.19 203 ASN B C 1
ATOM 3598 O O . ASN B 1 203 ? -6.863 -7.207 1.564 1 98.19 203 ASN B O 1
ATOM 3602 N N . SER B 1 204 ? -8.102 -8.992 0.764 1 97.38 204 SER B N 1
ATOM 3603 C CA . SER B 1 204 ? -9.281 -8.586 1.529 1 97.38 204 SER B CA 1
ATOM 3604 C C . SER B 1 204 ? -9.125 -8.945 3.004 1 97.38 204 SER B C 1
ATOM 3606 O O . SER B 1 204 ? -8.438 -9.906 3.348 1 97.38 204 SER B O 1
ATOM 3608 N N . GLN B 1 205 ? -9.781 -8.211 3.824 1 96.88 205 GLN B N 1
ATOM 3609 C CA . GLN B 1 205 ? -9.609 -8.289 5.27 1 96.88 205 GLN B CA 1
ATOM 3610 C C . GLN B 1 205 ? -10.32 -9.523 5.84 1 96.88 205 GLN B C 1
ATOM 3612 O O . GLN B 1 205 ? -9.898 -10.062 6.867 1 96.88 205 GLN B O 1
ATOM 3617 N N . GLU B 1 206 ? -11.359 -10 5.191 1 94.94 206 GLU B N 1
ATOM 3618 C CA . GLU B 1 206 ? -12.188 -11.078 5.73 1 94.94 206 GLU B CA 1
ATOM 3619 C C . GLU B 1 206 ? -12.422 -12.172 4.695 1 94.94 206 GLU B C 1
ATOM 3621 O O . GLU B 1 206 ? -13.523 -12.719 4.594 1 94.94 206 GLU B O 1
ATOM 3626 N N . GLU B 1 207 ? -11.445 -12.383 3.896 1 95.06 207 GLU B N 1
ATOM 3627 C CA . GLU B 1 207 ? -11.555 -13.445 2.898 1 95.06 207 GLU B CA 1
ATOM 3628 C C . GLU B 1 207 ? -11.031 -14.766 3.439 1 95.06 207 GLU B C 1
ATOM 3630 O O . GLU B 1 207 ? -10.766 -14.891 4.637 1 95.06 207 GLU B O 1
ATOM 3635 N N . ILE B 1 208 ? -10.93 -15.75 2.543 1 94.25 208 ILE B N 1
ATOM 3636 C CA . ILE B 1 208 ? -10.547 -17.109 2.9 1 94.25 208 ILE B CA 1
ATOM 3637 C C . ILE B 1 208 ? -9.078 -17.125 3.318 1 94.25 208 ILE B C 1
ATOM 3639 O O . ILE B 1 208 ? -8.68 -17.922 4.18 1 94.25 208 ILE B O 1
ATOM 3643 N N . ILE B 1 209 ? -8.25 -16.234 2.719 1 96.75 209 ILE B N 1
ATOM 3644 C CA . ILE B 1 209 ? -6.832 -16.156 3.057 1 96.75 209 ILE B CA 1
ATOM 3645 C C . ILE B 1 209 ? -6.629 -15.164 4.199 1 96.75 209 ILE B C 1
ATOM 3647 O O . ILE B 1 209 ? -6.961 -13.977 4.066 1 96.75 209 ILE B O 1
ATOM 3651 N N . PRO B 1 210 ? -6.125 -15.641 5.301 1 96.06 210 PRO B N 1
ATOM 3652 C CA . PRO B 1 210 ? -5.863 -14.711 6.402 1 96.06 210 PRO B CA 1
ATOM 3653 C C . PRO B 1 210 ? -4.961 -13.547 5.996 1 96.06 210 PRO B C 1
ATOM 3655 O O . PRO B 1 210 ? -3.916 -13.766 5.375 1 96.06 210 PRO B O 1
ATOM 3658 N N . ILE B 1 211 ? -5.32 -12.359 6.395 1 96.94 211 ILE B N 1
ATOM 3659 C CA . ILE B 1 211 ? -4.617 -11.148 5.973 1 96.94 211 ILE B CA 1
ATOM 3660 C C . ILE B 1 211 ? -3.291 -11.039 6.723 1 96.94 211 ILE B C 1
ATOM 3662 O O . ILE B 1 211 ? -2.404 -10.281 6.316 1 96.94 211 ILE B O 1
ATOM 3666 N N . SER B 1 212 ? -3.07 -11.805 7.832 1 97 212 SER B N 1
ATOM 3667 C CA . SER B 1 212 ? -1.846 -11.766 8.625 1 97 212 SER B CA 1
ATOM 3668 C C . SER B 1 212 ? -0.62 -12.055 7.766 1 97 212 SER B C 1
ATOM 3670 O O . SER B 1 212 ? 0.468 -11.539 8.031 1 97 212 SER B O 1
ATOM 3672 N N . GLY B 1 213 ? -0.801 -12.844 6.715 1 97.88 213 GLY B N 1
ATOM 3673 C CA . GLY B 1 213 ? 0.31 -13.234 5.863 1 97.88 213 GLY B CA 1
ATOM 3674 C C . GLY B 1 213 ? 0.973 -12.055 5.172 1 97.88 213 GLY B C 1
ATOM 3675 O O . GLY B 1 213 ? 2.201 -11.945 5.16 1 97.88 213 GLY B O 1
ATOM 3676 N N . ILE B 1 214 ? 0.161 -11.164 4.605 1 98.38 214 ILE B N 1
ATOM 3677 C CA . ILE B 1 214 ? 0.763 -10.07 3.844 1 98.38 214 ILE B CA 1
ATOM 3678 C C . ILE B 1 214 ? 1.358 -9.039 4.797 1 98.38 214 ILE B C 1
ATOM 3680 O O . ILE B 1 214 ? 2.363 -8.398 4.48 1 98.38 214 ILE B O 1
ATOM 3684 N N . TYR B 1 215 ? 0.827 -8.867 6.039 1 98.06 215 TYR B N 1
ATOM 3685 C CA . TYR B 1 215 ? 1.437 -7.977 7.016 1 98.06 215 TYR B CA 1
ATOM 3686 C C . TYR B 1 215 ? 2.799 -8.5 7.461 1 98.06 215 TYR B C 1
ATOM 3688 O O . TYR B 1 215 ? 3.766 -7.738 7.539 1 98.06 215 TYR B O 1
ATOM 3696 N N . GLN B 1 216 ? 2.854 -9.82 7.703 1 98 216 GLN B N 1
ATOM 3697 C CA . GLN B 1 216 ? 4.117 -10.422 8.117 1 98 216 GLN B CA 1
ATOM 3698 C C . GLN B 1 216 ? 5.168 -10.305 7.016 1 98 216 GLN B C 1
ATOM 3700 O O . GLN B 1 216 ? 6.312 -9.938 7.281 1 98 216 GLN B O 1
ATOM 3705 N N . LEU B 1 217 ? 4.738 -10.641 5.832 1 98.69 217 LEU B N 1
ATOM 3706 C CA . LEU B 1 217 ? 5.676 -10.602 4.715 1 98.69 217 LEU B CA 1
ATOM 3707 C C . LEU B 1 217 ? 6.141 -9.172 4.445 1 98.69 217 LEU B C 1
ATOM 3709 O O . LEU B 1 217 ? 7.328 -8.938 4.207 1 98.69 217 LEU B O 1
ATOM 3713 N N . ALA B 1 218 ? 5.242 -8.195 4.449 1 98.62 218 ALA B N 1
ATOM 3714 C CA . ALA B 1 218 ? 5.582 -6.793 4.238 1 98.62 218 ALA B CA 1
ATOM 3715 C C . ALA B 1 218 ? 6.613 -6.32 5.258 1 98.62 218 ALA B C 1
ATOM 3717 O O . ALA B 1 218 ? 7.605 -5.676 4.898 1 98.62 218 ALA B O 1
ATOM 3718 N N . HIS B 1 219 ? 6.367 -6.629 6.484 1 97.62 219 HIS B N 1
ATOM 3719 C CA . HIS B 1 219 ? 7.262 -6.191 7.547 1 97.62 219 HIS B CA 1
ATOM 3720 C C . HIS B 1 219 ? 8.641 -6.828 7.406 1 97.62 219 HIS B C 1
ATOM 3722 O O . HIS B 1 219 ? 9.656 -6.156 7.57 1 97.62 219 HIS B O 1
ATOM 3728 N N . ALA B 1 220 ? 8.664 -8.148 7.113 1 98.06 220 ALA B N 1
ATOM 3729 C CA . ALA B 1 220 ? 9.938 -8.844 6.91 1 98.06 220 ALA B CA 1
ATOM 3730 C C . ALA B 1 220 ? 10.711 -8.234 5.742 1 98.06 220 ALA B C 1
ATOM 3732 O O . ALA B 1 220 ? 11.93 -8.039 5.832 1 98.06 220 ALA B O 1
ATOM 3733 N N . ALA B 1 221 ? 10.031 -7.965 4.664 1 98.56 221 ALA B N 1
ATOM 3734 C CA . ALA B 1 221 ? 10.648 -7.402 3.469 1 98.56 221 ALA B CA 1
ATOM 3735 C C . ALA B 1 221 ? 11.188 -6 3.738 1 98.56 221 ALA B C 1
ATOM 3737 O O . ALA B 1 221 ? 12.289 -5.656 3.303 1 98.56 221 ALA B O 1
ATOM 3738 N N . GLU B 1 222 ? 10.367 -5.211 4.445 1 97.88 222 GLU B N 1
ATOM 3739 C CA . GLU B 1 222 ? 10.773 -3.855 4.816 1 97.88 222 GLU B CA 1
ATOM 3740 C C . GLU B 1 222 ? 12.086 -3.863 5.598 1 97.88 222 GLU B C 1
ATOM 3742 O O . GLU B 1 222 ? 12.969 -3.041 5.344 1 97.88 222 GLU B O 1
ATOM 3747 N N . LYS B 1 223 ? 12.258 -4.758 6.484 1 96.94 223 LYS B N 1
ATOM 3748 C CA . LYS B 1 223 ? 13.445 -4.848 7.328 1 96.94 223 LYS B CA 1
ATOM 3749 C C . LYS B 1 223 ? 14.688 -5.172 6.5 1 96.94 223 LYS B C 1
ATOM 3751 O O . LYS B 1 223 ? 15.812 -4.91 6.926 1 96.94 223 LYS B O 1
ATOM 3756 N N . LEU B 1 224 ? 14.469 -5.738 5.352 1 97.44 224 LEU B N 1
ATOM 3757 C CA . LEU B 1 224 ? 15.57 -6.09 4.469 1 97.44 224 LEU B CA 1
ATOM 3758 C C . LEU B 1 224 ? 15.82 -4.988 3.441 1 97.44 224 LEU B C 1
ATOM 3760 O O . LEU B 1 224 ? 16.641 -5.148 2.543 1 97.44 224 LEU B O 1
ATOM 3764 N N . GLY B 1 225 ? 15.062 -3.941 3.486 1 97.44 225 GLY B N 1
ATOM 3765 C CA . GLY B 1 225 ? 15.273 -2.801 2.611 1 97.44 225 GLY B CA 1
ATOM 3766 C C . GLY B 1 225 ? 14.523 -2.908 1.297 1 97.44 225 GLY B C 1
ATOM 3767 O O . GLY B 1 225 ? 14.828 -2.189 0.342 1 97.44 225 GLY B O 1
ATOM 3768 N N . LEU B 1 226 ? 13.57 -3.781 1.183 1 98.25 226 LEU B N 1
ATOM 3769 C CA . LEU B 1 226 ? 12.82 -3.949 -0.058 1 98.25 226 LEU B CA 1
ATOM 3770 C C . LEU B 1 226 ? 11.688 -2.934 -0.149 1 98.25 226 LEU B C 1
ATOM 3772 O O . LEU B 1 226 ? 11.055 -2.607 0.86 1 98.25 226 LEU B O 1
ATOM 3776 N N . PRO B 1 227 ? 11.383 -2.42 -1.374 1 98.31 227 PRO B N 1
ATOM 3777 C CA . PRO B 1 227 ? 10.148 -1.655 -1.551 1 98.31 227 PRO B CA 1
ATOM 3778 C C . PRO B 1 227 ? 8.891 -2.514 -1.387 1 98.31 227 PRO B C 1
ATOM 3780 O O . PRO B 1 227 ? 8.812 -3.605 -1.951 1 98.31 227 PRO B O 1
ATOM 3783 N N . VAL B 1 228 ? 7.961 -2.039 -0.568 1 98.62 228 VAL B N 1
ATOM 3784 C CA . VAL B 1 228 ? 6.754 -2.82 -0.326 1 98.62 228 VAL B CA 1
ATOM 3785 C C . VAL B 1 228 ? 5.531 -1.907 -0.377 1 98.62 228 VAL B C 1
ATOM 3787 O O . VAL B 1 228 ? 5.543 -0.811 0.186 1 98.62 228 VAL B O 1
ATOM 3790 N N . THR B 1 229 ? 4.574 -2.273 -1.109 1 98.88 229 THR B N 1
ATOM 3791 C CA . THR B 1 229 ? 3.221 -1.735 -1.004 1 98.88 229 THR B CA 1
ATOM 3792 C C . THR B 1 229 ? 2.25 -2.807 -0.516 1 98.88 229 THR B C 1
ATOM 3794 O O . THR B 1 229 ? 2.15 -3.879 -1.113 1 98.88 229 THR B O 1
ATOM 3797 N N . LEU B 1 230 ? 1.633 -2.553 0.584 1 98.88 230 LEU B N 1
ATOM 3798 C CA . LEU B 1 230 ? 0.611 -3.422 1.157 1 98.88 230 LEU B CA 1
ATOM 3799 C C . LEU B 1 230 ? -0.771 -2.787 1.043 1 98.88 230 LEU B C 1
ATOM 3801 O O . LEU B 1 230 ? -0.959 -1.629 1.423 1 98.88 230 LEU B O 1
ATOM 3805 N N . GLN B 1 231 ? -1.706 -3.484 0.462 1 98.88 231 GLN B N 1
ATOM 3806 C CA . GLN B 1 231 ? -3.076 -2.998 0.336 1 98.88 231 GLN B CA 1
ATOM 3807 C C . GLN B 1 231 ? -4.055 -3.93 1.045 1 98.88 231 GLN B C 1
ATOM 3809 O O . GLN B 1 231 ? -4.176 -5.102 0.687 1 98.88 231 GLN B O 1
ATOM 3814 N N . SER B 1 232 ? -4.711 -3.422 2.088 1 98.56 232 SER B N 1
ATOM 3815 C CA . SER B 1 232 ? -5.766 -4.094 2.838 1 98.56 232 SER B CA 1
ATOM 3816 C C . SER B 1 232 ? -7.148 -3.639 2.377 1 98.56 232 SER B C 1
ATOM 3818 O O . SER B 1 232 ? -7.48 -2.457 2.471 1 98.56 232 SER B O 1
ATOM 3820 N N . ILE B 1 233 ? -7.938 -4.523 1.871 1 97.81 233 ILE B N 1
ATOM 3821 C CA . ILE B 1 233 ? -9.219 -4.23 1.246 1 97.81 233 ILE B CA 1
ATOM 3822 C C . ILE B 1 233 ? -10.359 -4.754 2.123 1 97.81 233 ILE B C 1
ATOM 3824 O O . ILE B 1 233 ? -10.383 -5.938 2.467 1 97.81 233 ILE B O 1
ATOM 3828 N N . PRO B 1 234 ? -11.336 -3.934 2.545 1 96.25 234 PRO B N 1
ATOM 3829 C CA . PRO B 1 234 ? -12.445 -4.418 3.365 1 96.25 234 PRO B CA 1
ATOM 3830 C C . PRO B 1 234 ? -13.266 -5.5 2.668 1 96.25 234 PRO B C 1
ATOM 3832 O O . PRO B 1 234 ? -13.344 -5.527 1.437 1 96.25 234 PRO B O 1
ATOM 3835 N N . GLY B 1 235 ? -13.844 -6.328 3.486 1 94.81 235 GLY B N 1
ATOM 3836 C CA . GLY B 1 235 ? -14.781 -7.312 2.975 1 94.81 235 GLY B CA 1
ATOM 3837 C C . GLY B 1 235 ? -14.164 -8.688 2.783 1 94.81 235 GLY B C 1
ATOM 3838 O O . GLY B 1 235 ? -13.133 -8.992 3.381 1 94.81 235 GLY B O 1
ATOM 3839 N N . GLY B 1 236 ? -14.914 -9.539 2.035 1 94.12 236 GLY B N 1
ATOM 3840 C CA . GLY B 1 236 ? -14.539 -10.938 1.939 1 94.12 236 GLY B CA 1
ATOM 3841 C C . GLY B 1 236 ? -14.266 -11.383 0.516 1 94.12 236 GLY B C 1
ATOM 3842 O O . GLY B 1 236 ? -14.227 -12.586 0.234 1 94.12 236 GLY B O 1
ATOM 3843 N N . GLN B 1 237 ? -14.039 -10.383 -0.417 1 94.19 237 GLN B N 1
ATOM 3844 C CA . GLN B 1 237 ? -13.742 -10.742 -1.801 1 94.19 237 GLN B CA 1
ATOM 3845 C C . GLN B 1 237 ? -12.375 -11.406 -1.913 1 94.19 237 GLN B C 1
ATOM 3847 O O . GLN B 1 237 ? -11.438 -11.039 -1.193 1 94.19 237 GLN B O 1
ATOM 3852 N N . HIS B 1 238 ? -12.258 -12.328 -2.816 1 95 238 HIS B N 1
ATOM 3853 C CA . HIS B 1 238 ? -11.047 -13.133 -2.936 1 95 238 HIS B CA 1
ATOM 3854 C C . HIS B 1 238 ? -10.359 -12.891 -4.277 1 95 238 HIS B C 1
ATOM 3856 O O . HIS B 1 238 ? -11 -12.969 -5.328 1 95 238 HIS B O 1
ATOM 3862 N N . ALA B 1 239 ? -9.023 -12.477 -4.188 1 94.38 239 ALA B N 1
ATOM 3863 C CA . ALA B 1 239 ? -8.156 -12.414 -5.359 1 94.38 239 ALA B CA 1
ATOM 3864 C C . ALA B 1 239 ? -8.75 -11.523 -6.445 1 94.38 239 ALA B C 1
ATOM 3866 O O . ALA B 1 239 ? -9 -10.336 -6.215 1 94.38 239 ALA B O 1
ATOM 3867 N N . GLU B 1 240 ? -9.117 -12.062 -7.617 1 93.75 240 GLU B N 1
ATOM 3868 C CA . GLU B 1 240 ? -9.633 -11.25 -8.719 1 93.75 240 GLU B CA 1
ATOM 3869 C C . GLU B 1 240 ? -11.016 -10.703 -8.391 1 93.75 240 GLU B C 1
ATOM 3871 O O . GLU B 1 240 ? -11.508 -9.797 -9.078 1 93.75 240 GLU B O 1
ATOM 3876 N N . GLY B 1 241 ? -11.625 -11.211 -7.258 1 93.81 241 GLY B N 1
ATOM 3877 C CA . GLY B 1 241 ? -12.891 -10.664 -6.793 1 93.81 241 GLY B CA 1
ATOM 3878 C C . GLY B 1 241 ? -12.812 -9.203 -6.41 1 93.81 241 GLY B C 1
ATOM 3879 O O . GLY B 1 241 ? -13.82 -8.492 -6.43 1 93.81 241 GLY B O 1
ATOM 3880 N N . TYR B 1 242 ? -11.641 -8.75 -6.004 1 95.25 242 TYR B N 1
ATOM 3881 C CA . TYR B 1 242 ? -11.477 -7.344 -5.664 1 95.25 242 TYR B CA 1
ATOM 3882 C C . TYR B 1 242 ? -10.656 -6.621 -6.719 1 95.25 242 TYR B C 1
ATOM 3884 O O . TYR B 1 242 ? -9.875 -5.715 -6.398 1 95.25 242 TYR B O 1
ATOM 3892 N N . LEU B 1 243 ? -10.797 -7.02 -7.973 1 95.94 243 LEU B N 1
ATOM 3893 C CA . LEU B 1 243 ? -10.109 -6.418 -9.109 1 95.94 243 LEU B CA 1
ATOM 3894 C C . LEU B 1 243 ? -10.312 -4.906 -9.133 1 95.94 243 LEU B C 1
ATOM 3896 O O . LEU B 1 243 ? -9.352 -4.152 -9.297 1 95.94 243 LEU B O 1
ATOM 3900 N N . ASP B 1 244 ? -11.484 -4.453 -8.961 1 94.38 244 ASP B N 1
ATOM 3901 C CA . ASP B 1 244 ? -11.789 -3.031 -9.055 1 94.38 244 ASP B CA 1
ATOM 3902 C C . ASP B 1 244 ? -11 -2.229 -8.023 1 94.38 244 ASP B C 1
ATOM 3904 O O . ASP B 1 244 ? -10.602 -1.09 -8.289 1 94.38 244 ASP B O 1
ATOM 3908 N N . GLU B 1 245 ? -10.758 -2.811 -6.855 1 95.69 245 GLU B N 1
ATOM 3909 C CA . GLU B 1 245 ? -10.07 -2.109 -5.777 1 95.69 245 GLU B CA 1
ATOM 3910 C C . GLU B 1 245 ? -8.562 -2.125 -5.984 1 95.69 245 GLU B C 1
ATOM 3912 O O . GLU B 1 245 ? -7.867 -1.169 -5.625 1 95.69 245 GLU B O 1
ATOM 3917 N N . ALA B 1 246 ? -8.07 -3.158 -6.602 1 97.25 246 ALA B N 1
ATOM 3918 C CA . ALA B 1 246 ? -6.625 -3.373 -6.566 1 97.25 246 ALA B CA 1
ATOM 3919 C C . ALA B 1 246 ? -5.984 -3.027 -7.91 1 97.25 246 ALA B C 1
ATOM 3921 O O . ALA B 1 246 ? -4.766 -2.887 -8.008 1 97.25 246 ALA B O 1
ATOM 3922 N N . TRP B 1 247 ? -6.785 -2.855 -8.961 1 97.38 247 TRP B N 1
ATOM 3923 C CA . TRP B 1 247 ? -6.25 -2.758 -10.312 1 97.38 247 TRP B CA 1
ATOM 3924 C C . TRP B 1 247 ? -5.387 -1.509 -10.469 1 97.38 247 TRP B C 1
ATOM 3926 O O . TRP B 1 247 ? -4.242 -1.59 -10.914 1 97.38 247 TRP B O 1
ATOM 3936 N N . GLN B 1 248 ? -5.824 -0.382 -10.055 1 96.25 248 GLN B N 1
ATOM 3937 C CA . GLN B 1 248 ? -5.09 0.858 -10.289 1 96.25 248 GLN B CA 1
ATOM 3938 C C . GLN B 1 248 ? -3.77 0.866 -9.523 1 96.25 248 GLN B C 1
ATOM 3940 O O . GLN B 1 248 ? -2.762 1.368 -10.023 1 96.25 248 GLN B O 1
ATOM 3945 N N . GLY B 1 249 ? -3.816 0.343 -8.258 1 97 249 GLY B N 1
ATOM 3946 C CA . GLY B 1 249 ? -2.57 0.219 -7.52 1 97 249 GLY B CA 1
ATOM 3947 C C . GLY B 1 249 ? -1.578 -0.723 -8.172 1 97 249 GLY B C 1
ATOM 3948 O O . GLY B 1 249 ? -0.377 -0.445 -8.211 1 97 249 GLY B O 1
ATOM 3949 N N . THR B 1 250 ? -2.08 -1.8 -8.727 1 98.5 250 THR B N 1
ATOM 3950 C CA . THR B 1 250 ? -1.252 -2.773 -9.43 1 98.5 250 THR B CA 1
ATOM 3951 C C . THR B 1 250 ? -0.604 -2.143 -10.656 1 98.5 250 THR B C 1
ATOM 3953 O O . THR B 1 250 ? 0.6 -2.289 -10.875 1 98.5 250 THR B O 1
ATOM 3956 N N . VAL B 1 251 ? -1.408 -1.416 -11.43 1 97.69 251 VAL B N 1
ATOM 3957 C CA . VAL B 1 251 ? -0.923 -0.759 -12.641 1 97.69 251 VAL B CA 1
ATOM 3958 C C . VAL B 1 251 ? 0.155 0.26 -12.281 1 97.69 251 VAL B C 1
ATOM 3960 O O . VAL B 1 251 ? 1.217 0.298 -12.906 1 97.69 251 VAL B O 1
ATOM 3963 N N . ALA B 1 252 ? -0.071 1.068 -11.258 1 96.44 252 ALA B N 1
ATOM 3964 C CA . ALA B 1 252 ? 0.892 2.078 -10.828 1 96.44 252 ALA B CA 1
ATOM 3965 C C . ALA B 1 252 ? 2.199 1.433 -10.375 1 96.44 252 ALA B C 1
ATOM 3967 O O . ALA B 1 252 ? 3.283 1.938 -10.672 1 96.44 252 ALA B O 1
ATOM 3968 N N . PHE B 1 253 ? 2.07 0.323 -9.625 1 98.12 253 PHE B N 1
ATOM 3969 C CA . PHE B 1 253 ? 3.236 -0.391 -9.117 1 98.12 253 PHE B CA 1
ATOM 3970 C C . PHE B 1 253 ? 4.105 -0.889 -10.266 1 98.12 253 PHE B C 1
ATOM 3972 O O . PHE B 1 253 ? 5.312 -0.631 -10.297 1 98.12 253 PHE B O 1
ATOM 3979 N N . PHE B 1 254 ? 3.486 -1.556 -11.25 1 98.38 254 PHE B N 1
ATOM 3980 C CA . PHE B 1 254 ? 4.258 -2.094 -12.359 1 98.38 254 PHE B CA 1
ATOM 3981 C C . PHE B 1 254 ? 4.82 -0.97 -13.227 1 98.38 254 PHE B C 1
ATOM 3983 O O . PHE B 1 254 ? 5.934 -1.079 -13.742 1 98.38 254 PHE B O 1
ATOM 3990 N N . ALA B 1 255 ? 4.078 0.081 -13.438 1 97.19 255 ALA B N 1
ATOM 3991 C CA . ALA B 1 255 ? 4.605 1.222 -14.18 1 97.19 255 ALA B CA 1
ATOM 3992 C C . ALA B 1 255 ? 5.867 1.771 -13.516 1 97.19 255 ALA B C 1
ATOM 3994 O O . ALA B 1 255 ? 6.855 2.066 -14.188 1 97.19 255 ALA B O 1
ATOM 3995 N N . GLN B 1 256 ? 5.84 1.878 -12.219 1 96 256 GLN B N 1
ATOM 3996 C CA . GLN B 1 256 ? 6.949 2.432 -11.453 1 96 256 GLN B CA 1
ATOM 3997 C C . GLN B 1 256 ? 8.195 1.563 -11.586 1 96 256 GLN B C 1
ATOM 3999 O O . GLN B 1 256 ? 9.305 2.078 -11.75 1 96 256 GLN B O 1
ATOM 4004 N N . TYR B 1 257 ? 8.039 0.284 -11.562 1 97.5 257 TYR B N 1
ATOM 4005 C CA . TYR B 1 257 ? 9.211 -0.562 -11.375 1 97.5 257 TYR B CA 1
ATOM 4006 C C . TYR B 1 257 ? 9.602 -1.25 -12.68 1 97.5 257 TYR B C 1
ATOM 4008 O O . TYR B 1 257 ? 10.703 -1.8 -12.789 1 97.5 257 TYR B O 1
ATOM 4016 N N . LEU B 1 258 ? 8.656 -1.203 -13.641 1 97.81 258 LEU B N 1
ATOM 4017 C CA . LEU B 1 258 ? 8.992 -1.872 -14.891 1 97.81 258 LEU B CA 1
ATOM 4018 C C . LEU B 1 258 ? 9.18 -0.858 -16.016 1 97.81 258 LEU B C 1
ATOM 4020 O O . LEU B 1 258 ? 9.891 -1.129 -16.984 1 97.81 258 LEU B O 1
ATOM 4024 N N . LEU B 1 259 ? 8.508 0.292 -15.938 1 95 259 LEU B N 1
ATOM 4025 C CA . LEU B 1 259 ? 8.516 1.207 -17.078 1 95 259 LEU B CA 1
ATOM 4026 C C . LEU B 1 259 ? 9.367 2.438 -16.781 1 95 259 LEU B C 1
ATOM 4028 O O . LEU B 1 259 ? 9.797 3.137 -17.688 1 95 259 LEU B O 1
ATOM 4032 N N . LYS B 1 260 ? 9.383 3.045 -15.453 1 78.5 260 LYS B N 1
ATOM 4033 C CA . LYS B 1 260 ? 10.141 4.254 -15.148 1 78.5 260 LYS B CA 1
ATOM 4034 C C . LYS B 1 260 ? 11.625 3.941 -14.984 1 78.5 260 LYS B C 1
ATOM 4036 O O . LYS B 1 260 ? 12.438 4.848 -14.781 1 78.5 260 LYS B O 1
ATOM 4041 N N . GLY B 1 261 ? 12.125 2.76 -15.68 1 52.84 261 GLY B N 1
ATOM 4042 C CA . GLY B 1 261 ? 13.57 2.578 -15.664 1 52.84 261 GLY B CA 1
ATOM 4043 C C . GLY B 1 261 ? 14.336 3.879 -15.797 1 52.84 261 GLY B C 1
ATOM 4044 O O . GLY B 1 261 ? 13.797 4.879 -16.281 1 52.84 261 GLY B O 1
#

Foldseek 3Di:
DDKDKDWFCALDDDNQLGKIKIFAPAALQAEEEEEEADLQADDHQVLCVVVCVVVSVVRYIYIGGGWHGPPVDAPPRRLVSSLSVQVVVCVVSPRGAYAYEYFACGLLSRQSNQLVPQHEGEGFLYAACLLVVCVVCVPAAADADPPDPVVPDRPLPPQQAFADANPLNNSNCRRHVVDCVCNVVSHCLVSHALSGAAYEYEYEPGEHHHLVRLVVVQVSNVVRVYHYHYYYHYGHGGTCNCCVVCVVVVVVSCCVRRNVD/DDKDKDWFCALDDDNQLGKIKIAAPAALQAEEEEEEADLQADDHQVLCVVVCVVVSVVRYIYIGGGWHGPPVDAPPRRLVSSLSVVVVVCVVSPRGAYAYEYFACGLLSSQSNQLVPQHEGEGFLYAACLLVVCVVCVPAAADADPPDPVVPDRPLPPQQAFADANPLNNSNCRRHVVDCVCNVVSHCLVSHALSGAAYEYEYEPGEHHHLVRLVVVQVSNVVRVYHYHYYYHYGHGGTCNCCVVCVVVVVVSCCVRRNVD

InterPro domains:
  IPR013094 Alpha/beta hydrolase fold-3 [PF07859] (33-239)
  IPR029058 Alpha/Beta hydrolase fold [G3DSA:3.40.50.1820] (1-246)
  IPR029058 Alpha/Beta hydrolase fold [SSF53474] (3-239)
  IPR050300 GDXG lipolytic enzyme [PTHR48081] (13-247)

pLDDT: mean 94.65, std 10.09, range [48.09, 98.94]

Organism: Lacticaseibacillus paracasei (strain ATCC 334 / BCRC 17002 / CCUG 31169 / CIP 107868 / KCTC 3260 / NRRL B-441) (NCBI:txid321967)

Nearest PDB structures (foldseek):
  2pbl-assembly4_D  TM=8.114E-01  e=1.889E-11  Ruegeria sp. TM1040
  6zl7-assembly1_A  TM=6.660E-01  e=1.056E-12  uncultured bacterium
  4q3o-assembly4_H  TM=6.728E-01  e=2.386E-12  unidentified
  6qin-assembly1_B  TM=6.344E-01  e=9.478E-12  permafrost metagenome
  3h04-assembly1_A  TM=6.620E-01  e=2.359E-09  Staphylococcus aureus subsp. aureus Mu50

Secondary structure (DSSP, 8-state):
-PPEEEEEEESSSSTT-EEEEEE-SS--SEEEEEE--STTTS--GGGGHHHHHHHHHTT-EEEEE----TTTS-TTHHHHHHHHHHHHHHHHTTTSEEEEEEETHHHHHHHHHHHHHT--EEEES----HHHHHHH-TTPPP----SS-TTTS-GGGTTTT---HHHHHHHHHHHTTT-GGGHHHHSSGGG--TTS--EEEEEETTSSS-THHHHHHHHHHHHTT--EEEEEESSS--GGGGHHHHHHHHHHHHIIIII--/-PPEEEEEEESSSSTT-EEEEEE-SS--SEEEEEE--STTTS--GGGGHHHHHHHHHTT-EEEEE----TTTS-TTHHHHHHHHHHHHHHHHTTTSEEEEEEETHHHHHHHHHHHHHT--EEEES----HHHHHHH-TTPPP----SS-TTTS-GGGTTTT---HHHHHHHHHHHTTT-GGGHHHHSSGGG--TTS--EEEEEETTSSS-THHHHHHHHHHHHTT--EEEEEESSS--GGGGHHHHHHHHHHHHIIIII--

Solvent-accessible surface area (backbone atoms only — not comparable to full-atom values): 25770 Å² total; per-residue (Å²): 134,64,66,50,74,48,71,70,44,68,60,54,88,55,90,44,28,24,24,33,37,37,37,26,74,56,68,63,54,27,33,33,42,42,33,48,34,45,50,48,50,47,73,48,36,76,77,39,49,67,62,43,49,57,46,18,74,71,8,25,30,29,38,24,40,34,46,49,33,18,77,86,33,37,70,59,41,37,55,55,36,53,45,40,44,48,51,46,48,51,69,75,43,68,88,41,38,60,35,27,32,16,25,27,42,8,6,34,44,16,48,54,42,16,42,75,69,38,22,42,20,34,18,26,31,31,67,47,44,59,60,63,48,51,70,74,41,74,81,63,61,63,34,81,71,79,81,63,66,63,90,79,43,54,66,49,60,43,59,50,78,15,72,41,67,28,34,49,47,26,38,53,33,45,27,43,70,69,41,73,85,47,38,67,73,69,25,59,72,84,65,61,53,68,66,27,29,38,40,36,38,34,32,23,63,38,13,51,51,65,44,64,14,52,56,52,51,46,52,57,39,46,78,49,55,29,39,31,36,40,35,42,35,55,49,18,33,25,37,60,39,40,40,87,77,45,46,55,52,51,52,37,52,48,42,55,73,48,59,61,112,133,64,66,48,74,49,73,70,43,70,58,53,88,54,90,45,28,24,24,31,38,37,37,27,73,57,68,62,52,28,34,32,40,41,33,49,33,45,51,47,50,45,73,48,36,78,79,39,47,66,62,43,48,56,45,19,73,70,8,26,29,27,39,25,41,34,46,50,32,18,76,86,32,38,70,60,42,37,56,54,37,52,46,40,43,47,52,45,49,51,69,76,43,69,88,41,36,59,34,28,32,14,24,26,44,9,6,34,44,15,48,56,41,16,42,76,69,38,22,42,20,34,20,26,30,31,67,48,44,59,62,64,48,51,68,74,42,74,82,64,61,63,34,80,72,77,81,61,64,62,90,79,42,53,68,50,59,44,59,51,77,16,72,40,67,30,34,49,46,26,38,54,33,46,27,44,72,68,42,73,86,47,39,69,72,72,24,59,72,85,66,62,54,68,65,29,29,37,39,37,38,33,31,22,62,40,14,51,49,63,45,65,16,52,55,53,49,46,53,57,38,45,77,49,54,28,39,30,34,40,37,40,35,56,51,18,32,27,36,62,39,40,39,86,76,44,47,55,52,50,53,38,52,48,42,57,73,48,58,60,113